Protein AF-A0A8S9XFM2-F1 (afdb_monomer)

Structure (mmCIF, N/CA/C/O backbone):
data_AF-A0A8S9XFM2-F1
#
_entry.id   AF-A0A8S9XFM2-F1
#
loop_
_atom_site.group_PDB
_atom_site.id
_atom_site.type_symbol
_atom_site.label_atom_id
_atom_site.label_alt_id
_atom_site.label_comp_id
_atom_site.label_asym_id
_atom_site.label_entity_id
_atom_site.label_seq_id
_atom_site.pdbx_PDB_ins_code
_atom_site.Cartn_x
_atom_site.Cartn_y
_atom_site.Cartn_z
_atom_site.occupancy
_atom_site.B_iso_or_equiv
_atom_site.auth_seq_id
_atom_site.auth_comp_id
_atom_site.auth_asym_id
_atom_site.auth_atom_id
_atom_site.pdbx_PDB_model_num
ATOM 1 N N . MET A 1 1 ? 14.068 -72.398 39.344 1.00 40.31 1 MET A N 1
ATOM 2 C CA . MET A 1 1 ? 14.952 -71.680 40.286 1.00 40.31 1 MET A CA 1
ATOM 3 C C . MET A 1 1 ? 14.118 -70.541 40.859 1.00 40.31 1 MET A C 1
ATOM 5 O O . MET A 1 1 ? 13.926 -69.554 40.175 1.00 40.31 1 MET A O 1
ATOM 9 N N . ALA A 1 2 ? 13.259 -70.798 41.849 1.00 28.72 2 ALA A N 1
ATOM 10 C CA . ALA A 1 2 ? 13.583 -70.914 43.278 1.00 28.72 2 ALA A CA 1
ATOM 11 C C . ALA A 1 2 ? 14.262 -69.631 43.795 1.00 28.72 2 ALA A C 1
ATOM 13 O O . ALA A 1 2 ? 15.288 -69.252 43.254 1.00 28.72 2 ALA A O 1
ATOM 14 N N . ASN A 1 3 ? 13.821 -68.960 44.850 1.00 23.89 3 ASN A N 1
ATOM 15 C CA . ASN A 1 3 ? 12.628 -69.039 45.688 1.00 23.89 3 ASN A CA 1
ATOM 16 C C . ASN A 1 3 ? 12.798 -67.895 46.709 1.00 23.89 3 ASN A C 1
ATOM 18 O O . ASN A 1 3 ? 13.913 -67.747 47.195 1.00 23.89 3 ASN A O 1
ATOM 22 N N . LEU A 1 4 ? 11.694 -67.237 47.098 1.00 26.44 4 LEU A N 1
ATOM 23 C CA . LEU A 1 4 ? 11.418 -66.769 48.476 1.00 26.44 4 LEU A CA 1
ATOM 24 C C . LEU A 1 4 ? 12.342 -65.643 49.040 1.00 26.44 4 LEU A C 1
ATOM 26 O O . LEU A 1 4 ? 13.521 -65.568 48.759 1.00 26.44 4 LEU A O 1
ATOM 30 N N . ASN A 1 5 ? 11.905 -64.702 49.876 1.00 27.02 5 ASN A N 1
ATOM 31 C CA . ASN A 1 5 ? 10.836 -64.784 50.854 1.00 27.02 5 ASN A CA 1
ATOM 32 C C . ASN A 1 5 ? 10.365 -63.386 51.290 1.00 27.02 5 ASN A C 1
ATOM 34 O O . ASN A 1 5 ? 11.159 -62.472 51.504 1.00 27.02 5 ASN A O 1
ATOM 38 N N . ARG A 1 6 ? 9.052 -63.285 51.503 1.00 28.88 6 ARG A N 1
ATOM 39 C CA . ARG A 1 6 ? 8.410 -62.302 52.381 1.00 28.88 6 ARG A CA 1
ATOM 40 C C . ARG A 1 6 ? 8.817 -62.569 53.838 1.00 28.88 6 ARG A C 1
ATOM 42 O O . ARG A 1 6 ? 8.944 -63.733 54.207 1.00 28.88 6 ARG A O 1
ATOM 49 N N . ASN A 1 7 ? 8.863 -61.530 54.672 1.00 26.42 7 ASN A N 1
ATOM 50 C CA . ASN A 1 7 ? 7.874 -61.277 55.739 1.00 26.42 7 ASN A CA 1
ATOM 51 C C . ASN A 1 7 ? 8.446 -60.427 56.886 1.00 26.42 7 ASN A C 1
ATOM 53 O O . ASN A 1 7 ? 9.477 -60.771 57.450 1.00 26.42 7 ASN A O 1
ATOM 57 N N . SER A 1 8 ? 7.599 -59.484 57.333 1.00 26.80 8 SER A N 1
ATOM 58 C CA . SER A 1 8 ? 7.354 -59.097 58.739 1.00 26.80 8 SER A CA 1
ATOM 59 C C . SER A 1 8 ? 8.478 -58.318 59.463 1.00 26.80 8 SER A C 1
ATOM 61 O O . SER A 1 8 ? 9.646 -58.588 59.260 1.00 26.80 8 SER A O 1
ATOM 63 N N . ALA A 1 9 ? 8.239 -57.343 60.343 1.00 26.23 9 ALA A N 1
ATOM 64 C CA . ALA A 1 9 ? 7.036 -56.983 61.077 1.00 26.23 9 ALA A CA 1
ATOM 65 C C . ALA A 1 9 ? 7.230 -55.622 61.803 1.00 26.23 9 ALA A C 1
ATOM 67 O O . ALA A 1 9 ? 8.348 -55.264 62.151 1.00 26.23 9 ALA A O 1
ATOM 68 N N . ILE A 1 10 ? 6.095 -54.994 62.135 1.00 28.94 10 ILE A N 1
ATOM 69 C CA . ILE A 1 10 ? 5.794 -54.253 63.380 1.00 28.94 10 ILE A CA 1
ATOM 70 C C . ILE A 1 10 ? 6.253 -52.782 63.532 1.00 28.94 10 ILE A C 1
ATOM 72 O O . ILE A 1 10 ? 7.416 -52.433 63.684 1.00 28.94 10 ILE A O 1
ATOM 76 N N . SER A 1 11 ? 5.211 -51.950 63.598 1.00 29.39 11 SER A N 1
ATOM 77 C CA . SER A 1 11 ? 5.092 -50.595 64.147 1.00 29.39 11 SER A CA 1
ATOM 78 C C . SER A 1 11 ? 5.439 -50.500 65.641 1.00 29.39 11 SER A C 1
ATOM 80 O O . SER A 1 11 ? 4.967 -51.347 66.393 1.00 29.39 11 SER A O 1
ATOM 82 N N . ALA A 1 12 ? 6.087 -49.408 66.084 1.00 27.94 12 ALA A N 1
ATOM 83 C CA . ALA A 1 12 ? 5.608 -48.569 67.203 1.00 27.94 12 ALA A CA 1
ATOM 84 C C . ALA A 1 12 ? 6.536 -47.371 67.528 1.00 27.94 12 ALA A C 1
ATOM 86 O O . ALA A 1 12 ? 7.678 -47.540 67.932 1.00 27.94 12 ALA A O 1
ATOM 87 N N . ASN A 1 13 ? 5.944 -46.179 67.414 1.00 27.69 13 ASN A N 1
ATOM 88 C CA . ASN A 1 13 ? 5.982 -45.009 68.304 1.00 27.69 13 ASN A CA 1
ATOM 89 C C . ASN A 1 13 ? 7.274 -44.299 68.780 1.00 27.69 13 ASN A C 1
ATOM 91 O O . ASN A 1 13 ? 8.076 -44.802 69.556 1.00 27.69 13 ASN A O 1
ATOM 95 N N . SER A 1 14 ? 7.227 -42.988 68.492 1.00 32.81 14 SER A N 1
ATOM 96 C CA . SER A 1 14 ? 7.469 -41.830 69.370 1.00 32.81 14 SER A CA 1
ATOM 97 C C . SER A 1 14 ? 8.881 -41.547 69.881 1.00 32.81 14 SER A C 1
ATOM 99 O O . SER A 1 14 ? 9.339 -42.139 70.853 1.00 32.81 14 SER A O 1
ATOM 101 N N . SER A 1 15 ? 9.475 -40.463 69.378 1.00 29.17 15 SER A N 1
ATOM 102 C CA . SER A 1 15 ? 9.882 -39.331 70.227 1.00 29.17 15 SER A CA 1
ATOM 103 C C . SER A 1 15 ? 10.238 -38.115 69.370 1.00 29.17 15 SER A C 1
ATOM 105 O O . SER A 1 15 ? 10.992 -38.195 68.406 1.00 29.17 15 SER A O 1
ATOM 107 N N . ILE A 1 16 ? 9.648 -36.981 69.734 1.00 42.41 16 ILE A N 1
ATOM 108 C CA . ILE A 1 16 ? 10.034 -35.639 69.303 1.00 42.41 16 ILE A CA 1
ATOM 109 C C . ILE A 1 16 ? 11.480 -35.404 69.752 1.00 42.41 16 ILE A C 1
ATOM 111 O O . ILE A 1 16 ? 11.766 -35.620 70.925 1.00 42.41 16 ILE A O 1
ATOM 115 N N . ASN A 1 17 ? 12.358 -34.929 68.864 1.00 33.34 17 ASN A N 1
ATOM 116 C CA . ASN A 1 17 ? 13.466 -34.052 69.251 1.00 33.34 17 ASN A CA 1
ATOM 117 C C . ASN A 1 17 ? 14.013 -33.270 68.048 1.00 33.34 17 ASN A C 1
ATOM 119 O O . ASN A 1 17 ? 14.714 -33.793 67.188 1.00 33.34 17 ASN A O 1
ATOM 123 N N . THR A 1 18 ? 13.582 -32.009 68.007 1.00 33.06 18 THR A N 1
ATOM 124 C CA . THR A 1 18 ? 14.411 -30.808 67.827 1.00 33.06 18 THR A CA 1
ATOM 125 C C . THR A 1 18 ? 15.551 -30.860 66.801 1.00 33.06 18 THR A C 1
ATOM 127 O O . THR A 1 18 ? 16.622 -31.426 67.000 1.00 33.06 18 THR A O 1
ATOM 130 N N . SER A 1 19 ? 15.326 -30.117 65.718 1.00 35.38 19 SER A N 1
ATOM 131 C CA . SER A 1 19 ? 16.329 -29.600 64.791 1.00 35.38 19 SER A CA 1
ATOM 132 C C . SER A 1 19 ? 17.533 -28.988 65.514 1.00 35.38 19 SER A C 1
ATOM 134 O O . SER A 1 19 ? 17.377 -28.011 66.249 1.00 35.38 19 SER A O 1
ATOM 136 N N . ASN A 1 20 ? 18.728 -29.503 65.227 1.00 34.88 20 ASN A N 1
ATOM 137 C CA . ASN A 1 20 ? 19.992 -28.850 65.549 1.00 34.88 20 ASN A CA 1
ATOM 138 C C . ASN A 1 20 ? 20.688 -28.477 64.221 1.00 34.88 20 ASN A C 1
ATOM 140 O O . ASN A 1 20 ? 21.146 -29.375 63.510 1.00 34.88 20 ASN A O 1
ATOM 144 N N . PRO A 1 21 ? 20.728 -27.193 63.823 1.00 38.16 21 PRO A N 1
ATOM 145 C CA . PRO A 1 21 ? 21.348 -26.762 62.580 1.00 38.16 21 PRO A CA 1
ATOM 146 C C . PRO A 1 21 ? 22.816 -26.446 62.856 1.00 38.16 21 PRO A C 1
ATOM 148 O O . PRO A 1 21 ? 23.160 -25.317 63.173 1.00 38.16 21 PRO A O 1
ATOM 151 N N . ASN A 1 22 ? 23.691 -27.445 62.790 1.00 40.88 22 ASN A N 1
ATOM 152 C CA . ASN A 1 22 ? 25.128 -27.196 62.662 1.00 40.88 22 ASN A CA 1
ATOM 153 C C . ASN A 1 22 ? 25.824 -28.410 62.043 1.00 40.88 22 ASN A C 1
ATOM 155 O O . ASN A 1 22 ? 26.583 -29.131 62.683 1.00 40.88 22 ASN A O 1
ATOM 159 N N . ALA A 1 23 ? 25.553 -28.626 60.758 1.00 38.75 23 ALA A N 1
ATOM 160 C CA . ALA A 1 23 ? 26.465 -29.342 59.882 1.00 38.75 23 ALA A CA 1
ATOM 161 C C . ALA A 1 23 ? 27.211 -28.288 59.053 1.00 38.75 23 ALA A C 1
ATOM 163 O O . ALA A 1 23 ? 26.732 -27.857 58.006 1.00 38.75 23 ALA A O 1
ATOM 164 N N . GLN A 1 24 ? 28.369 -27.837 59.544 1.00 44.50 24 GLN A N 1
ATOM 165 C CA . GLN A 1 24 ? 29.345 -27.147 58.703 1.00 44.50 24 GLN A CA 1
ATOM 166 C C . GLN A 1 24 ? 29.798 -28.134 57.624 1.00 44.50 24 GLN A C 1
ATOM 168 O O . GLN A 1 24 ? 30.581 -29.047 57.881 1.00 44.50 24 GLN A O 1
ATOM 173 N N . THR A 1 25 ? 29.276 -27.972 56.413 1.00 42.66 25 THR A N 1
ATOM 174 C CA . THR A 1 25 ? 29.789 -28.647 55.223 1.00 42.66 25 THR A CA 1
ATOM 175 C C . THR A 1 25 ? 31.214 -28.167 54.975 1.00 42.66 25 THR A C 1
ATOM 177 O O . THR A 1 25 ? 31.436 -27.006 54.629 1.00 42.66 25 THR A O 1
ATOM 180 N N . SER A 1 26 ? 32.182 -29.062 55.157 1.00 44.38 26 SER A N 1
ATOM 181 C CA . SER A 1 26 ? 33.564 -28.872 54.735 1.00 44.38 26 SER A CA 1
ATOM 182 C C . SER A 1 26 ? 33.603 -28.619 53.223 1.00 44.38 26 SER A C 1
ATOM 184 O O . SER A 1 26 ? 33.335 -29.508 52.415 1.00 44.38 26 SER A O 1
ATOM 186 N N . ARG A 1 27 ? 33.901 -27.374 52.824 1.00 46.22 27 ARG A N 1
ATOM 187 C CA . ARG A 1 27 ? 34.150 -27.003 51.422 1.00 46.22 27 ARG A CA 1
ATOM 188 C C . ARG A 1 27 ? 35.293 -27.874 50.887 1.00 46.22 27 ARG A C 1
ATOM 190 O O . ARG A 1 27 ? 36.346 -27.961 51.518 1.00 46.22 27 ARG A O 1
ATOM 197 N N . ALA A 1 28 ? 35.083 -28.515 49.737 1.00 47.28 28 ALA A N 1
ATOM 198 C CA . ALA A 1 28 ? 36.119 -29.267 49.037 1.00 47.28 28 ALA A CA 1
ATOM 199 C C . ALA A 1 28 ? 37.372 -28.392 48.848 1.00 47.28 28 ALA A C 1
ATOM 201 O O . ALA A 1 28 ? 37.264 -27.238 48.428 1.00 47.28 28 ALA A O 1
ATOM 202 N N . ILE A 1 29 ? 38.552 -28.928 49.178 1.00 54.56 29 ILE A N 1
ATOM 203 C CA . ILE A 1 29 ? 39.830 -28.219 49.046 1.00 54.56 29 ILE A CA 1
ATOM 204 C C . ILE A 1 29 ? 40.160 -28.118 47.553 1.00 54.56 29 ILE A C 1
ATOM 206 O O . ILE A 1 29 ? 40.726 -29.033 46.958 1.00 54.56 29 ILE A O 1
ATOM 210 N N . LEU A 1 30 ? 39.746 -27.011 46.941 1.00 58.19 30 LEU A N 1
ATOM 211 C CA . LEU A 1 30 ? 40.087 -26.641 45.572 1.00 58.19 30 LEU A CA 1
ATOM 212 C C . LEU A 1 30 ? 41.460 -25.942 45.550 1.00 58.19 30 LEU A C 1
ATOM 214 O O . LEU A 1 30 ? 41.828 -25.287 46.531 1.00 58.19 30 LEU A O 1
ATOM 218 N N . PRO A 1 31 ? 42.232 -26.045 44.452 1.00 59.47 31 PRO A N 1
ATOM 219 C CA . PRO A 1 31 ? 43.461 -25.273 44.292 1.00 59.47 31 PRO A CA 1
ATOM 220 C C . PRO A 1 31 ? 43.181 -23.775 44.468 1.00 59.47 31 PRO A C 1
ATOM 222 O O . PRO A 1 31 ? 42.202 -23.262 43.924 1.00 59.47 31 PRO A O 1
ATOM 225 N N . LYS A 1 32 ? 44.037 -23.061 45.213 1.00 64.06 32 LYS A N 1
ATOM 226 C CA . LYS A 1 32 ? 43.912 -21.604 45.377 1.00 64.06 32 LYS A CA 1
ATOM 227 C C . LYS A 1 32 ? 43.974 -20.937 44.003 1.00 64.06 32 LYS A C 1
ATOM 229 O O . LYS A 1 32 ? 44.949 -21.131 43.282 1.00 64.06 32 LYS A O 1
ATOM 234 N N . ILE A 1 33 ? 42.952 -20.155 43.660 1.00 74.94 33 ILE A N 1
ATOM 235 C CA . ILE A 1 33 ? 42.912 -19.386 42.412 1.00 74.94 33 ILE A CA 1
ATOM 236 C C . ILE A 1 33 ? 43.957 -18.264 42.526 1.00 74.94 33 ILE A C 1
ATOM 238 O O . ILE A 1 33 ? 43.819 -17.410 43.403 1.00 74.94 33 ILE A O 1
ATOM 242 N N . PRO A 1 34 ? 45.019 -18.249 41.698 1.00 74.50 34 PRO A N 1
ATOM 243 C CA . PRO A 1 34 ? 46.031 -17.208 41.779 1.00 74.50 34 PRO A CA 1
ATOM 244 C C . PRO A 1 34 ? 45.513 -15.926 41.120 1.00 74.50 34 PRO A C 1
ATOM 246 O O . PRO A 1 34 ? 45.266 -15.894 39.913 1.00 74.50 34 PRO A O 1
ATOM 249 N N . ILE A 1 35 ? 45.385 -14.852 41.899 1.00 82.00 35 ILE A N 1
ATOM 250 C CA . ILE A 1 35 ? 45.148 -13.513 41.353 1.00 82.00 35 ILE A CA 1
ATOM 251 C C . ILE A 1 35 ? 46.487 -12.989 40.823 1.00 82.00 35 ILE A C 1
ATOM 253 O O . ILE A 1 35 ? 47.484 -12.945 41.546 1.00 82.00 35 ILE A O 1
ATOM 257 N N . ARG A 1 36 ? 46.530 -12.628 39.536 1.00 85.00 36 ARG A N 1
ATOM 258 C CA . ARG A 1 36 ? 47.712 -11.988 38.940 1.00 85.00 36 ARG A CA 1
ATOM 259 C C . ARG A 1 36 ? 47.813 -10.552 39.440 1.00 85.00 36 ARG A C 1
ATOM 261 O O . ARG A 1 36 ? 46.794 -9.880 39.569 1.00 85.00 36 ARG A O 1
ATOM 268 N N . LYS A 1 37 ? 49.038 -10.084 39.674 1.00 89.00 37 LYS A N 1
ATOM 269 C CA . LYS A 1 37 ? 49.273 -8.695 40.063 1.00 89.00 37 LYS A CA 1
ATOM 270 C C . LYS A 1 37 ? 48.861 -7.742 38.941 1.00 89.00 37 LYS A C 1
ATOM 272 O O . LYS A 1 37 ? 49.085 -8.022 37.762 1.00 89.00 37 LYS A O 1
ATOM 277 N N . PHE A 1 38 ? 48.236 -6.635 39.315 1.00 91.31 38 PHE A N 1
ATOM 278 C CA . PHE A 1 38 ? 47.717 -5.627 38.411 1.00 91.31 38 PHE A CA 1
ATOM 279 C C . PHE A 1 38 ? 48.684 -4.448 38.323 1.00 91.31 38 PHE A C 1
ATOM 281 O O . PHE A 1 38 ? 48.939 -3.765 39.310 1.00 91.31 38 PHE A O 1
ATOM 288 N N . HIS A 1 39 ? 49.214 -4.218 37.122 1.00 88.00 39 HIS A N 1
ATOM 289 C CA . HIS A 1 39 ? 50.214 -3.179 36.856 1.00 88.00 39 HIS A CA 1
ATOM 290 C C . HIS A 1 39 ? 49.621 -1.841 36.372 1.00 88.00 39 HIS A C 1
ATOM 292 O O . HIS A 1 39 ? 50.368 -0.878 36.199 1.00 88.00 39 HIS A O 1
ATOM 298 N N . GLY A 1 40 ? 48.304 -1.786 36.120 1.00 83.25 40 GLY A N 1
ATOM 299 C CA . GLY A 1 40 ? 47.619 -0.624 35.530 1.00 83.25 40 GLY A CA 1
ATOM 300 C C . GLY A 1 40 ? 47.186 -0.785 34.064 1.00 83.25 40 GLY A C 1
ATOM 301 O O . GLY A 1 40 ? 46.821 0.198 33.427 1.00 83.25 40 GLY A O 1
ATOM 302 N N . ASP A 1 41 ? 47.217 -1.997 33.495 1.00 83.75 41 ASP A N 1
ATOM 303 C CA . ASP A 1 41 ? 46.712 -2.245 32.132 1.00 83.75 41 ASP A CA 1
ATOM 304 C C . ASP A 1 41 ? 45.175 -2.269 32.107 1.00 83.75 41 ASP A C 1
ATOM 306 O O . ASP A 1 41 ? 44.547 -3.231 32.555 1.00 83.75 41 ASP A O 1
ATOM 310 N N . LEU A 1 42 ? 44.566 -1.234 31.521 1.00 80.50 42 LEU A N 1
ATOM 311 C CA . LEU A 1 42 ? 43.110 -1.088 31.388 1.00 80.50 42 LEU A CA 1
ATOM 312 C C . LEU A 1 42 ? 42.414 -2.302 30.754 1.00 80.50 42 LEU A C 1
ATOM 314 O O . LEU A 1 42 ? 41.268 -2.586 31.092 1.00 80.50 42 LEU A O 1
ATOM 318 N N . SER A 1 43 ? 43.079 -3.052 29.869 1.00 75.12 43 SER A N 1
ATOM 319 C CA . SER A 1 43 ? 42.474 -4.237 29.245 1.00 75.12 43 SER A CA 1
ATOM 320 C C . SER A 1 43 ? 42.354 -5.438 30.184 1.00 75.12 43 SER A C 1
ATOM 322 O O . SER A 1 43 ? 41.526 -6.319 29.958 1.00 75.12 43 SER A O 1
ATOM 324 N N . LEU A 1 44 ? 43.153 -5.468 31.252 1.00 81.88 44 LEU A N 1
ATOM 325 C CA . LEU A 1 44 ? 43.128 -6.513 32.276 1.00 81.88 44 LEU A CA 1
ATOM 326 C C . LEU A 1 44 ? 42.291 -6.113 33.500 1.00 81.88 44 LEU A C 1
ATOM 328 O O . LEU A 1 44 ? 41.983 -6.973 34.329 1.00 81.88 44 LEU A O 1
ATOM 332 N N . TRP A 1 45 ? 41.884 -4.842 33.594 1.00 87.38 45 TRP A N 1
ATOM 333 C CA . TRP A 1 45 ? 41.110 -4.308 34.714 1.00 87.38 45 TRP A CA 1
ATOM 334 C C . TRP A 1 45 ? 39.790 -5.055 34.968 1.00 87.38 45 TRP A C 1
ATOM 336 O O . TRP A 1 45 ? 39.590 -5.470 36.110 1.00 87.38 45 TRP A O 1
ATOM 346 N N . PRO A 1 46 ? 38.927 -5.345 33.967 1.00 83.44 46 PRO A N 1
ATOM 347 C CA . PRO A 1 46 ? 37.666 -6.050 34.225 1.00 83.44 46 PRO A CA 1
ATOM 348 C C . PRO A 1 46 ? 37.873 -7.437 34.846 1.00 83.44 46 PRO A C 1
ATOM 350 O O . PRO A 1 46 ? 37.155 -7.837 35.761 1.00 83.44 46 PRO A O 1
ATOM 353 N N . SER A 1 47 ? 38.902 -8.155 34.384 1.00 83.69 47 SER A N 1
ATOM 354 C CA . SER A 1 47 ? 39.245 -9.484 34.901 1.00 83.69 47 SER A CA 1
ATOM 355 C C . SER A 1 47 ? 39.804 -9.412 36.323 1.00 83.69 47 SER A C 1
ATOM 357 O O . SER A 1 47 ? 39.411 -10.202 37.179 1.00 83.69 47 SER A O 1
ATOM 359 N N . PHE A 1 48 ? 40.696 -8.453 36.593 1.00 88.44 48 PHE A N 1
ATOM 360 C CA . PHE A 1 48 ? 41.241 -8.224 37.930 1.00 88.44 48 PHE A CA 1
ATOM 361 C C . PHE A 1 48 ? 40.147 -7.819 38.925 1.00 88.44 48 PHE A C 1
ATOM 363 O O . PHE A 1 48 ? 40.028 -8.441 39.980 1.00 88.44 48 PHE A O 1
ATOM 370 N N . LYS A 1 49 ? 39.308 -6.841 38.561 1.00 88.88 49 LYS A N 1
ATOM 371 C CA . LYS A 1 49 ? 38.191 -6.341 39.371 1.00 88.88 49 LYS A CA 1
ATOM 372 C C . LYS A 1 49 ? 37.242 -7.471 39.758 1.00 88.88 49 LYS A C 1
ATOM 374 O O . LYS A 1 49 ? 36.961 -7.638 40.940 1.00 88.88 49 LYS A O 1
ATOM 379 N N . GLN A 1 50 ? 36.801 -8.282 38.795 1.00 84.75 50 GLN A N 1
ATOM 380 C CA . GLN A 1 50 ? 35.860 -9.370 39.070 1.00 84.75 50 GLN A CA 1
ATOM 381 C C . GLN A 1 50 ? 36.457 -10.441 39.994 1.00 84.75 50 GLN A C 1
ATOM 383 O O . GLN A 1 50 ? 35.788 -10.898 40.921 1.00 84.75 50 GLN A O 1
ATOM 388 N N . LEU A 1 51 ? 37.719 -10.826 39.773 1.00 86.19 51 LEU A N 1
ATOM 389 C CA . LEU A 1 51 ? 38.407 -11.805 40.620 1.00 86.19 51 LEU A CA 1
ATOM 390 C C . LEU A 1 51 ? 38.651 -11.266 42.033 1.00 86.19 51 LEU A C 1
ATOM 392 O O . LEU A 1 51 ? 38.457 -11.994 43.002 1.00 86.19 51 LEU A O 1
ATOM 396 N N . PHE A 1 52 ? 39.044 -9.999 42.166 1.00 89.44 52 PHE A N 1
ATOM 397 C CA . PHE A 1 52 ? 39.277 -9.373 43.464 1.00 89.44 52 PHE A CA 1
ATOM 398 C C . PHE A 1 52 ? 37.975 -9.208 44.258 1.00 89.44 52 PHE A C 1
ATOM 400 O O . PHE A 1 52 ? 37.940 -9.508 45.452 1.00 89.44 52 PHE A O 1
ATOM 407 N N . ILE A 1 53 ? 36.888 -8.795 43.594 1.00 87.94 53 ILE A N 1
ATOM 408 C CA . ILE A 1 53 ? 35.566 -8.692 44.221 1.00 87.94 53 ILE A CA 1
ATOM 409 C C . ILE A 1 53 ? 35.133 -10.060 44.753 1.00 87.94 53 ILE A C 1
ATOM 411 O O . ILE A 1 53 ? 34.889 -10.202 45.949 1.00 87.94 53 ILE A O 1
ATOM 415 N N . SER A 1 54 ? 35.136 -11.073 43.883 1.00 84.94 54 SER A N 1
ATOM 416 C CA . SER A 1 54 ? 34.621 -12.407 44.198 1.00 84.94 54 SER A CA 1
ATOM 417 C C . SER A 1 54 ? 35.445 -13.165 45.243 1.00 84.94 54 SER A C 1
ATOM 419 O O . SER A 1 54 ? 34.882 -13.992 45.957 1.00 84.94 54 SER A O 1
ATOM 421 N N . LEU A 1 55 ? 36.763 -12.948 45.308 1.00 84.88 55 LEU A N 1
ATOM 422 C CA . LEU A 1 55 ? 37.655 -13.730 46.174 1.00 84.88 55 LEU A CA 1
ATOM 423 C C . LEU A 1 55 ? 38.068 -13.004 47.456 1.00 84.88 55 LEU A C 1
ATOM 425 O O . LEU A 1 55 ? 38.532 -13.661 48.385 1.00 84.88 55 LEU A O 1
ATOM 429 N N . ILE A 1 56 ? 37.973 -11.670 47.498 1.00 87.31 56 ILE A N 1
ATOM 430 C CA . ILE A 1 56 ? 38.532 -10.863 48.594 1.00 87.31 56 ILE A CA 1
ATOM 431 C C . ILE A 1 56 ? 37.515 -9.853 49.124 1.00 87.31 56 ILE A C 1
ATOM 433 O O . ILE A 1 56 ? 37.259 -9.833 50.328 1.00 87.31 56 ILE A O 1
ATOM 437 N N . LYS A 1 57 ? 36.906 -9.022 48.263 1.00 85.12 57 LYS A N 1
ATOM 438 C CA . LYS A 1 57 ? 35.969 -7.983 48.734 1.00 85.12 57 LYS A CA 1
ATOM 439 C C . LYS A 1 57 ? 34.696 -8.585 49.335 1.00 85.12 57 LYS A C 1
ATOM 441 O O . LYS A 1 57 ? 34.279 -8.142 50.398 1.00 85.12 57 LYS A O 1
ATOM 446 N N . GLU A 1 58 ? 34.122 -9.603 48.700 1.00 86.38 58 GLU A N 1
ATOM 447 C CA . GLU A 1 58 ? 32.887 -10.269 49.146 1.00 86.38 58 GLU A CA 1
ATOM 448 C C . GLU A 1 58 ? 33.127 -11.406 50.158 1.00 86.38 58 GLU A C 1
ATOM 450 O O . GLU A 1 58 ? 32.173 -11.999 50.661 1.00 86.38 58 GLU A O 1
ATOM 455 N N . GLU A 1 59 ? 34.385 -11.716 50.497 1.00 85.44 59 GLU A N 1
ATOM 456 C CA . GLU A 1 59 ? 34.697 -12.783 51.451 1.00 85.44 59 GLU A CA 1
ATOM 457 C C . GLU A 1 59 ? 34.413 -12.328 52.888 1.00 85.44 59 GLU A C 1
ATOM 459 O O . GLU A 1 59 ? 35.088 -11.456 53.441 1.00 85.44 59 GLU A O 1
ATOM 464 N N . SER A 1 60 ? 33.405 -12.947 53.501 1.00 80.69 60 SER A N 1
ATOM 465 C CA . SER A 1 60 ? 32.886 -12.604 54.830 1.00 80.69 60 SER A CA 1
ATOM 466 C C . SER A 1 60 ? 33.880 -12.818 55.976 1.00 80.69 60 SER A C 1
ATOM 468 O O . SER A 1 60 ? 33.741 -12.191 57.024 1.00 80.69 60 SER A O 1
ATOM 470 N N . SER A 1 61 ? 34.886 -13.682 55.796 1.00 82.44 61 SER A N 1
ATOM 471 C CA . SER A 1 61 ? 35.864 -14.005 56.841 1.00 82.44 61 SER A CA 1
ATOM 472 C C . SER A 1 61 ? 37.023 -13.012 56.966 1.00 82.44 61 SER A C 1
ATOM 474 O O . SER A 1 61 ? 37.839 -13.174 57.868 1.00 82.44 61 SER A O 1
ATOM 476 N N . LEU A 1 62 ? 37.147 -12.043 56.052 1.00 86.06 62 LEU A N 1
ATOM 477 C CA . LEU A 1 62 ? 38.221 -11.045 56.062 1.00 86.06 62 LEU A CA 1
ATOM 478 C C . LEU A 1 62 ? 37.749 -9.739 56.709 1.00 86.06 62 LEU A C 1
ATOM 480 O O . LEU A 1 62 ? 36.620 -9.293 56.501 1.00 86.06 62 LEU A O 1
ATOM 484 N N . SER A 1 63 ? 38.629 -9.100 57.469 1.00 87.00 63 SER A N 1
ATOM 485 C CA . SER A 1 63 ? 38.470 -7.718 57.925 1.00 87.00 63 SER A CA 1
ATOM 486 C C . SER A 1 63 ? 38.882 -6.724 56.836 1.00 87.00 63 SER A C 1
ATOM 488 O O . SER A 1 63 ? 39.663 -7.052 55.942 1.00 87.00 63 SER A O 1
ATOM 490 N N . ASP A 1 64 ? 38.418 -5.476 56.919 1.00 84.62 64 ASP A N 1
ATOM 491 C CA . ASP A 1 64 ? 38.779 -4.448 55.929 1.00 84.62 64 ASP A CA 1
ATOM 492 C C . ASP A 1 64 ? 40.282 -4.139 55.914 1.00 84.62 64 ASP A C 1
ATOM 494 O O . ASP A 1 64 ? 40.854 -3.854 54.862 1.00 84.62 64 ASP A O 1
ATOM 498 N N . ALA A 1 65 ? 40.959 -4.284 57.058 1.00 83.06 65 ALA A N 1
ATOM 499 C CA . ALA A 1 65 ? 42.412 -4.158 57.137 1.00 83.06 65 ALA A CA 1
ATOM 500 C C . ALA A 1 65 ? 43.123 -5.271 56.344 1.00 83.06 65 ALA A C 1
ATOM 502 O O . ALA A 1 65 ? 44.088 -5.006 55.625 1.00 83.06 65 ALA A O 1
ATOM 503 N N . GLU A 1 66 ? 42.621 -6.508 56.418 1.00 83.12 66 GLU A N 1
ATOM 504 C CA . GLU A 1 66 ? 43.136 -7.629 55.626 1.00 83.12 66 GLU A CA 1
ATOM 505 C C . GLU A 1 66 ? 42.822 -7.450 54.139 1.00 83.12 66 GLU A C 1
ATOM 507 O O . GLU A 1 66 ? 43.706 -7.659 53.308 1.00 83.12 66 GLU A O 1
ATOM 512 N N . ARG A 1 67 ? 41.610 -6.997 53.785 1.00 88.81 67 ARG A N 1
ATOM 513 C CA . ARG A 1 67 ? 41.237 -6.680 52.394 1.00 88.81 67 ARG A CA 1
ATOM 514 C C . ARG A 1 67 ? 42.158 -5.626 51.793 1.00 88.81 67 ARG A C 1
ATOM 516 O O . ARG A 1 67 ? 42.601 -5.794 50.658 1.00 88.81 67 ARG A O 1
ATOM 523 N N . PHE A 1 68 ? 42.491 -4.578 52.546 1.00 89.81 68 PHE A N 1
ATOM 524 C CA . PHE A 1 68 ? 43.394 -3.537 52.066 1.00 89.81 68 PHE A CA 1
ATOM 525 C C . PHE A 1 68 ? 44.831 -4.048 51.930 1.00 89.81 68 PHE A C 1
ATOM 527 O O . PHE A 1 68 ? 45.477 -3.819 50.907 1.00 89.81 68 PHE A O 1
ATOM 534 N N . HIS A 1 69 ? 45.320 -4.828 52.894 1.00 87.06 69 HIS A N 1
ATOM 535 C CA . HIS A 1 69 ? 46.630 -5.459 52.758 1.00 87.06 69 HIS A CA 1
ATOM 536 C C . HIS A 1 69 ? 46.694 -6.360 51.512 1.00 87.06 69 HIS A C 1
ATOM 538 O O . HIS A 1 69 ? 47.669 -6.314 50.756 1.00 87.06 69 HIS A O 1
ATOM 544 N N . TYR A 1 70 ? 45.641 -7.139 51.244 1.00 89.00 70 TYR A N 1
ATOM 545 C CA . TYR A 1 70 ? 45.550 -7.924 50.017 1.00 89.00 70 TYR A CA 1
ATOM 546 C C . TYR A 1 70 ? 45.502 -7.047 48.768 1.00 89.00 70 TYR A C 1
ATOM 548 O O . TYR A 1 70 ? 46.245 -7.328 47.829 1.00 89.00 70 TYR A O 1
ATOM 556 N N . LEU A 1 71 ? 44.696 -5.984 48.757 1.00 89.50 71 LEU A N 1
ATOM 557 C CA . LEU A 1 71 ? 44.617 -5.038 47.646 1.00 89.50 71 LEU A CA 1
ATOM 558 C C . LEU A 1 71 ? 46.012 -4.526 47.278 1.00 89.50 71 LEU A C 1
ATOM 560 O O . LEU A 1 71 ? 46.450 -4.733 46.154 1.00 89.50 71 LEU A O 1
ATOM 564 N N . VAL A 1 72 ? 46.759 -3.978 48.240 1.00 89.06 72 VAL A N 1
ATOM 565 C CA . VAL A 1 72 ? 48.124 -3.470 48.015 1.00 89.06 72 VAL A CA 1
ATOM 566 C C . VAL A 1 72 ? 49.068 -4.576 47.534 1.00 89.06 72 VAL A C 1
ATOM 568 O O . VAL A 1 72 ? 49.877 -4.340 46.642 1.00 89.06 72 VAL A O 1
ATOM 571 N N . SER A 1 73 ? 48.944 -5.802 48.055 1.00 89.19 73 SER A N 1
ATOM 572 C CA . SER A 1 73 ? 49.802 -6.931 47.655 1.00 89.19 73 SER A CA 1
ATOM 573 C C . SER A 1 73 ? 49.623 -7.374 46.194 1.00 89.19 73 SER A C 1
ATOM 575 O O . SER A 1 73 ? 50.545 -7.954 45.606 1.00 89.19 73 SER A O 1
ATOM 577 N N . TYR A 1 74 ? 48.455 -7.092 45.606 1.00 91.88 74 TYR A N 1
ATOM 578 C CA . TYR A 1 74 ? 48.124 -7.419 44.221 1.00 91.88 74 TYR A CA 1
ATOM 579 C C . TYR A 1 74 ? 48.279 -6.237 43.259 1.00 91.88 74 TYR A C 1
ATOM 581 O O . TYR A 1 74 ? 48.020 -6.410 42.071 1.00 91.88 74 TYR A O 1
ATOM 589 N N . LEU A 1 75 ? 48.726 -5.068 43.722 1.00 91.00 75 LEU A N 1
ATOM 590 C CA . LEU A 1 75 ? 48.980 -3.900 42.878 1.00 91.00 75 LEU A CA 1
ATOM 591 C C . LEU A 1 75 ? 50.481 -3.704 42.669 1.00 91.00 75 LEU A C 1
ATOM 593 O O . LEU A 1 75 ? 51.278 -3.813 43.598 1.00 91.00 75 LEU A O 1
ATOM 597 N N . GLU A 1 76 ? 50.870 -3.371 41.443 1.00 90.25 76 GLU A N 1
ATOM 598 C CA . GLU A 1 76 ? 52.241 -3.006 41.086 1.00 90.25 76 GLU A CA 1
ATOM 599 C C . GLU A 1 76 ? 52.250 -1.815 40.119 1.00 90.25 76 GLU A C 1
ATOM 601 O O . GLU A 1 76 ? 51.238 -1.471 39.507 1.00 90.25 76 GLU A O 1
ATOM 606 N N . GLY A 1 77 ? 53.408 -1.164 39.977 1.00 90.69 77 GLY A N 1
ATOM 607 C CA . GLY A 1 77 ? 53.600 -0.077 39.015 1.00 90.69 77 GLY A CA 1
ATOM 608 C C . GLY A 1 77 ? 52.579 1.056 39.164 1.00 90.69 77 GLY A C 1
ATOM 609 O O . GLY A 1 77 ? 52.350 1.554 40.266 1.00 90.69 77 GLY A O 1
ATOM 610 N N . ALA A 1 78 ? 51.958 1.450 38.048 1.00 86.19 78 ALA A N 1
ATOM 611 C CA . ALA A 1 78 ? 51.033 2.581 37.992 1.00 86.19 78 ALA A CA 1
ATOM 612 C C . ALA A 1 78 ? 49.782 2.380 38.859 1.00 86.19 78 ALA A C 1
ATOM 614 O O . ALA A 1 78 ? 49.246 3.348 39.390 1.00 86.19 78 ALA A O 1
ATOM 615 N N . ALA A 1 79 ? 49.326 1.139 39.046 1.00 88.75 79 ALA A N 1
ATOM 616 C CA . ALA A 1 79 ? 48.167 0.861 39.889 1.00 88.75 79 ALA A CA 1
ATOM 617 C C . ALA A 1 79 ? 48.483 0.983 41.385 1.00 88.75 79 ALA A C 1
ATOM 619 O O . ALA A 1 79 ? 47.628 1.402 42.160 1.00 88.75 79 ALA A O 1
ATOM 620 N N . LEU A 1 80 ? 49.718 0.672 41.792 1.00 90.06 80 LEU A N 1
ATOM 621 C CA . LEU A 1 80 ? 50.154 0.847 43.177 1.00 90.06 80 LEU A CA 1
ATOM 622 C C . LEU A 1 80 ? 50.313 2.329 43.536 1.00 90.06 80 LEU A C 1
ATOM 624 O O . LEU A 1 80 ? 49.906 2.731 44.622 1.00 90.06 80 LEU A O 1
ATOM 628 N N . GLU A 1 81 ? 50.855 3.152 42.633 1.00 88.50 81 GLU A N 1
ATOM 629 C CA . GLU A 1 81 ? 51.036 4.593 42.878 1.00 88.50 81 GLU A CA 1
ATOM 630 C C . GLU A 1 81 ? 49.708 5.319 43.173 1.00 88.50 81 GLU A C 1
ATOM 632 O O . GLU A 1 81 ? 49.702 6.259 43.969 1.00 88.50 81 GLU A O 1
ATOM 637 N N . VAL A 1 82 ? 48.578 4.835 42.634 1.00 87.38 82 VAL A N 1
ATOM 638 C CA . VAL A 1 82 ? 47.231 5.373 42.920 1.00 87.38 82 VAL A CA 1
ATOM 639 C C . VAL A 1 82 ? 46.876 5.279 44.403 1.00 87.38 82 VAL A C 1
ATOM 641 O O . VAL A 1 82 ? 46.246 6.186 44.929 1.00 87.38 82 VAL A O 1
ATOM 644 N N . VAL A 1 83 ? 47.293 4.221 45.101 1.00 89.06 83 VAL A N 1
ATOM 645 C CA . VAL A 1 83 ? 46.879 3.960 46.495 1.00 89.06 83 VAL A CA 1
ATOM 646 C C . VAL A 1 83 ? 48.015 4.097 47.509 1.00 89.06 83 VAL A C 1
ATOM 648 O O . VAL A 1 83 ? 47.780 4.081 48.712 1.00 89.06 83 VAL A O 1
ATOM 651 N N . LYS A 1 84 ? 49.258 4.261 47.046 1.00 87.00 84 LYS A N 1
ATOM 652 C CA . LYS A 1 84 ? 50.481 4.279 47.868 1.00 87.00 84 LYS A CA 1
ATOM 653 C C . LYS A 1 84 ? 50.510 5.366 48.946 1.00 87.00 84 LYS A C 1
ATOM 655 O O . LYS A 1 84 ? 51.211 5.217 49.942 1.00 87.00 84 LYS A O 1
ATOM 660 N N . HIS A 1 85 ? 49.780 6.459 48.740 1.00 86.25 85 HIS A N 1
ATOM 661 C CA . HIS A 1 85 ? 49.696 7.579 49.677 1.00 86.25 85 HIS A CA 1
ATOM 662 C C . HIS A 1 85 ? 48.631 7.378 50.773 1.00 86.25 85 HIS A C 1
ATOM 664 O O . HIS A 1 85 ? 48.569 8.172 51.710 1.00 86.25 85 HIS A O 1
ATOM 670 N N . ILE A 1 86 ? 47.811 6.325 50.672 1.00 88.25 86 ILE A N 1
ATOM 671 C CA . ILE A 1 86 ? 46.733 6.011 51.611 1.00 88.25 86 ILE A CA 1
ATOM 672 C C . ILE A 1 86 ? 47.273 5.043 52.681 1.00 88.25 86 ILE A C 1
ATOM 674 O O . ILE A 1 86 ? 47.742 3.954 52.337 1.00 88.25 86 ILE A O 1
ATOM 678 N N . PRO A 1 87 ? 47.224 5.389 53.983 1.00 85.88 87 PRO A N 1
ATOM 679 C CA . PRO A 1 87 ? 47.674 4.493 55.046 1.00 85.88 87 PRO A CA 1
ATOM 680 C C . PRO A 1 87 ? 46.856 3.198 55.077 1.00 85.88 87 PRO A C 1
ATOM 682 O O . PRO A 1 87 ? 45.626 3.258 55.101 1.00 85.88 87 PRO A O 1
ATOM 685 N N . VAL A 1 88 ? 47.533 2.042 55.136 1.00 84.31 88 VAL A N 1
ATOM 686 C CA . VAL A 1 88 ? 46.915 0.699 55.145 1.00 84.31 88 VAL A CA 1
ATOM 687 C C . VAL A 1 88 ? 46.218 0.424 56.486 1.00 84.31 88 VAL A C 1
ATOM 689 O O . VAL A 1 88 ? 46.729 -0.287 57.349 1.00 84.31 88 VAL A O 1
ATOM 692 N N . LEU A 1 89 ? 45.047 1.034 56.666 1.00 86.00 89 LEU A N 1
ATOM 693 C CA . LEU A 1 89 ? 44.140 0.897 57.807 1.00 86.00 89 LEU A CA 1
ATOM 694 C C . LEU A 1 89 ? 42.770 0.450 57.290 1.00 86.00 89 LEU A C 1
ATOM 696 O O . LEU A 1 89 ? 42.359 0.874 56.214 1.00 86.00 89 LEU A O 1
ATOM 700 N N . GLY A 1 90 ? 42.049 -0.385 58.044 1.00 78.56 90 GLY A N 1
ATOM 701 C CA . GLY A 1 90 ? 40.778 -0.957 57.573 1.00 78.56 90 GLY A CA 1
ATOM 702 C C . GLY A 1 90 ? 39.740 0.088 57.151 1.00 78.56 90 GLY A C 1
ATOM 703 O O . GLY A 1 90 ? 39.090 -0.082 56.127 1.00 78.56 90 GLY A O 1
ATOM 704 N N . GLU A 1 91 ? 39.664 1.213 57.862 1.00 86.50 91 GLU A N 1
ATOM 705 C CA . GLU A 1 91 ? 38.766 2.334 57.536 1.00 86.50 91 GLU A CA 1
ATOM 706 C C . GLU A 1 91 ? 39.035 2.979 56.163 1.00 86.50 91 GLU A C 1
ATOM 708 O O . GLU A 1 91 ? 38.127 3.540 55.557 1.00 86.50 91 GLU A O 1
ATOM 713 N N . ASN A 1 92 ? 40.256 2.842 55.635 1.00 89.06 92 ASN A N 1
ATOM 714 C CA . ASN A 1 92 ? 40.675 3.442 54.369 1.00 89.06 92 ASN A CA 1
ATOM 715 C C . ASN A 1 92 ? 40.527 2.494 53.165 1.00 89.06 92 ASN A C 1
ATOM 717 O O . ASN A 1 92 ? 40.823 2.894 52.038 1.00 89.06 92 ASN A O 1
ATOM 721 N N . PHE A 1 93 ? 40.088 1.243 53.368 1.00 89.25 93 PHE A N 1
ATOM 722 C CA . PHE A 1 93 ? 39.951 0.265 52.283 1.00 89.25 93 PHE A CA 1
ATOM 723 C C . PHE A 1 93 ? 39.012 0.756 51.176 1.00 89.25 93 PHE A C 1
ATOM 725 O O . PHE A 1 93 ? 39.373 0.720 50.000 1.00 89.25 93 PHE A O 1
ATOM 732 N N . GLU A 1 94 ? 37.824 1.242 51.546 1.00 87.75 94 GLU A N 1
ATOM 733 C CA . GLU A 1 94 ? 36.840 1.721 50.570 1.00 87.75 94 GLU A CA 1
ATOM 734 C C . GLU A 1 94 ? 37.350 2.949 49.812 1.00 87.75 94 GLU A C 1
ATOM 736 O O . GLU A 1 94 ? 37.135 3.050 48.606 1.00 87.75 94 GLU A O 1
ATOM 741 N N . GLN A 1 95 ? 38.102 3.836 50.472 1.00 87.50 95 GLN A N 1
ATOM 742 C CA . GLN A 1 95 ? 38.737 4.973 49.804 1.00 87.50 95 GLN A CA 1
ATOM 743 C C . GLN A 1 95 ? 39.755 4.498 48.758 1.00 87.50 95 GLN A C 1
ATOM 745 O O . GLN A 1 95 ? 39.693 4.919 47.607 1.00 87.50 95 GLN A O 1
ATOM 750 N N . ALA A 1 96 ? 40.646 3.572 49.123 1.00 87.75 96 ALA A N 1
ATOM 751 C CA . ALA A 1 96 ? 41.644 3.029 48.203 1.00 87.75 96 ALA A CA 1
ATOM 752 C C . ALA A 1 96 ? 41.016 2.260 47.028 1.00 87.75 96 ALA A C 1
ATOM 754 O O . ALA A 1 96 ? 41.494 2.351 45.896 1.00 87.75 96 ALA A O 1
ATOM 755 N N . TRP A 1 97 ? 39.933 1.519 47.275 1.00 91.56 97 TRP A N 1
ATOM 756 C CA . TRP A 1 97 ? 39.186 0.826 46.227 1.00 91.56 97 TRP A CA 1
ATOM 757 C C . TRP A 1 97 ? 38.490 1.808 45.277 1.00 91.56 97 TRP A C 1
ATOM 759 O O . TRP A 1 97 ? 38.557 1.634 44.060 1.00 91.56 97 TRP A O 1
ATOM 769 N N . THR A 1 98 ? 37.891 2.870 45.819 1.00 86.38 98 THR A N 1
ATOM 770 C CA . THR A 1 98 ? 37.240 3.933 45.038 1.00 86.38 98 THR A CA 1
ATOM 771 C C . THR A 1 98 ? 38.243 4.656 44.142 1.00 86.38 98 THR A C 1
ATOM 773 O O . THR A 1 98 ? 37.997 4.775 42.946 1.00 86.38 98 THR A O 1
ATOM 776 N N . SER A 1 99 ? 39.431 5.005 44.649 1.00 85.62 99 SER A N 1
ATOM 777 C CA . SER A 1 99 ? 40.481 5.636 43.834 1.00 85.62 99 SER A CA 1
ATOM 778 C C . SER A 1 99 ? 40.935 4.769 42.652 1.00 85.62 99 SER A C 1
ATOM 780 O O . SER A 1 99 ? 41.278 5.285 41.592 1.00 85.62 99 SER A O 1
ATOM 782 N N . LEU A 1 100 ? 40.924 3.439 42.787 1.00 87.31 100 LEU A N 1
ATOM 783 C CA . LEU A 1 100 ? 41.215 2.548 41.658 1.00 87.31 100 LEU A CA 1
ATOM 784 C C . LEU A 1 100 ? 40.060 2.486 40.653 1.00 87.31 100 LEU A C 1
ATOM 786 O O . LEU A 1 100 ? 40.317 2.396 39.452 1.00 87.31 100 LEU A O 1
ATOM 790 N N . LEU A 1 101 ? 38.809 2.537 41.123 1.00 85.75 101 LEU A N 1
ATOM 791 C CA . LEU A 1 101 ? 37.636 2.593 40.250 1.00 85.75 101 LEU A CA 1
ATOM 792 C C . LEU A 1 101 ? 37.637 3.877 39.411 1.00 85.75 101 LEU A C 1
ATOM 794 O O . LEU A 1 101 ? 37.478 3.797 38.197 1.00 85.75 101 LEU A O 1
ATOM 798 N N . GLU A 1 102 ? 37.907 5.030 40.020 1.00 80.44 102 GLU A N 1
ATOM 799 C CA . GLU A 1 102 ? 37.984 6.326 39.327 1.00 80.44 102 GLU A CA 1
ATOM 800 C C . GLU A 1 102 ? 39.027 6.319 38.196 1.00 80.44 102 GLU A C 1
ATOM 802 O O . GLU A 1 102 ? 38.787 6.826 37.098 1.00 80.44 102 GLU A O 1
ATOM 807 N N . VAL A 1 103 ? 40.184 5.691 38.430 1.00 81.69 103 VAL A N 1
ATOM 808 C CA . VAL A 1 103 ? 41.281 5.668 37.452 1.00 81.69 103 VAL A CA 1
ATOM 809 C C . VAL A 1 103 ? 41.072 4.612 36.361 1.00 81.69 103 VAL A C 1
ATOM 811 O O . VAL A 1 103 ? 41.334 4.886 35.185 1.00 81.69 103 VAL A O 1
ATOM 814 N N . TYR A 1 104 ? 40.625 3.403 36.718 1.00 83.50 104 TYR A N 1
ATOM 815 C CA . TYR A 1 104 ? 40.661 2.241 35.817 1.00 83.50 104 TYR A CA 1
ATOM 816 C C . TYR A 1 104 ? 39.283 1.744 35.344 1.00 83.50 104 TYR A C 1
ATOM 818 O O . TYR A 1 104 ? 39.202 1.064 34.315 1.00 83.50 104 TYR A O 1
ATOM 826 N N . ASP A 1 105 ? 38.184 2.123 36.002 1.00 82.06 105 ASP A N 1
ATOM 827 C CA . ASP A 1 105 ? 36.818 1.678 35.673 1.00 82.06 105 ASP A CA 1
ATOM 828 C C . ASP A 1 105 ? 36.114 2.565 34.632 1.00 82.06 105 ASP A C 1
ATOM 830 O O . ASP A 1 105 ? 34.888 2.603 34.530 1.00 82.06 105 ASP A O 1
ATOM 834 N N . ASN A 1 106 ? 36.893 3.254 33.797 1.00 77.88 106 ASN A N 1
ATOM 835 C CA . ASN A 1 106 ? 36.367 4.056 32.702 1.00 77.88 106 ASN A CA 1
ATOM 836 C C . ASN A 1 106 ? 36.045 3.174 31.481 1.00 77.88 106 ASN A C 1
ATOM 838 O O . ASN A 1 106 ? 36.903 2.879 30.642 1.00 77.88 106 ASN A O 1
ATOM 842 N N . LYS A 1 107 ? 34.776 2.773 31.365 1.00 75.12 107 LYS A N 1
ATOM 843 C CA . LYS A 1 107 ? 34.269 1.952 30.256 1.00 75.12 107 LYS A CA 1
ATOM 844 C C . LYS A 1 107 ? 34.459 2.599 28.871 1.00 75.12 107 LYS A C 1
ATOM 846 O O . LYS A 1 107 ? 34.705 1.869 27.915 1.00 75.12 107 LYS A O 1
ATOM 851 N N . ARG A 1 108 ? 34.406 3.937 28.750 1.00 74.12 108 ARG A N 1
ATOM 852 C CA . ARG A 1 108 ? 34.641 4.669 27.484 1.00 74.12 108 ARG A CA 1
ATOM 853 C C . ARG A 1 108 ? 36.091 4.507 27.018 1.00 74.12 108 ARG A C 1
ATOM 855 O O . ARG A 1 108 ? 36.338 4.142 25.873 1.00 74.12 108 ARG A O 1
ATOM 862 N N . LYS A 1 109 ? 37.058 4.657 27.929 1.00 76.44 109 LYS A N 1
ATOM 863 C CA . LYS A 1 109 ? 38.481 4.398 27.645 1.00 76.44 109 LYS A CA 1
ATOM 864 C C . LYS A 1 109 ? 38.744 2.929 27.304 1.00 76.44 109 LYS A C 1
ATOM 866 O O . LYS A 1 109 ? 39.535 2.646 26.406 1.00 76.44 109 LYS A O 1
ATOM 871 N N . GLN A 1 110 ? 38.071 1.993 27.977 1.00 77.12 110 GLN A N 1
ATOM 872 C CA . GLN A 1 110 ? 38.164 0.564 27.653 1.00 77.12 110 GLN A CA 1
ATOM 873 C C . GLN A 1 110 ? 37.602 0.260 26.252 1.00 77.12 110 GLN A C 1
ATOM 875 O O . GLN A 1 110 ? 38.236 -0.462 25.483 1.00 77.12 110 GLN A O 1
ATOM 880 N N . ALA A 1 111 ? 36.459 0.850 25.888 1.00 77.69 111 ALA A N 1
ATOM 881 C CA . ALA A 1 111 ? 35.858 0.711 24.564 1.00 77.69 111 ALA A CA 1
ATOM 882 C C . ALA A 1 111 ? 36.758 1.288 23.457 1.00 77.69 111 ALA A C 1
ATOM 884 O O . ALA A 1 111 ? 37.008 0.604 22.460 1.00 77.69 111 ALA A O 1
ATOM 885 N N . CYS A 1 112 ? 37.329 2.480 23.667 1.00 77.94 112 CYS A N 1
ATOM 886 C CA . CYS A 1 112 ? 38.290 3.086 22.743 1.00 77.94 112 CYS A CA 1
ATOM 887 C C . CYS A 1 112 ? 39.510 2.176 22.535 1.00 77.94 112 CYS A C 1
ATOM 889 O O . CYS A 1 112 ? 39.913 1.944 21.397 1.00 77.94 112 CYS A O 1
ATOM 891 N N . LEU A 1 113 ? 40.046 1.578 23.606 1.00 81.38 113 LEU A N 1
ATOM 892 C CA . LEU A 1 113 ? 41.183 0.655 23.534 1.00 81.38 113 LEU A CA 1
ATOM 893 C C . LEU A 1 113 ? 40.874 -0.600 22.699 1.00 81.38 113 LEU A C 1
ATOM 895 O O . LEU A 1 113 ? 41.693 -1.017 21.877 1.00 81.38 113 LEU A O 1
ATOM 899 N N . TYR A 1 114 ? 39.706 -1.222 22.894 1.00 83.44 114 TYR A N 1
ATOM 900 C CA . TYR A 1 114 ? 39.302 -2.388 22.098 1.00 83.44 114 TYR A CA 1
ATOM 901 C C . TYR A 1 114 ? 39.072 -2.022 20.629 1.00 83.44 114 TYR A C 1
ATOM 903 O O . TYR A 1 114 ? 39.450 -2.781 19.734 1.00 83.44 114 TYR A O 1
ATOM 911 N N . LEU A 1 115 ? 38.518 -0.837 20.375 1.00 82.19 115 LEU A N 1
ATOM 912 C CA . LEU A 1 115 ? 38.310 -0.315 19.031 1.00 82.19 115 LEU A CA 1
ATOM 913 C C . LEU A 1 115 ? 39.634 0.020 18.327 1.00 82.19 115 LEU A C 1
ATOM 915 O O . LEU A 1 115 ? 39.805 -0.314 17.157 1.00 82.19 115 LEU A O 1
ATOM 919 N N . ASP A 1 116 ? 40.600 0.614 19.029 1.00 82.31 116 ASP A N 1
ATOM 920 C CA . ASP A 1 116 ? 41.947 0.865 18.507 1.00 82.31 116 ASP A CA 1
ATOM 921 C C . ASP A 1 116 ? 42.655 -0.434 18.115 1.00 82.31 116 ASP A C 1
ATOM 923 O O . ASP A 1 116 ? 43.343 -0.469 17.096 1.00 82.31 116 ASP A O 1
ATOM 927 N N . ARG A 1 117 ? 42.457 -1.524 18.867 1.00 80.38 117 ARG A N 1
ATOM 928 C CA . ARG A 1 117 ? 42.992 -2.847 18.499 1.00 80.38 117 ARG A CA 1
ATOM 929 C C . ARG A 1 117 ? 42.373 -3.390 17.212 1.00 80.38 117 ARG A C 1
ATOM 931 O O . ARG A 1 117 ? 43.078 -4.032 16.439 1.00 80.38 117 ARG A O 1
ATOM 938 N N . LEU A 1 118 ? 41.083 -3.140 16.978 1.00 80.69 118 LEU A N 1
ATOM 939 C CA . LEU A 1 118 ? 40.400 -3.551 15.747 1.00 80.69 118 LEU A CA 1
ATOM 940 C C . LEU A 1 118 ? 40.849 -2.725 14.538 1.00 80.69 118 LEU A C 1
ATOM 942 O O . LEU A 1 118 ? 41.063 -3.281 13.463 1.00 80.69 118 LEU A O 1
ATOM 946 N N . LEU A 1 119 ? 41.002 -1.411 14.708 1.00 81.12 119 LEU A N 1
ATOM 947 C CA . LEU A 1 119 ? 41.252 -0.488 13.598 1.00 81.12 119 LEU A CA 1
ATOM 948 C C . LEU A 1 119 ? 42.731 -0.338 13.237 1.00 81.12 119 LEU A C 1
ATOM 950 O O . LEU A 1 119 ? 43.046 -0.123 12.071 1.00 81.12 119 LEU A O 1
ATOM 954 N N . ASN A 1 120 ? 43.646 -0.507 14.194 1.00 78.12 120 ASN A N 1
ATOM 955 C CA . ASN A 1 120 ? 45.089 -0.438 13.941 1.00 78.12 120 ASN A CA 1
ATOM 956 C C . ASN A 1 120 ? 45.698 -1.795 13.551 1.00 78.12 120 ASN A C 1
ATOM 958 O O . ASN A 1 120 ? 46.920 -1.967 13.594 1.00 78.12 120 ASN A O 1
ATOM 962 N N . PHE A 1 121 ? 44.874 -2.779 13.175 1.00 70.31 121 PHE A N 1
ATOM 963 C CA . PHE A 1 121 ? 45.380 -4.072 12.741 1.00 70.31 121 PHE A CA 1
ATOM 964 C C . PHE A 1 121 ? 46.164 -3.929 11.429 1.00 70.31 121 PHE A C 1
ATOM 966 O O . PHE A 1 121 ? 45.636 -3.540 10.387 1.00 70.31 121 PHE A O 1
ATOM 973 N N . ARG A 1 122 ? 47.457 -4.260 11.474 1.00 62.34 122 ARG A N 1
ATOM 974 C CA . ARG A 1 122 ? 48.335 -4.197 10.305 1.00 62.34 122 ARG A CA 1
ATOM 975 C C . ARG A 1 122 ? 48.041 -5.380 9.386 1.00 62.34 122 ARG A C 1
ATOM 977 O O . ARG A 1 122 ? 48.043 -6.519 9.841 1.00 62.34 122 ARG A O 1
ATOM 984 N N . SER A 1 123 ? 47.843 -5.113 8.093 1.00 59.56 123 SER A N 1
ATOM 985 C CA . SER A 1 123 ? 47.680 -6.158 7.072 1.00 59.56 123 SER A CA 1
ATOM 986 C C . SER A 1 123 ? 48.743 -7.249 7.236 1.00 59.56 123 SER A C 1
ATOM 988 O O . SER A 1 123 ? 49.937 -6.939 7.285 1.00 59.56 123 SER A O 1
ATOM 990 N N . LEU A 1 124 ? 48.313 -8.514 7.298 1.00 66.44 124 LEU A N 1
ATOM 991 C CA . LEU A 1 124 ? 49.214 -9.667 7.332 1.00 66.44 124 LEU A CA 1
ATOM 992 C C . LEU A 1 124 ? 50.105 -9.613 6.081 1.00 66.44 124 LEU A C 1
ATOM 994 O O . LEU A 1 124 ? 49.615 -9.692 4.956 1.00 66.44 124 LEU A O 1
ATOM 998 N N . ALA A 1 125 ? 51.407 -9.391 6.267 1.00 59.12 125 ALA A N 1
ATOM 999 C CA . ALA A 1 125 ? 52.352 -9.288 5.162 1.00 59.12 125 ALA A CA 1
ATOM 1000 C C . ALA A 1 125 ? 52.774 -10.691 4.701 1.00 59.12 125 ALA A C 1
ATOM 1002 O O . ALA A 1 125 ? 53.311 -11.467 5.489 1.00 59.12 125 ALA A O 1
ATOM 1003 N N . GLY A 1 126 ? 52.560 -11.003 3.419 1.00 66.31 126 GLY A N 1
ATOM 1004 C CA . GLY A 1 126 ? 52.947 -12.277 2.802 1.00 66.31 126 GLY A CA 1
ATOM 1005 C C . GLY A 1 126 ? 51.760 -13.095 2.284 1.00 66.31 126 GLY A C 1
ATOM 1006 O O . GLY A 1 126 ? 50.626 -12.624 2.252 1.00 66.31 126 GLY A O 1
ATOM 1007 N N . LYS A 1 127 ? 52.026 -14.329 1.832 1.00 69.81 127 LYS A N 1
ATOM 1008 C CA . LYS A 1 127 ? 50.959 -15.266 1.442 1.00 69.81 127 LYS A CA 1
ATOM 1009 C C . LYS A 1 127 ? 50.203 -15.726 2.698 1.00 69.81 127 LYS A C 1
ATOM 1011 O O . LYS A 1 127 ? 50.862 -16.080 3.675 1.00 69.81 127 LYS A O 1
ATOM 1016 N N . PRO A 1 128 ? 48.860 -15.758 2.679 1.00 68.38 128 PRO A N 1
ATOM 1017 C CA . PRO A 1 128 ? 48.072 -16.152 3.841 1.00 68.38 128 PRO A CA 1
ATOM 1018 C C . PRO A 1 128 ? 48.347 -17.615 4.214 1.00 68.38 128 PRO A C 1
ATOM 1020 O O . PRO A 1 128 ? 48.262 -18.505 3.367 1.00 68.38 128 PRO A O 1
ATOM 1023 N N . THR A 1 129 ? 48.659 -17.861 5.486 1.00 79.62 129 THR A N 1
ATOM 1024 C CA . THR A 1 129 ? 48.733 -19.205 6.084 1.00 79.62 129 THR A CA 1
ATOM 1025 C C . THR A 1 129 ? 47.571 -19.409 7.055 1.00 79.62 129 THR A C 1
ATOM 1027 O O . THR A 1 129 ? 47.058 -18.437 7.616 1.00 79.62 129 THR A O 1
ATOM 1030 N N . ALA A 1 130 ? 47.163 -20.661 7.281 1.00 78.25 130 ALA A N 1
ATOM 1031 C CA . ALA A 1 130 ? 46.107 -20.986 8.246 1.00 78.25 130 ALA A CA 1
ATOM 1032 C C . ALA A 1 130 ? 46.416 -20.415 9.644 1.00 78.25 130 ALA A C 1
ATOM 1034 O O . ALA A 1 130 ? 45.556 -19.777 10.246 1.00 78.25 130 ALA A O 1
ATOM 1035 N N . ASP A 1 131 ? 47.671 -20.519 10.090 1.00 77.62 131 ASP A N 1
ATOM 1036 C CA . ASP A 1 131 ? 48.120 -19.976 11.377 1.00 77.62 131 ASP A CA 1
ATOM 1037 C C . ASP A 1 131 ? 47.971 -18.448 11.449 1.00 77.62 131 ASP A C 1
ATOM 1039 O O . ASP A 1 131 ? 47.483 -17.913 12.444 1.00 77.62 131 ASP A O 1
ATOM 1043 N N . SER A 1 132 ? 48.322 -17.729 10.374 1.00 76.75 132 SER A N 1
ATOM 1044 C CA . SER A 1 132 ? 48.194 -16.264 10.325 1.00 76.75 132 SER A CA 1
ATOM 1045 C C . SER A 1 132 ? 46.735 -15.796 10.403 1.00 76.75 132 SER A C 1
ATOM 1047 O O . SER A 1 132 ? 46.434 -14.806 11.071 1.00 76.75 132 SER A O 1
ATOM 1049 N N . LEU A 1 133 ? 45.814 -16.542 9.784 1.00 77.38 133 LEU A N 1
ATOM 1050 C CA . LEU A 1 133 ? 44.378 -16.259 9.829 1.00 77.38 133 LEU A CA 1
ATOM 1051 C C . LEU A 1 133 ? 43.760 -16.643 11.174 1.00 77.38 133 LEU A C 1
ATOM 1053 O O . LEU A 1 133 ? 42.857 -15.955 11.645 1.00 77.38 133 LEU A O 1
ATOM 1057 N N . GLN A 1 134 ? 44.254 -17.697 11.823 1.00 80.69 134 GLN A N 1
ATOM 1058 C CA . GLN A 1 134 ? 43.776 -18.105 13.142 1.00 80.69 134 GLN A CA 1
ATOM 1059 C C . GLN A 1 134 ? 44.195 -17.109 14.230 1.00 80.69 134 GLN A C 1
ATOM 1061 O O . GLN A 1 134 ? 43.388 -16.770 15.099 1.00 80.69 134 GLN A O 1
ATOM 1066 N N . VAL A 1 135 ? 45.410 -16.557 14.134 1.00 80.75 135 VAL A N 1
ATOM 1067 C CA . VAL A 1 135 ? 45.850 -15.436 14.978 1.00 80.75 135 VAL A CA 1
ATOM 1068 C C . VAL A 1 135 ? 44.959 -14.210 14.757 1.00 80.75 135 VAL A C 1
ATOM 1070 O O . VAL A 1 135 ? 44.468 -13.649 15.735 1.00 80.75 135 VAL A O 1
ATOM 1073 N N . TYR A 1 136 ? 44.663 -13.840 13.507 1.00 79.88 136 TYR A N 1
ATOM 1074 C CA . TYR A 1 136 ? 43.734 -12.742 13.208 1.00 79.88 136 TYR A CA 1
ATOM 1075 C C . TYR A 1 136 ? 42.338 -12.975 13.804 1.00 79.88 136 TYR A C 1
ATOM 1077 O O . TYR A 1 136 ? 41.821 -12.124 14.530 1.00 79.88 136 TYR A O 1
ATOM 1085 N N . LEU A 1 137 ? 41.753 -14.151 13.563 1.00 82.00 137 LEU A N 1
ATOM 1086 C CA . LEU A 1 137 ? 40.418 -14.496 14.047 1.00 82.00 137 LEU A CA 1
ATOM 1087 C C . LEU A 1 137 ? 40.339 -14.436 15.577 1.00 82.00 137 LEU A C 1
ATOM 1089 O O . LEU A 1 137 ? 39.377 -13.889 16.113 1.00 82.00 137 LEU A O 1
ATOM 1093 N N . SER A 1 138 ? 41.350 -14.954 16.282 1.00 81.38 138 SER A N 1
ATOM 1094 C CA . SER A 1 138 ? 41.391 -14.907 17.750 1.00 81.38 138 SER A CA 1
ATOM 1095 C C . SER A 1 138 ? 41.398 -13.477 18.298 1.00 81.38 138 SER A C 1
ATOM 1097 O O . SER A 1 138 ? 40.659 -13.184 19.236 1.00 81.38 138 SER A O 1
ATOM 1099 N N . GLN A 1 139 ? 42.158 -12.569 17.681 1.00 77.19 139 GLN A N 1
ATOM 1100 C CA . GLN A 1 139 ? 42.242 -11.172 18.111 1.00 77.19 139 GLN A CA 1
ATOM 1101 C C . GLN A 1 139 ? 40.952 -10.401 17.822 1.00 77.19 139 GLN A C 1
ATOM 1103 O O . GLN A 1 139 ? 40.458 -9.689 18.695 1.00 77.19 139 GLN A O 1
ATOM 1108 N N . VAL A 1 140 ? 40.367 -10.577 16.632 1.00 81.44 140 VAL A N 1
ATOM 1109 C CA . VAL A 1 140 ? 39.076 -9.961 16.286 1.00 81.44 140 VAL A CA 1
ATOM 1110 C C . VAL A 1 140 ? 37.983 -10.460 17.225 1.00 81.44 140 VAL A C 1
ATOM 1112 O O . VAL A 1 140 ? 37.252 -9.655 17.799 1.00 81.44 140 VAL A O 1
ATOM 1115 N N . THR A 1 141 ? 37.910 -11.775 17.443 1.00 82.50 141 THR A N 1
ATOM 1116 C CA . THR A 1 141 ? 36.917 -12.383 18.338 1.00 82.50 141 THR A CA 1
ATOM 1117 C C . THR A 1 141 ? 37.061 -11.848 19.762 1.00 82.50 141 THR A C 1
ATOM 1119 O O . THR A 1 141 ? 36.059 -11.498 20.384 1.00 82.50 141 THR A O 1
ATOM 1122 N N . GLN A 1 142 ? 38.293 -11.717 20.268 1.00 81.06 142 GLN A N 1
ATOM 1123 C CA . GLN A 1 142 ? 38.553 -11.165 21.597 1.00 81.06 142 GLN A CA 1
ATOM 1124 C C . GLN A 1 142 ? 38.080 -9.710 21.714 1.00 81.06 142 GLN A C 1
ATOM 1126 O O . GLN A 1 142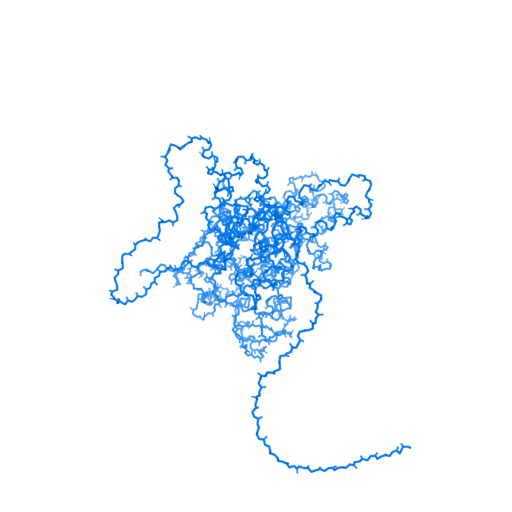 ? 37.354 -9.388 22.650 1.00 81.06 142 GLN A O 1
ATOM 1131 N N . SER A 1 143 ? 38.438 -8.842 20.766 1.00 81.75 143 SER A N 1
ATOM 1132 C CA . SER A 1 143 ? 38.043 -7.428 20.804 1.00 81.75 143 SER A CA 1
ATOM 1133 C C . SER A 1 143 ? 36.531 -7.231 20.657 1.00 81.75 143 SER A C 1
ATOM 1135 O O . SER A 1 143 ? 35.956 -6.417 21.376 1.00 81.75 143 SER A O 1
ATOM 1137 N N . VAL A 1 144 ? 35.869 -7.999 19.783 1.00 80.94 144 VAL A N 1
ATOM 1138 C CA . VAL A 1 144 ? 34.405 -7.952 19.610 1.00 80.94 144 VAL A CA 1
ATOM 1139 C C . VAL A 1 144 ? 33.689 -8.418 20.877 1.00 80.94 144 VAL A C 1
ATOM 1141 O O . VAL A 1 144 ? 32.779 -7.739 21.348 1.00 80.94 144 VAL A O 1
ATOM 1144 N N . THR A 1 145 ? 34.132 -9.528 21.472 1.00 80.69 145 THR A N 1
ATOM 1145 C CA . THR A 1 145 ? 33.542 -10.051 22.716 1.00 80.69 145 THR A CA 1
ATOM 1146 C C . THR A 1 145 ? 33.725 -9.062 23.869 1.00 80.69 145 THR A C 1
ATOM 1148 O O . THR A 1 145 ? 32.793 -8.805 24.628 1.00 80.69 145 THR A O 1
ATOM 1151 N N . SER A 1 146 ? 34.909 -8.452 23.984 1.00 81.50 146 SER A N 1
ATOM 1152 C CA . SER A 1 146 ? 35.175 -7.434 25.001 1.00 81.50 146 SER A CA 1
ATOM 1153 C C . SER A 1 146 ? 34.298 -6.190 24.836 1.00 81.50 146 SER A C 1
ATOM 1155 O O . SER A 1 146 ? 33.820 -5.674 25.839 1.00 81.50 146 SER A O 1
ATOM 1157 N N . LEU A 1 147 ? 34.038 -5.737 23.603 1.00 77.69 147 LEU A N 1
ATOM 1158 C CA . LEU A 1 147 ? 33.124 -4.617 23.332 1.00 77.69 147 LEU A CA 1
ATOM 1159 C C . LEU A 1 147 ? 31.672 -4.948 23.702 1.00 77.69 147 LEU A C 1
ATOM 1161 O O . LEU A 1 147 ? 31.000 -4.121 24.312 1.00 77.69 147 LEU A O 1
ATOM 1165 N N . GLN A 1 148 ? 31.201 -6.158 23.389 1.00 78.12 148 GLN A N 1
ATOM 1166 C CA . GLN A 1 148 ? 29.852 -6.610 23.756 1.00 78.12 148 GLN A CA 1
ATOM 1167 C C . GLN A 1 148 ? 29.658 -6.650 25.277 1.00 78.12 148 GLN A C 1
ATOM 1169 O O . GLN A 1 148 ? 28.636 -6.193 25.786 1.00 78.12 148 GLN A O 1
ATOM 1174 N N . ASN A 1 149 ? 30.666 -7.121 26.014 1.00 76.56 149 ASN A N 1
ATOM 1175 C CA . ASN A 1 149 ? 30.617 -7.219 27.474 1.00 76.56 149 ASN A CA 1
ATOM 1176 C C . ASN A 1 149 ? 30.613 -5.861 28.198 1.00 76.56 149 ASN A C 1
ATOM 1178 O O . ASN A 1 149 ? 30.308 -5.820 29.389 1.00 76.56 149 ASN A O 1
ATOM 1182 N N . LEU A 1 150 ? 30.931 -4.752 27.518 1.00 73.56 150 LEU A N 1
ATOM 1183 C CA . LEU A 1 150 ? 30.826 -3.414 28.112 1.00 73.56 150 LEU A CA 1
ATOM 1184 C C . LEU A 1 150 ? 29.372 -2.932 28.247 1.00 73.56 150 LEU A C 1
ATOM 1186 O O . LEU A 1 150 ? 29.126 -2.012 29.031 1.00 73.56 150 LEU A O 1
ATOM 1190 N N . GLY A 1 151 ? 28.425 -3.561 27.536 1.00 70.44 151 GLY A N 1
ATOM 1191 C CA . GLY A 1 151 ? 26.994 -3.257 27.631 1.00 70.44 151 GLY A CA 1
ATOM 1192 C C . GLY A 1 151 ? 26.598 -1.910 27.023 1.00 70.44 151 GLY A C 1
ATOM 1193 O O . GLY A 1 151 ? 25.711 -1.258 27.553 1.00 70.44 151 GLY A O 1
ATOM 1194 N N . ILE A 1 152 ? 27.267 -1.483 25.947 1.00 71.50 152 ILE A N 1
ATOM 1195 C CA . ILE A 1 152 ? 26.973 -0.221 25.246 1.00 71.50 152 ILE A CA 1
ATOM 1196 C C . ILE A 1 152 ? 25.607 -0.336 24.552 1.00 71.50 152 ILE A C 1
ATOM 1198 O O . ILE A 1 152 ? 25.465 -1.138 23.626 1.00 71.50 152 ILE A O 1
A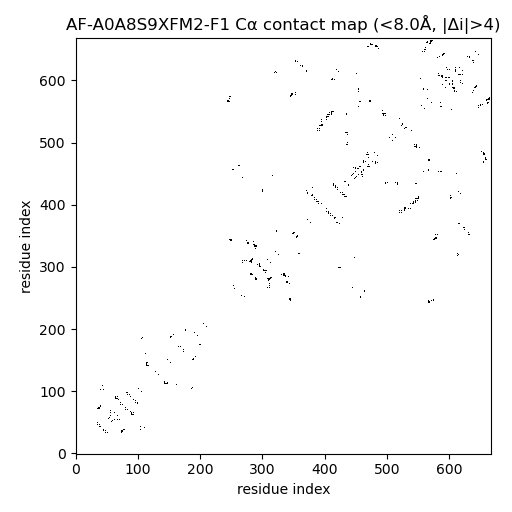TOM 1202 N N . THR A 1 153 ? 24.619 0.459 24.975 1.00 65.81 153 THR A N 1
ATOM 1203 C CA . THR A 1 153 ? 23.236 0.423 24.449 1.00 65.81 153 THR A CA 1
ATOM 1204 C C . THR A 1 153 ? 23.145 0.704 22.947 1.00 65.81 153 THR A C 1
ATOM 1206 O O . THR A 1 153 ? 22.404 0.021 22.240 1.00 65.81 153 THR A O 1
ATOM 1209 N N . ASN A 1 154 ? 23.938 1.653 22.439 1.00 69.38 154 ASN A N 1
ATOM 1210 C CA . ASN A 1 154 ? 23.997 2.006 21.019 1.00 69.38 154 ASN A CA 1
ATOM 1211 C C . ASN A 1 154 ? 25.437 1.956 20.481 1.00 69.38 154 ASN A C 1
ATOM 1213 O O . ASN A 1 154 ? 26.106 2.970 20.273 1.00 69.38 154 ASN A O 1
ATOM 1217 N N . LEU A 1 155 ? 25.929 0.736 20.244 1.00 71.12 155 LEU A N 1
ATOM 1218 C CA . LEU A 1 155 ? 27.283 0.505 19.730 1.00 71.12 155 LEU A CA 1
ATOM 1219 C C . LEU A 1 155 ? 27.537 1.217 18.388 1.00 71.12 155 LEU A C 1
ATOM 1221 O O . LEU A 1 155 ? 28.655 1.662 18.143 1.00 71.12 155 LEU A O 1
ATOM 1225 N N . ALA A 1 156 ? 26.522 1.346 17.527 1.00 68.69 156 ALA A N 1
ATOM 1226 C CA . ALA A 1 156 ? 26.664 1.999 16.227 1.00 68.69 156 ALA A CA 1
ATOM 1227 C C . ALA A 1 156 ? 26.993 3.493 16.370 1.00 68.69 156 ALA A C 1
ATOM 1229 O O . ALA A 1 156 ? 27.929 3.975 15.731 1.00 68.69 156 ALA A O 1
ATOM 1230 N N . GLU A 1 157 ? 26.287 4.213 17.241 1.00 67.75 157 GLU A N 1
ATOM 1231 C CA . GLU A 1 157 ? 26.568 5.628 17.507 1.00 67.75 157 GLU A CA 1
ATOM 1232 C C . GLU A 1 157 ? 27.915 5.838 18.196 1.00 67.75 157 GLU A C 1
ATOM 1234 O O . GLU A 1 157 ? 28.672 6.722 17.789 1.00 67.75 157 GLU A O 1
ATOM 1239 N N . TYR A 1 158 ? 28.268 4.981 19.160 1.00 73.81 158 TYR A N 1
ATOM 1240 C CA . TYR A 1 158 ? 29.579 5.027 19.811 1.00 73.81 158 TYR A CA 1
ATOM 1241 C C . TYR A 1 158 ? 30.728 4.869 18.798 1.00 73.81 158 TYR A C 1
ATOM 1243 O O . TYR A 1 158 ? 31.687 5.643 18.804 1.00 73.81 158 TYR A O 1
ATOM 1251 N N . LEU A 1 159 ? 30.614 3.902 17.878 1.00 73.69 159 LEU A N 1
ATOM 1252 C CA . LEU A 1 159 ? 31.608 3.676 16.826 1.00 73.69 159 LEU A CA 1
ATOM 1253 C C . LEU A 1 159 ? 31.727 4.875 15.878 1.00 73.69 159 LEU A C 1
ATOM 1255 O O . LEU A 1 159 ? 32.841 5.263 15.526 1.00 73.69 159 LEU A O 1
ATOM 1259 N N . LEU A 1 160 ? 30.601 5.470 15.472 1.00 71.38 160 LEU A N 1
ATOM 1260 C CA . LEU A 1 160 ? 30.589 6.658 14.614 1.00 71.38 160 LEU A CA 1
ATOM 1261 C C . LEU A 1 160 ? 31.222 7.868 15.312 1.00 71.38 160 LEU A C 1
ATOM 1263 O O . LEU A 1 160 ? 32.005 8.586 14.686 1.00 71.38 160 LEU A O 1
ATOM 1267 N N . CYS A 1 161 ? 30.948 8.053 16.605 1.00 74.19 161 CYS A N 1
ATOM 1268 C CA . CYS A 1 161 ? 31.575 9.083 17.427 1.00 74.19 161 CYS A CA 1
ATOM 1269 C C . CYS A 1 161 ? 33.102 8.894 17.463 1.00 74.19 161 CYS A C 1
ATOM 1271 O O . CYS A 1 161 ? 33.834 9.776 17.018 1.00 74.19 161 CYS A O 1
ATOM 1273 N N . GLU A 1 162 ? 33.608 7.723 17.856 1.00 77.25 162 GLU A N 1
ATOM 1274 C CA . GLU A 1 162 ? 35.057 7.470 17.925 1.00 77.25 162 GLU A CA 1
ATOM 1275 C C . GLU A 1 162 ? 35.766 7.565 16.565 1.00 77.25 162 GLU A C 1
ATOM 1277 O O . GLU A 1 162 ? 36.908 8.020 16.477 1.00 77.25 162 GLU A O 1
ATOM 1282 N N . LEU A 1 163 ? 35.115 7.146 15.476 1.00 77.50 163 LEU A N 1
ATOM 1283 C CA . LEU A 1 163 ? 35.656 7.319 14.125 1.00 77.50 163 LEU A CA 1
ATOM 1284 C C . LEU A 1 163 ? 35.750 8.799 13.735 1.00 77.50 163 LEU A C 1
ATOM 1286 O O . LEU A 1 163 ? 36.735 9.188 13.109 1.00 77.50 163 LEU A O 1
ATOM 1290 N N . SER A 1 164 ? 34.779 9.624 14.137 1.00 72.31 164 SER A N 1
ATOM 1291 C CA . SER A 1 164 ? 34.822 11.071 13.908 1.00 72.31 164 SER A CA 1
ATOM 1292 C C . SER A 1 164 ? 35.921 11.759 14.728 1.00 72.31 164 SER A C 1
ATOM 1294 O O . SER A 1 164 ? 36.663 12.581 14.190 1.00 72.31 164 SER A O 1
ATOM 1296 N N . LEU A 1 165 ? 36.114 11.351 15.990 1.00 74.94 165 LEU A N 1
ATOM 1297 C CA . LEU A 1 165 ? 37.138 11.902 16.886 1.00 74.94 165 LEU A CA 1
ATOM 1298 C C . LEU A 1 165 ? 38.567 11.577 16.435 1.00 74.94 165 LEU A C 1
ATOM 1300 O O . LEU A 1 165 ? 39.488 12.343 16.712 1.00 74.94 165 LEU A O 1
ATOM 1304 N N . ARG A 1 166 ? 38.775 10.472 15.706 1.00 78.44 166 ARG A N 1
ATOM 1305 C CA . ARG A 1 166 ? 40.081 10.136 15.110 1.00 78.44 166 ARG A CA 1
ATOM 1306 C C . ARG A 1 166 ? 40.557 11.141 14.060 1.00 78.44 166 ARG A C 1
ATOM 1308 O O . ARG A 1 166 ? 41.752 11.180 13.785 1.00 78.44 166 ARG A O 1
ATOM 1315 N N . GLY A 1 167 ? 39.649 11.917 13.467 1.00 76.06 167 GLY A N 1
ATOM 1316 C CA . GLY A 1 167 ? 39.983 12.962 12.497 1.00 76.06 167 GLY A CA 1
ATOM 1317 C C . GLY A 1 167 ? 40.436 14.285 13.123 1.00 76.06 167 GLY A C 1
ATOM 1318 O O . GLY A 1 167 ? 40.820 15.187 12.383 1.00 76.06 167 GLY A O 1
ATOM 1319 N N . LEU A 1 168 ? 40.376 14.416 14.453 1.00 77.56 168 LEU A N 1
ATOM 1320 C CA . LEU A 1 168 ? 40.693 15.646 15.180 1.00 77.56 168 LEU A CA 1
ATOM 1321 C C . LEU A 1 168 ? 42.146 15.660 15.661 1.00 77.56 168 LEU A C 1
ATOM 1323 O O . LEU A 1 168 ? 42.753 14.614 15.902 1.00 77.56 168 LEU A O 1
ATOM 1327 N N . ASP A 1 169 ? 42.703 16.857 15.836 1.00 79.94 169 ASP A N 1
ATOM 1328 C CA . ASP A 1 169 ? 44.007 17.018 16.468 1.00 79.94 169 ASP A CA 1
ATOM 1329 C C . ASP A 1 169 ? 43.948 16.660 17.974 1.00 79.94 169 ASP A C 1
ATOM 1331 O O . ASP A 1 169 ? 42.879 16.729 18.595 1.00 79.94 169 ASP A O 1
ATOM 1335 N N . PRO A 1 170 ? 45.084 16.274 18.590 1.00 75.56 170 PRO A N 1
ATOM 1336 C CA . PRO A 1 170 ? 45.112 15.833 19.985 1.00 75.56 170 PRO A CA 1
ATOM 1337 C C . PRO A 1 170 ? 44.559 16.853 20.987 1.00 75.56 170 PRO A C 1
ATOM 1339 O O . PRO A 1 170 ? 43.950 16.444 21.972 1.00 75.56 170 PRO A O 1
ATOM 1342 N N . TYR A 1 171 ? 44.733 18.153 20.730 1.00 72.94 171 TYR A N 1
ATOM 1343 C CA . TYR A 1 171 ? 44.286 19.215 21.632 1.00 72.94 171 TYR A CA 1
ATOM 1344 C C . TYR A 1 171 ? 42.756 19.337 21.625 1.00 72.94 171 TYR A C 1
ATOM 1346 O O . TYR A 1 171 ? 42.122 19.366 22.679 1.00 72.94 171 TYR A O 1
ATOM 1354 N N . THR A 1 172 ? 42.140 19.303 20.441 1.00 71.19 172 THR A N 1
ATOM 1355 C CA . THR A 1 172 ? 40.674 19.295 20.292 1.00 71.19 172 THR A CA 1
ATOM 1356 C C . THR A 1 172 ? 40.046 18.041 20.904 1.00 71.19 172 THR A C 1
ATOM 1358 O O . THR A 1 172 ? 39.002 18.119 21.555 1.00 71.19 172 THR A O 1
ATOM 1361 N N . ARG A 1 173 ? 40.688 16.877 20.742 1.00 74.75 173 ARG A N 1
ATOM 1362 C CA . ARG A 1 173 ? 40.210 15.619 21.335 1.00 74.75 173 ARG A CA 1
ATOM 1363 C C . ARG A 1 173 ? 40.294 15.633 22.863 1.00 74.75 173 ARG A C 1
ATOM 1365 O O . ARG A 1 173 ? 39.369 15.173 23.521 1.00 74.75 173 ARG A O 1
ATOM 1372 N N . GLU A 1 174 ? 41.364 16.185 23.428 1.00 73.44 174 GLU A N 1
ATOM 1373 C CA . GLU A 1 174 ? 41.514 16.356 24.877 1.00 73.44 174 GLU A CA 1
ATOM 1374 C C . GLU A 1 174 ? 40.445 17.297 25.458 1.00 73.44 174 GLU A C 1
ATOM 1376 O O . GLU A 1 174 ? 39.833 16.980 26.481 1.00 73.44 174 GLU A O 1
ATOM 1381 N N . ALA A 1 175 ? 40.156 18.412 24.779 1.00 67.88 175 ALA A N 1
ATOM 1382 C CA . ALA A 1 175 ? 39.093 19.337 25.174 1.00 67.88 175 ALA A CA 1
ATOM 1383 C C . ALA A 1 175 ? 37.705 18.671 25.155 1.00 67.88 175 ALA A C 1
ATOM 1385 O O . ALA A 1 175 ? 36.913 18.862 26.080 1.00 67.88 175 ALA A O 1
ATOM 1386 N N . PHE A 1 176 ? 37.435 17.847 24.139 1.00 73.94 176 PHE A N 1
ATOM 1387 C CA . PHE A 1 176 ? 36.210 17.057 24.035 1.00 73.94 176 PHE A CA 1
ATOM 1388 C C . PHE A 1 176 ? 36.070 16.059 25.194 1.00 73.94 176 PHE A C 1
ATOM 1390 O O . PHE A 1 176 ? 35.062 16.081 25.899 1.00 73.94 176 PHE A O 1
ATOM 1397 N N . GLU A 1 177 ? 37.091 15.240 25.459 1.00 71.81 177 GLU A N 1
ATOM 1398 C CA . GLU A 1 177 ? 37.050 14.262 26.557 1.00 71.81 177 GLU A CA 1
ATOM 1399 C C . GLU A 1 177 ? 36.909 14.946 27.927 1.00 71.81 177 GLU A C 1
ATOM 1401 O O . GLU A 1 177 ? 36.164 14.476 28.782 1.00 71.81 177 GLU A O 1
ATOM 1406 N N . THR A 1 178 ? 37.547 16.103 28.121 1.00 68.62 178 THR A N 1
ATOM 1407 C CA . THR A 1 178 ? 37.433 16.886 29.364 1.00 68.62 178 THR A CA 1
ATOM 1408 C C . THR A 1 178 ? 36.023 17.449 29.562 1.00 68.62 178 THR A C 1
ATOM 1410 O O . THR A 1 178 ? 35.539 17.498 30.691 1.00 68.62 178 THR A O 1
ATOM 1413 N N . SER A 1 179 ? 35.340 17.840 28.481 1.00 66.38 179 SER A N 1
ATOM 1414 C CA . SER A 1 179 ? 33.969 18.364 28.552 1.00 66.38 179 SER A CA 1
ATOM 1415 C C . SER A 1 179 ? 32.930 17.309 28.943 1.00 66.38 179 SER A C 1
ATOM 1417 O O . SER A 1 179 ? 31.940 17.644 29.582 1.00 66.38 179 SER A O 1
ATOM 1419 N N . ILE A 1 180 ? 33.181 16.035 28.621 1.00 64.75 180 ILE A N 1
ATOM 1420 C CA . ILE A 1 180 ? 32.265 14.918 28.908 1.00 64.75 180 ILE A CA 1
ATOM 1421 C C . ILE A 1 180 ? 32.430 14.405 30.344 1.00 64.75 180 ILE A C 1
ATOM 1423 O O . ILE A 1 180 ? 31.490 13.877 30.923 1.00 64.75 180 ILE A O 1
ATOM 1427 N N . ILE A 1 181 ? 33.604 14.591 30.953 1.00 58.62 181 ILE A N 1
ATOM 1428 C CA . ILE A 1 181 ? 33.875 14.172 32.340 1.00 58.62 181 ILE A CA 1
ATOM 1429 C C . ILE A 1 181 ? 33.136 15.066 33.365 1.00 58.62 181 ILE A C 1
ATOM 1431 O O . ILE A 1 181 ? 32.988 14.677 34.520 1.00 58.62 181 ILE A O 1
ATOM 1435 N N . GLY A 1 182 ? 32.639 16.242 32.955 1.00 49.62 182 GLY A N 1
ATOM 1436 C CA . GLY A 1 182 ? 31.937 17.193 33.827 1.00 49.62 182 GLY A CA 1
ATOM 1437 C C . GLY A 1 182 ? 30.479 16.848 34.163 1.00 49.62 182 GLY A C 1
ATOM 1438 O O . GLY A 1 182 ? 29.984 17.337 35.176 1.00 49.62 182 GLY A O 1
ATOM 1439 N N . ASP A 1 183 ? 29.820 15.996 33.370 1.00 43.94 183 ASP A N 1
ATOM 1440 C CA . ASP A 1 183 ? 28.417 15.605 33.548 1.00 43.94 183 ASP A CA 1
ATOM 1441 C C . ASP A 1 183 ? 28.314 14.084 33.766 1.00 43.94 183 ASP A C 1
ATOM 1443 O O . ASP A 1 183 ? 28.386 13.293 32.832 1.00 43.94 183 ASP A O 1
ATOM 1447 N N . ASN A 1 184 ? 28.116 13.682 35.026 1.00 40.84 184 ASN A N 1
ATOM 1448 C CA . ASN A 1 184 ? 27.825 12.317 35.484 1.00 40.84 184 ASN A CA 1
ATOM 1449 C C . ASN A 1 184 ? 28.851 11.227 35.118 1.00 40.84 184 ASN A C 1
ATOM 1451 O O . ASN A 1 184 ? 28.782 10.547 34.091 1.00 40.84 184 ASN A O 1
ATOM 1455 N N . GLU A 1 185 ? 29.727 10.942 36.082 1.00 41.78 185 GLU A N 1
ATOM 1456 C CA . GLU A 1 185 ? 30.443 9.674 36.156 1.00 41.78 185 GLU A CA 1
ATOM 1457 C C . GLU A 1 185 ? 29.459 8.488 36.070 1.00 41.78 185 GLU A C 1
ATOM 1459 O O . GLU A 1 185 ? 28.477 8.412 36.807 1.00 41.78 185 GLU A O 1
ATOM 1464 N N . ALA A 1 186 ? 29.779 7.534 35.188 1.00 41.00 186 ALA A N 1
ATOM 1465 C CA . ALA A 1 186 ? 29.258 6.161 35.139 1.00 41.00 186 ALA A CA 1
ATOM 1466 C C . ALA A 1 186 ? 28.131 5.773 34.157 1.00 41.00 186 ALA A C 1
ATOM 1468 O O . ALA A 1 186 ? 27.616 4.662 34.304 1.00 41.00 186 ALA A O 1
ATOM 1469 N N . GLN A 1 187 ? 27.823 6.523 33.091 1.00 45.75 187 GLN A N 1
ATOM 1470 C CA . GLN A 1 187 ? 27.024 5.966 31.979 1.00 45.75 187 GLN A CA 1
ATOM 1471 C C . GLN A 1 187 ? 27.701 6.141 30.615 1.00 45.75 187 GLN A C 1
ATOM 1473 O O . GLN A 1 187 ? 27.876 7.240 30.109 1.00 45.75 187 GLN A O 1
ATOM 1478 N N . VAL A 1 188 ? 28.053 5.014 29.989 1.00 47.91 188 VAL A N 1
ATOM 1479 C CA . VAL A 1 188 ? 28.509 4.941 28.583 1.00 47.91 188 VAL A CA 1
ATOM 1480 C C . VAL A 1 188 ? 27.365 5.260 27.610 1.00 47.91 188 VAL A C 1
ATOM 1482 O O . VAL A 1 188 ? 27.586 5.360 26.408 1.00 47.91 188 VAL A O 1
ATOM 1485 N N . ASP A 1 189 ? 26.149 5.424 28.130 1.00 48.62 189 ASP A N 1
ATOM 1486 C CA . ASP A 1 189 ? 24.916 5.361 27.357 1.00 48.62 189 ASP A CA 1
ATOM 1487 C C . ASP A 1 189 ? 24.434 6.691 26.776 1.00 48.62 189 ASP A C 1
ATOM 1489 O O . ASP A 1 189 ? 23.553 6.656 25.926 1.00 48.62 189 ASP A O 1
ATOM 1493 N N . ASN A 1 190 ? 25.006 7.843 27.149 1.00 47.44 190 ASN A N 1
ATOM 1494 C CA . ASN A 1 190 ? 24.355 9.114 26.805 1.00 47.44 190 ASN A CA 1
ATOM 1495 C C . ASN A 1 190 ? 25.045 10.016 25.791 1.00 47.44 190 ASN A C 1
ATOM 1497 O O . ASN A 1 190 ? 24.364 10.900 25.295 1.00 47.44 190 ASN A O 1
ATOM 1501 N N . THR A 1 191 ? 26.301 9.802 25.379 1.00 52.94 191 THR A N 1
ATOM 1502 C CA . THR A 1 191 ? 26.859 10.678 24.329 1.00 52.94 191 THR A CA 1
ATOM 1503 C C . THR A 1 191 ? 26.355 10.254 22.954 1.00 52.94 191 THR A C 1
ATOM 1505 O O . THR A 1 191 ? 27.029 9.534 22.214 1.00 52.94 191 THR A O 1
ATOM 1508 N N . SER A 1 192 ? 25.153 10.711 22.608 1.00 53.53 192 SER A N 1
ATOM 1509 C CA . SER A 1 192 ? 24.639 10.619 21.247 1.00 53.53 192 SER A CA 1
ATOM 1510 C C . SER A 1 192 ? 25.613 11.303 20.280 1.00 53.53 192 SER A C 1
ATOM 1512 O O . SER A 1 192 ? 26.386 12.208 20.639 1.00 53.53 192 SER A O 1
ATOM 1514 N N . LEU A 1 193 ? 25.589 10.889 19.012 1.00 54.16 193 LEU A N 1
ATOM 1515 C CA . LEU A 1 193 ? 26.361 11.575 17.971 1.00 54.16 193 LEU A CA 1
ATOM 1516 C C . LEU A 1 193 ? 25.993 13.073 17.908 1.00 54.16 193 LEU A C 1
ATOM 1518 O O . LEU A 1 193 ? 26.847 13.903 17.607 1.00 54.16 193 LEU A O 1
ATOM 1522 N N . GLU A 1 194 ? 24.749 13.430 18.246 1.00 55.12 194 GLU A N 1
ATOM 1523 C CA . GLU A 1 194 ? 24.273 14.814 18.298 1.00 55.12 194 GLU A CA 1
ATOM 1524 C C . GLU A 1 194 ? 24.924 15.620 19.423 1.00 55.12 194 GLU A C 1
ATOM 1526 O O . GLU A 1 194 ? 25.426 16.712 19.157 1.00 55.12 194 GLU A O 1
ATOM 1531 N N . GLU A 1 195 ? 25.005 15.079 20.640 1.00 56.88 195 GLU A N 1
ATOM 1532 C CA . GLU A 1 195 ? 25.728 15.713 21.751 1.00 56.88 195 GLU A CA 1
ATOM 1533 C C . GLU A 1 195 ? 27.205 15.897 21.410 1.00 56.88 195 GLU A C 1
ATOM 1535 O O . GLU A 1 195 ? 27.774 16.968 21.622 1.00 56.88 195 GLU A O 1
ATOM 1540 N N . SER A 1 196 ? 27.806 14.892 20.769 1.00 55.25 196 SER A N 1
ATOM 1541 C CA . SER A 1 196 ? 29.201 14.962 20.337 1.00 55.25 196 SER A CA 1
ATOM 1542 C C . SER A 1 196 ? 29.413 16.067 19.294 1.00 55.25 196 SER A C 1
ATOM 1544 O O . SER A 1 196 ? 30.370 16.835 19.375 1.00 55.25 196 SER A O 1
ATOM 1546 N N . VAL A 1 197 ? 28.486 16.216 18.342 1.00 59.16 197 VAL A N 1
ATOM 1547 C CA . VAL A 1 197 ? 28.495 17.298 17.345 1.00 59.16 197 VAL A CA 1
ATOM 1548 C C . VAL A 1 197 ? 28.237 18.663 17.987 1.00 59.16 197 VAL A C 1
ATOM 1550 O O . VAL A 1 197 ? 28.828 19.648 17.550 1.00 59.16 197 VAL A O 1
ATOM 1553 N N . ILE A 1 198 ? 27.388 18.759 19.011 1.00 59.09 198 ILE A N 1
ATOM 1554 C CA . ILE A 1 198 ? 27.129 20.002 19.754 1.00 59.09 198 ILE A CA 1
ATOM 1555 C C . ILE A 1 198 ? 28.379 20.442 20.521 1.00 59.09 198 ILE A C 1
ATOM 1557 O O . ILE A 1 198 ? 28.758 21.613 20.442 1.00 59.09 198 ILE A O 1
ATOM 1561 N N . VAL A 1 199 ? 29.063 19.517 21.197 1.00 59.41 199 VAL A N 1
ATOM 1562 C CA . VAL A 1 199 ? 30.336 19.788 21.881 1.00 59.41 199 VAL A CA 1
ATOM 1563 C C . VAL A 1 199 ? 31.405 20.202 20.870 1.00 59.41 199 VAL A C 1
ATOM 1565 O O . VAL A 1 199 ? 32.048 21.232 21.054 1.00 59.41 199 VAL A O 1
ATOM 1568 N N . LEU A 1 200 ? 31.549 19.485 19.750 1.00 60.53 200 LEU A N 1
ATOM 1569 C CA . LEU A 1 200 ? 32.511 19.841 18.698 1.00 60.53 200 LEU A CA 1
ATOM 1570 C C . LEU A 1 200 ? 32.207 21.203 18.063 1.00 60.53 200 LEU A C 1
ATOM 1572 O O . LEU A 1 200 ? 33.123 21.997 17.866 1.00 60.53 200 LEU A O 1
ATOM 1576 N N . LYS A 1 201 ? 30.933 21.524 17.805 1.00 63.78 201 LYS A N 1
ATOM 1577 C CA . LYS A 1 201 ? 30.513 22.866 17.372 1.00 63.78 201 LYS A CA 1
ATOM 1578 C C . LYS A 1 201 ? 30.894 23.918 18.408 1.00 63.78 201 LYS A C 1
ATOM 1580 O O . LYS A 1 201 ? 31.411 24.964 18.038 1.00 63.78 201 LYS A O 1
ATOM 1585 N N . SER A 1 202 ? 30.681 23.633 19.689 1.00 56.97 202 SER A N 1
ATOM 1586 C CA . SER A 1 202 ? 31.033 24.540 20.786 1.00 56.97 202 SER A CA 1
ATOM 1587 C C . SER A 1 202 ? 32.545 24.777 20.863 1.00 56.97 202 SER A C 1
ATOM 1589 O O . SER A 1 202 ? 32.970 25.915 21.039 1.00 56.97 202 SER A O 1
ATOM 1591 N N . ILE A 1 203 ? 33.365 23.745 20.635 1.00 59.88 203 ILE A N 1
ATOM 1592 C CA . ILE A 1 203 ? 34.827 23.873 20.542 1.00 59.88 203 ILE A CA 1
ATOM 1593 C C . ILE A 1 203 ? 35.227 24.714 19.318 1.00 59.88 203 ILE A C 1
ATOM 1595 O O . ILE A 1 203 ? 36.069 25.599 19.449 1.00 59.88 203 ILE A O 1
ATOM 1599 N N . VAL A 1 204 ? 34.578 24.533 18.160 1.00 61.75 204 VAL A N 1
ATOM 1600 C CA . VAL A 1 204 ? 34.797 25.389 16.975 1.00 61.75 204 VAL A CA 1
ATOM 1601 C C . VAL A 1 204 ? 34.476 26.856 17.286 1.00 61.75 204 VAL A C 1
ATOM 1603 O O . VAL A 1 204 ? 35.283 27.727 16.973 1.00 61.75 204 VAL A O 1
ATOM 1606 N N . TYR A 1 205 ? 33.356 27.141 17.959 1.00 55.81 205 TYR A N 1
ATOM 1607 C CA . TYR A 1 205 ? 32.981 28.508 18.352 1.00 55.81 205 TYR A CA 1
ATOM 1608 C C . TYR A 1 205 ? 33.965 29.155 19.340 1.00 55.81 205 TYR A C 1
ATOM 1610 O O . TYR A 1 205 ? 34.163 30.372 19.288 1.00 55.81 205 TYR A O 1
ATOM 1618 N N . LEU A 1 206 ? 34.583 28.359 20.221 1.00 55.03 206 LEU A N 1
ATOM 1619 C CA . LEU A 1 206 ? 35.617 28.815 21.156 1.00 55.03 206 LEU A CA 1
ATOM 1620 C C . LEU A 1 206 ? 36.949 29.111 20.449 1.00 55.03 206 LEU A C 1
ATOM 1622 O O . LEU A 1 206 ? 37.605 30.098 20.778 1.00 55.03 206 LEU A O 1
ATOM 1626 N N . VAL A 1 207 ? 37.338 28.291 19.467 1.00 58.31 207 VAL A N 1
ATOM 1627 C CA . VAL A 1 207 ? 38.581 28.459 18.691 1.00 58.31 207 VAL A CA 1
ATOM 1628 C C . VAL A 1 207 ? 38.485 29.621 17.691 1.00 58.31 207 VAL A C 1
ATOM 1630 O O . VAL A 1 207 ? 39.476 30.313 17.476 1.00 58.31 207 VAL A O 1
ATOM 1633 N N . ASP A 1 208 ? 37.297 29.899 17.145 1.00 54.09 208 ASP A N 1
ATOM 1634 C CA . ASP A 1 208 ? 37.041 31.016 16.213 1.00 54.09 208 ASP A CA 1
ATOM 1635 C C . ASP A 1 208 ? 37.020 32.403 16.901 1.00 54.09 208 ASP A C 1
ATOM 1637 O O . ASP A 1 208 ? 36.763 33.431 16.278 1.00 54.09 208 ASP A O 1
ATOM 1641 N N . GLY A 1 209 ? 37.281 32.467 18.215 1.00 46.59 209 GLY A N 1
ATOM 1642 C CA . GLY A 1 209 ? 37.444 33.725 18.955 1.00 46.59 209 GLY A CA 1
ATOM 1643 C C . GLY A 1 209 ? 36.179 34.589 19.063 1.00 46.59 209 GLY A C 1
ATOM 1644 O O . GLY A 1 209 ? 36.269 35.761 19.425 1.00 46.59 209 GLY A O 1
ATOM 1645 N N . SER A 1 210 ? 34.995 34.037 18.774 1.00 47.62 210 SER A N 1
ATOM 1646 C CA . SER A 1 210 ? 33.746 34.810 18.668 1.00 47.62 210 SER A CA 1
ATOM 1647 C C . SER A 1 210 ? 33.049 35.144 19.998 1.00 47.62 210 SER A C 1
ATOM 1649 O O . SER A 1 210 ? 31.979 35.752 19.982 1.00 47.62 210 SER A O 1
ATOM 1651 N N . VAL A 1 211 ? 33.632 34.822 21.162 1.00 41.06 211 VAL A N 1
ATOM 1652 C CA . VAL A 1 211 ? 33.015 35.140 22.464 1.00 41.06 211 VAL A CA 1
ATOM 1653 C C . VAL A 1 211 ? 34.014 35.760 23.442 1.00 41.06 211 VAL A C 1
ATOM 1655 O O . VAL A 1 211 ? 34.869 35.090 24.017 1.00 41.06 211 VAL A O 1
ATOM 1658 N N . ASN A 1 212 ? 33.833 37.061 23.690 1.00 34.88 212 ASN A N 1
ATOM 1659 C CA . ASN A 1 212 ? 34.350 37.745 24.872 1.00 34.88 212 ASN A CA 1
ATOM 1660 C C . ASN A 1 212 ? 33.687 37.162 26.128 1.00 34.88 212 ASN A C 1
ATOM 1662 O O . ASN A 1 212 ? 32.466 37.213 26.262 1.00 34.88 212 ASN A O 1
ATOM 1666 N N . GLY A 1 213 ? 34.518 36.653 27.040 1.00 37.19 213 GLY A N 1
ATOM 1667 C CA . GLY A 1 213 ? 34.239 36.338 28.445 1.00 37.19 213 GLY A CA 1
ATOM 1668 C C . GLY A 1 213 ? 32.778 36.396 28.896 1.00 37.19 213 GLY A C 1
ATOM 1669 O O . GLY A 1 213 ? 32.334 37.385 29.468 1.00 37.19 213 GLY A O 1
ATOM 1670 N N . SER A 1 214 ? 32.048 35.304 28.701 1.00 30.02 214 SER A N 1
ATOM 1671 C CA . SER A 1 214 ? 30.830 34.970 29.440 1.00 30.02 214 SER A CA 1
ATOM 1672 C C . SER A 1 214 ? 30.810 33.453 29.574 1.00 30.02 214 SER A C 1
ATOM 1674 O O . SER A 1 214 ? 30.862 32.757 28.565 1.00 30.02 214 SER A O 1
ATOM 1676 N N . LYS A 1 215 ? 30.809 32.930 30.808 1.00 32.62 215 LYS A N 1
ATOM 1677 C CA . LY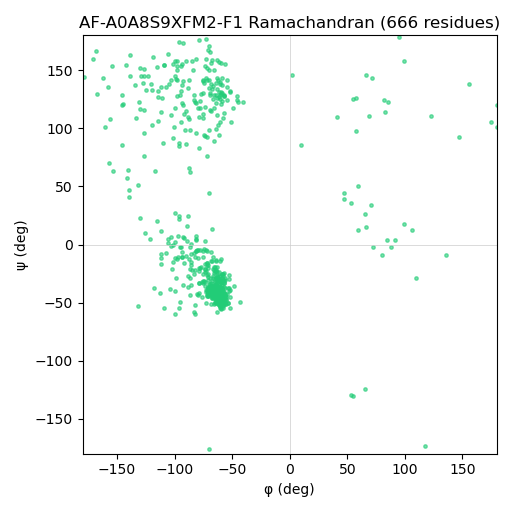S A 1 215 ? 30.672 31.490 31.079 1.00 32.62 215 LYS A CA 1
ATOM 1678 C C . LYS A 1 215 ? 29.481 30.948 30.282 1.00 32.62 215 LYS A C 1
ATOM 1680 O O . LYS A 1 215 ? 28.354 31.371 30.530 1.00 32.62 215 LYS A O 1
ATOM 1685 N N . ILE A 1 216 ? 29.728 30.021 29.358 1.00 33.53 216 ILE A N 1
ATOM 1686 C CA . ILE A 1 216 ? 28.668 29.217 28.751 1.00 33.53 216 ILE A CA 1
ATOM 1687 C C . ILE A 1 216 ? 28.181 28.284 29.859 1.00 33.53 216 ILE A C 1
ATOM 1689 O O . ILE A 1 216 ? 28.840 27.311 30.212 1.00 33.53 216 ILE A O 1
ATOM 1693 N N . VAL A 1 217 ? 27.074 28.665 30.489 1.00 28.75 217 VAL A N 1
ATOM 1694 C CA . VAL A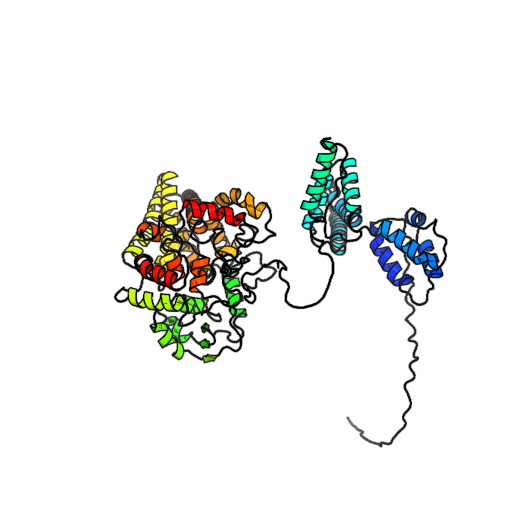 1 217 ? 26.336 27.812 31.414 1.00 28.75 217 VAL A CA 1
ATOM 1695 C C . VAL A 1 217 ? 25.501 26.875 30.548 1.00 28.75 217 VAL A C 1
ATOM 1697 O O . VAL A 1 217 ? 24.636 27.344 29.809 1.00 28.75 217 VAL A O 1
ATOM 1700 N N . LEU A 1 218 ? 25.755 25.568 30.634 1.00 34.50 218 LEU A N 1
ATOM 1701 C CA . LEU A 1 218 ? 24.782 24.549 30.244 1.00 34.50 218 LEU A CA 1
ATOM 1702 C C . LEU A 1 218 ? 23.562 24.744 31.156 1.00 34.50 218 LEU A C 1
ATOM 1704 O O . LEU A 1 218 ? 23.572 24.321 32.307 1.00 34.50 218 LEU A O 1
ATOM 1708 N N . SER A 1 219 ? 22.553 25.499 30.716 1.00 24.80 219 SER A N 1
ATOM 1709 C CA . SER A 1 219 ? 21.353 25.720 31.525 1.00 24.80 219 SER A CA 1
ATOM 1710 C C . SER A 1 219 ? 20.310 24.655 31.197 1.00 24.80 219 SER A C 1
ATOM 1712 O O . SER A 1 219 ? 19.557 24.800 30.234 1.00 24.80 219 SER A O 1
ATOM 1714 N N . SER A 1 220 ? 20.243 23.621 32.034 1.00 31.61 220 SER A N 1
ATOM 1715 C CA . SER A 1 220 ? 19.079 22.738 32.189 1.00 31.61 220 SER A CA 1
ATOM 1716 C C . SER A 1 220 ? 17.904 23.415 32.917 1.00 31.61 220 SER A C 1
ATOM 1718 O O . SER A 1 220 ? 16.811 22.863 32.963 1.00 31.61 220 SER A O 1
ATOM 1720 N N . ASP A 1 221 ? 18.070 24.637 33.433 1.00 25.31 221 ASP A N 1
ATOM 1721 C CA . ASP A 1 221 ? 17.084 25.268 34.315 1.00 25.31 221 ASP A CA 1
ATOM 1722 C C . ASP A 1 221 ? 16.354 26.455 33.672 1.00 25.31 221 ASP A C 1
ATOM 1724 O O . ASP A 1 221 ? 16.706 27.623 33.850 1.00 25.31 221 ASP A O 1
ATOM 1728 N N . ARG A 1 222 ? 15.257 26.157 32.967 1.00 25.39 222 ARG A N 1
ATOM 1729 C CA . ARG A 1 222 ? 14.098 27.064 32.845 1.00 25.39 222 ARG A CA 1
ATOM 1730 C C . ARG A 1 222 ? 12.761 26.324 32.920 1.00 25.39 222 ARG A C 1
ATOM 1732 O O . ARG A 1 222 ? 11.830 26.691 32.222 1.00 25.39 222 ARG A O 1
ATOM 1739 N N . ILE A 1 223 ? 12.618 25.342 33.808 1.00 30.16 223 ILE A N 1
ATOM 1740 C CA . ILE A 1 223 ? 11.299 24.930 34.317 1.00 30.16 223 ILE A CA 1
ATOM 1741 C C . ILE A 1 223 ? 11.455 24.506 35.781 1.00 30.16 223 ILE A C 1
ATOM 1743 O O . ILE A 1 223 ? 11.657 23.335 36.058 1.00 30.16 223 ILE A O 1
ATOM 1747 N N . CYS A 1 224 ? 11.396 25.458 36.718 1.00 25.73 224 CYS A N 1
ATOM 1748 C CA . CYS A 1 224 ? 10.818 25.268 38.058 1.00 25.73 224 CYS A CA 1
ATOM 1749 C C . CYS A 1 224 ? 11.029 26.514 38.924 1.00 25.73 224 CYS A C 1
ATOM 1751 O O . CYS A 1 224 ? 12.102 26.758 39.463 1.00 25.73 224 CYS A O 1
ATOM 1753 N N . SER A 1 225 ? 9.962 27.278 39.131 1.00 23.16 225 SER A N 1
ATOM 1754 C CA . SER A 1 225 ? 9.686 27.828 40.458 1.00 23.16 225 SER A CA 1
ATOM 1755 C C . SER A 1 225 ? 8.194 28.126 40.580 1.00 23.16 225 SER A C 1
ATOM 1757 O O . SER A 1 225 ? 7.675 29.073 40.000 1.00 23.16 225 SER A O 1
ATOM 1759 N N . SER A 1 226 ? 7.499 27.305 41.364 1.00 24.73 226 SER A N 1
ATOM 1760 C CA . SER A 1 226 ? 6.300 27.729 42.086 1.00 24.73 226 SER A CA 1
ATOM 1761 C C . SER A 1 226 ? 6.617 27.663 43.582 1.00 24.73 226 SER A C 1
ATOM 1763 O O . SER A 1 226 ? 7.153 26.640 44.022 1.00 24.73 226 SER A O 1
ATOM 1765 N N . PRO A 1 227 ? 6.304 28.695 44.380 1.00 25.55 227 PRO A N 1
ATOM 1766 C CA . PRO A 1 227 ? 6.486 28.643 45.820 1.00 25.55 227 PRO A CA 1
ATOM 1767 C C . PRO A 1 227 ? 5.400 27.780 46.476 1.00 25.55 227 PRO A C 1
ATOM 1769 O O . PRO A 1 227 ? 4.231 27.789 46.097 1.00 25.55 227 PRO A O 1
ATOM 1772 N N . SER A 1 228 ? 5.826 27.017 47.475 1.00 28.25 228 SER A N 1
ATOM 1773 C CA . SER A 1 228 ? 5.044 26.079 48.275 1.00 28.25 228 SER A CA 1
ATOM 1774 C C . SER A 1 228 ? 3.987 26.743 49.167 1.00 28.25 228 SER A C 1
ATOM 1776 O O . SER A 1 228 ? 4.307 27.662 49.919 1.00 28.25 228 SER A O 1
ATOM 1778 N N . GLY A 1 229 ? 2.783 26.161 49.197 1.00 23.88 229 GLY A N 1
ATOM 1779 C CA . GLY A 1 229 ? 1.778 26.361 50.247 1.00 23.88 229 GLY A CA 1
ATOM 1780 C C . GLY A 1 229 ? 0.494 25.558 49.988 1.00 23.88 229 GLY A C 1
ATOM 1781 O O . GLY A 1 229 ? -0.328 25.957 49.176 1.00 23.88 229 GLY A O 1
ATOM 1782 N N . ARG A 1 230 ? 0.316 24.413 50.667 1.00 26.59 230 ARG A N 1
ATOM 1783 C CA . ARG A 1 230 ? -0.976 23.685 50.782 1.00 26.59 230 ARG A CA 1
ATOM 1784 C C . ARG A 1 230 ? -1.930 24.465 51.719 1.00 26.59 230 ARG A C 1
ATOM 1786 O O . ARG A 1 230 ? -1.389 25.187 52.556 1.00 26.59 230 ARG A O 1
ATOM 1793 N N . PRO A 1 231 ? -3.279 24.281 51.705 1.00 34.88 231 PRO A N 1
ATOM 1794 C CA . PRO A 1 231 ? -3.998 23.044 51.341 1.00 34.88 231 PRO A CA 1
ATOM 1795 C C . PRO A 1 231 ? -5.329 23.185 50.554 1.00 34.88 231 PRO A C 1
ATOM 1797 O O . PRO A 1 231 ? -6.083 24.133 50.734 1.00 34.88 231 PRO A O 1
ATOM 1800 N N . GLY A 1 232 ? -5.683 22.133 49.798 1.00 25.12 232 GLY A N 1
ATOM 1801 C CA . GLY A 1 232 ? -7.074 21.804 49.439 1.00 25.12 232 GLY A CA 1
ATOM 1802 C C . GLY A 1 232 ? -7.394 21.722 47.938 1.00 25.12 232 GLY A C 1
ATOM 1803 O O . GLY A 1 232 ? -7.479 22.745 47.282 1.00 25.12 232 GLY A O 1
ATOM 1804 N N . GLY A 1 233 ? -7.670 20.501 47.453 1.00 29.55 233 GLY A N 1
ATOM 1805 C CA . GLY A 1 233 ? -8.605 20.222 46.347 1.00 29.55 233 GLY A CA 1
ATOM 1806 C C . GLY A 1 233 ? -8.150 20.383 44.880 1.00 29.55 233 GLY A C 1
ATOM 1807 O O . GLY A 1 233 ? -7.872 21.483 44.435 1.00 29.55 233 GLY A O 1
ATOM 1808 N N . ILE A 1 234 ? -8.308 19.277 44.127 1.00 27.67 234 ILE A N 1
ATOM 1809 C CA . ILE A 1 234 ? -8.578 19.152 42.669 1.00 27.67 234 ILE A CA 1
ATOM 1810 C C . ILE A 1 234 ? -7.363 19.177 41.692 1.00 27.67 234 ILE A C 1
ATOM 1812 O O . ILE A 1 234 ? -6.570 20.105 41.685 1.00 27.67 234 ILE A O 1
ATOM 1816 N N . MET A 1 235 ? -7.285 18.080 40.905 1.00 23.19 235 MET A N 1
ATOM 1817 C CA . MET A 1 235 ? -6.432 17.621 39.768 1.00 23.19 235 MET A CA 1
ATOM 1818 C C . MET A 1 235 ? -5.244 18.453 39.218 1.00 23.19 235 MET A C 1
ATOM 1820 O O . MET A 1 235 ? -5.374 19.657 39.027 1.00 23.19 235 MET A O 1
ATOM 1824 N N . PRO A 1 236 ? -4.155 17.788 38.755 1.00 25.61 236 PRO A N 1
ATOM 1825 C CA . PRO A 1 236 ? -3.177 18.379 37.836 1.00 25.61 236 PRO A CA 1
ATOM 1826 C C . PRO A 1 236 ? -3.437 17.989 36.361 1.00 25.61 236 PRO A C 1
ATOM 1828 O O . PRO A 1 236 ? -3.919 16.883 36.106 1.00 25.61 236 PRO A O 1
ATOM 1831 N N . PRO A 1 237 ? -3.009 18.815 35.386 1.00 38.31 237 PRO A N 1
ATOM 1832 C CA . PRO A 1 237 ? -2.613 18.298 34.080 1.00 38.31 237 PRO A CA 1
ATOM 1833 C C . PRO A 1 237 ? -1.190 18.732 33.684 1.00 38.31 237 PRO A C 1
ATOM 1835 O O . PRO A 1 237 ? -0.818 19.897 33.813 1.00 38.31 237 PRO A O 1
ATOM 1838 N N . ASN A 1 238 ? -0.418 17.745 33.219 1.00 27.78 238 ASN A N 1
ATOM 1839 C CA . ASN A 1 238 ? 0.387 17.724 31.985 1.00 27.78 238 ASN A CA 1
ATOM 1840 C C . ASN A 1 238 ? 1.668 16.901 32.166 1.00 27.78 238 ASN A C 1
ATOM 1842 O O . ASN A 1 238 ? 2.715 17.399 32.570 1.00 27.78 238 ASN A O 1
ATOM 1846 N N . ILE A 1 239 ? 1.543 15.621 31.816 1.00 30.89 239 ILE A N 1
ATOM 1847 C CA . ILE A 1 239 ? 2.630 14.743 31.393 1.00 30.89 239 ILE A CA 1
ATOM 1848 C C . ILE A 1 239 ? 2.463 14.658 29.871 1.00 30.89 239 ILE A C 1
ATOM 1850 O O . ILE A 1 239 ? 1.462 14.118 29.409 1.00 30.89 239 ILE A O 1
ATOM 1854 N N . GLU A 1 240 ? 3.378 15.227 29.084 1.00 32.03 240 GLU A N 1
ATOM 1855 C CA . GLU A 1 240 ? 3.436 14.924 27.649 1.00 32.03 240 GLU A CA 1
ATOM 1856 C C . GLU A 1 240 ? 4.017 13.514 27.486 1.00 32.03 240 GLU A C 1
ATOM 1858 O O . GLU A 1 240 ? 5.233 13.317 27.485 1.00 32.03 240 GLU A O 1
ATOM 1863 N N . GLU A 1 241 ? 3.134 12.518 27.408 1.00 38.41 241 GLU A N 1
ATOM 1864 C CA . GLU A 1 241 ? 3.477 11.147 27.036 1.00 38.41 241 GLU A CA 1
ATOM 1865 C C . GLU A 1 241 ? 3.946 11.106 25.576 1.00 38.41 241 GLU A C 1
ATOM 1867 O O . GLU A 1 241 ? 3.274 11.591 24.664 1.00 38.41 241 GLU A O 1
ATOM 1872 N N . ASP A 1 242 ? 5.108 10.501 25.341 1.00 41.28 242 ASP A N 1
ATOM 1873 C CA . ASP A 1 242 ? 5.572 10.131 24.009 1.00 41.28 242 ASP A CA 1
ATOM 1874 C C . ASP A 1 242 ? 4.649 9.048 23.433 1.00 41.28 242 ASP A C 1
ATOM 1876 O O . ASP A 1 242 ? 4.828 7.844 23.648 1.00 41.28 242 ASP A O 1
ATOM 1880 N N . ARG A 1 243 ? 3.585 9.478 22.750 1.00 53.34 243 ARG A N 1
ATOM 1881 C CA . ARG A 1 243 ? 2.645 8.568 22.106 1.00 53.34 243 ARG A CA 1
ATOM 1882 C C . ARG A 1 243 ? 3.253 7.976 20.857 1.00 53.34 243 ARG A C 1
ATOM 1884 O O . ARG A 1 243 ? 3.125 8.491 19.751 1.00 53.34 243 ARG A O 1
ATOM 1891 N N . SER A 1 244 ? 3.842 6.804 21.032 1.00 63.88 244 SER A N 1
ATOM 1892 C CA . SER A 1 244 ? 4.139 5.945 19.898 1.00 63.88 244 SER A CA 1
ATOM 1893 C C . SER A 1 244 ? 2.850 5.491 19.185 1.00 63.88 244 SER A C 1
ATOM 1895 O O . SER A 1 244 ? 2.908 5.256 17.982 1.00 63.88 244 SER A O 1
ATOM 1897 N N . ASN A 1 245 ? 1.690 5.395 19.860 1.00 81.06 245 ASN A N 1
ATOM 1898 C CA . ASN A 1 245 ? 0.418 4.897 19.304 1.00 81.06 245 ASN A CA 1
ATOM 1899 C C . ASN A 1 245 ? -0.700 5.948 19.366 1.00 81.06 245 ASN A C 1
ATOM 1901 O O . ASN A 1 245 ? -0.895 6.561 20.414 1.00 81.06 245 ASN A O 1
ATOM 1905 N N . SER A 1 246 ? -1.500 6.064 18.298 1.00 88.69 246 SER A N 1
ATOM 1906 C CA . SER A 1 246 ? -2.737 6.861 18.306 1.00 88.69 246 SER A CA 1
ATOM 1907 C C . SER A 1 246 ? -3.841 6.228 19.152 1.00 88.69 246 SER A C 1
ATOM 1909 O O . SER A 1 246 ? -4.595 6.933 19.816 1.00 88.69 246 SER A O 1
ATOM 1911 N N . PHE A 1 247 ? -3.937 4.896 19.135 1.00 90.44 247 PHE A N 1
ATOM 1912 C CA . PHE A 1 247 ? -4.989 4.140 19.816 1.00 90.44 247 PHE A CA 1
ATOM 1913 C C . PHE A 1 247 ? -4.395 3.282 20.937 1.00 90.44 247 PHE A C 1
ATOM 1915 O O . PHE A 1 247 ? -3.472 2.500 20.703 1.00 90.44 247 PHE A O 1
ATOM 1922 N N . VAL A 1 248 ? -4.935 3.410 22.153 1.00 82.69 248 VAL A N 1
ATOM 1923 C CA . VAL A 1 248 ? -4.308 2.889 23.388 1.00 82.69 248 VAL A CA 1
ATOM 1924 C C . VAL A 1 248 ? -4.211 1.360 23.398 1.00 82.69 248 VAL A C 1
ATOM 1926 O O . VAL A 1 248 ? -3.194 0.806 23.801 1.00 82.69 248 VAL A O 1
ATOM 1929 N N . ASN A 1 249 ? -5.249 0.674 22.913 1.00 83.25 249 ASN A N 1
ATOM 1930 C CA . ASN A 1 249 ? -5.372 -0.787 22.998 1.00 83.25 249 ASN A CA 1
ATOM 1931 C C . ASN A 1 249 ? -5.273 -1.496 21.640 1.00 83.25 249 ASN A C 1
ATOM 1933 O O . ASN A 1 249 ? -5.605 -2.676 21.539 1.00 83.25 249 ASN A O 1
ATOM 1937 N N . TRP A 1 250 ? -4.857 -0.791 20.585 1.00 89.81 250 TRP A N 1
ATOM 1938 C CA . TRP A 1 250 ? -4.751 -1.393 19.262 1.00 89.81 250 TRP A CA 1
ATOM 1939 C C . TRP A 1 250 ? -3.354 -1.960 19.035 1.00 89.81 250 TRP A C 1
ATOM 1941 O O . TRP A 1 250 ? -2.369 -1.228 18.933 1.00 89.81 250 TRP A O 1
ATOM 1951 N N . VAL A 1 251 ? -3.267 -3.285 18.956 1.00 84.81 251 VAL A N 1
ATOM 1952 C CA . VAL A 1 251 ? -2.009 -3.983 18.702 1.00 84.81 251 VAL A CA 1
ATOM 1953 C C . VAL A 1 251 ? -1.749 -3.997 17.196 1.00 84.81 251 VAL A C 1
ATOM 1955 O O . VAL A 1 251 ? -2.595 -4.438 16.413 1.00 84.81 251 VAL A O 1
ATOM 1958 N N . GLY A 1 252 ? -0.582 -3.493 16.788 1.00 85.56 252 GLY A N 1
ATOM 1959 C CA . GLY A 1 252 ? -0.124 -3.538 15.398 1.00 85.56 252 GLY A CA 1
ATOM 1960 C C . GLY A 1 252 ? 0.306 -4.945 14.951 1.00 85.56 252 GLY A C 1
ATOM 1961 O O . GLY A 1 252 ? 0.341 -5.871 15.765 1.00 85.56 252 GLY A O 1
ATOM 1962 N N . PRO A 1 253 ? 0.676 -5.119 13.670 1.00 87.00 253 PRO A N 1
ATOM 1963 C CA . PRO A 1 253 ? 1.143 -6.404 13.166 1.00 87.00 253 PRO A CA 1
ATOM 1964 C C . PRO A 1 253 ? 2.388 -6.910 13.911 1.00 87.00 253 PRO A C 1
ATOM 1966 O O . PRO A 1 253 ? 3.338 -6.163 14.156 1.00 87.00 253 PRO A O 1
ATOM 1969 N N . ILE A 1 254 ? 2.403 -8.205 14.219 1.00 81.69 254 ILE A N 1
ATOM 1970 C CA . ILE A 1 254 ? 3.528 -8.911 14.830 1.00 81.69 254 ILE A CA 1
ATOM 1971 C C . ILE A 1 254 ? 4.451 -9.413 13.721 1.00 81.69 254 ILE A C 1
ATOM 1973 O O . ILE A 1 254 ? 4.122 -10.370 13.011 1.00 81.69 254 ILE A O 1
ATOM 1977 N N . TRP A 1 255 ? 5.624 -8.795 13.620 1.00 80.12 255 TRP A N 1
ATOM 1978 C CA . TRP A 1 255 ? 6.698 -9.193 12.711 1.00 80.12 255 TRP A CA 1
ATOM 1979 C C . TRP A 1 255 ? 7.667 -10.155 13.408 1.00 80.12 255 TRP A C 1
ATOM 1981 O O . TRP A 1 255 ? 7.989 -9.976 14.583 1.00 80.12 255 TRP A O 1
ATOM 1991 N N . GLU A 1 256 ? 8.157 -11.174 12.702 1.00 67.50 256 GLU A N 1
ATOM 1992 C CA . GLU A 1 256 ? 9.230 -12.024 13.227 1.00 67.50 256 GLU A CA 1
ATOM 1993 C C . GLU A 1 256 ? 10.536 -11.225 13.284 1.00 67.50 256 GLU A C 1
ATOM 1995 O O . GLU A 1 256 ? 10.945 -10.632 12.288 1.00 67.50 256 GLU A O 1
ATOM 2000 N N . SER A 1 257 ? 11.211 -11.225 14.437 1.00 54.03 257 SER A N 1
ATOM 2001 C CA . SER A 1 257 ? 12.375 -10.368 14.730 1.00 54.03 257 SER A CA 1
ATOM 2002 C C . SER A 1 257 ? 13.577 -10.550 13.793 1.00 54.03 257 SER A C 1
ATOM 2004 O O . SER A 1 257 ? 14.492 -9.731 13.810 1.00 54.03 257 SER A O 1
ATOM 2006 N N . SER A 1 258 ? 13.586 -11.609 12.978 1.00 48.50 258 SER A N 1
ATOM 2007 C CA . SER A 1 258 ? 14.638 -11.909 12.003 1.00 48.50 258 SER A CA 1
ATOM 2008 C C . SER A 1 258 ? 14.321 -11.459 10.569 1.00 48.50 258 SER A C 1
ATOM 2010 O O . SER A 1 258 ? 15.227 -11.440 9.735 1.00 48.50 258 SER A O 1
ATOM 2012 N N . SER A 1 259 ? 13.074 -11.079 10.258 1.00 56.59 259 SER A N 1
ATOM 2013 C CA . SER A 1 259 ? 12.689 -10.671 8.903 1.00 56.59 259 SER A CA 1
ATOM 2014 C C . SER A 1 259 ? 12.867 -9.168 8.706 1.00 56.59 259 SER A C 1
ATOM 2016 O O . SER A 1 259 ? 12.154 -8.361 9.297 1.00 56.59 259 SER A O 1
ATOM 2018 N N . LEU A 1 260 ? 13.783 -8.789 7.812 1.00 61.50 260 LEU A N 1
ATOM 2019 C CA . LEU A 1 260 ? 13.958 -7.397 7.376 1.00 61.50 260 LEU A CA 1
ATOM 2020 C C . LEU A 1 260 ? 12.814 -6.901 6.472 1.00 61.50 260 LEU A C 1
ATOM 2022 O O . LEU A 1 260 ? 12.687 -5.699 6.261 1.00 61.50 260 LEU A O 1
ATOM 2026 N N . LEU A 1 261 ? 11.995 -7.806 5.922 1.00 73.31 261 LEU A N 1
ATOM 2027 C CA . LEU A 1 261 ? 10.926 -7.476 4.977 1.00 73.31 261 LEU A CA 1
ATOM 2028 C C . LEU A 1 261 ? 9.549 -7.694 5.611 1.00 73.31 261 LEU A C 1
ATOM 2030 O O . LEU A 1 261 ? 9.230 -8.787 6.087 1.00 73.31 261 LEU A O 1
ATOM 2034 N N . LYS A 1 262 ? 8.715 -6.650 5.566 1.00 86.00 262 LYS A N 1
ATOM 2035 C CA . LYS A 1 262 ? 7.301 -6.690 5.960 1.00 86.00 262 LYS A CA 1
ATOM 2036 C C . LYS A 1 262 ? 6.472 -7.130 4.751 1.00 86.00 262 LYS A C 1
ATOM 2038 O O . LYS A 1 262 ? 6.207 -6.335 3.854 1.00 86.00 262 LYS A O 1
ATOM 2043 N N . THR A 1 263 ? 6.121 -8.413 4.685 1.00 87.94 263 THR A N 1
ATOM 2044 C CA . THR A 1 263 ? 5.400 -8.995 3.539 1.00 87.94 263 THR A CA 1
ATOM 2045 C C . THR A 1 263 ? 3.898 -9.102 3.796 1.00 87.94 263 THR A C 1
ATOM 2047 O O . THR A 1 263 ? 3.446 -9.185 4.940 1.00 87.94 263 THR A O 1
ATOM 2050 N N . SER A 1 264 ? 3.116 -9.165 2.713 1.00 91.94 264 SER A N 1
ATOM 2051 C CA . SER A 1 264 ? 1.665 -9.398 2.776 1.00 91.94 264 SER A CA 1
ATOM 2052 C C . SER A 1 264 ? 1.315 -10.714 3.483 1.00 91.94 264 SER A C 1
ATOM 2054 O O . SER A 1 264 ? 0.372 -10.764 4.269 1.00 91.94 264 SER A O 1
ATOM 2056 N N . ASP A 1 265 ? 2.086 -11.778 3.240 1.00 89.25 265 ASP A N 1
ATOM 2057 C CA . ASP A 1 265 ? 1.861 -13.079 3.878 1.00 89.25 265 ASP A CA 1
ATOM 2058 C C . ASP A 1 265 ? 2.120 -13.010 5.397 1.00 89.25 265 ASP A C 1
ATOM 2060 O O . ASP A 1 265 ? 1.273 -13.449 6.177 1.00 89.25 265 ASP A O 1
ATOM 2064 N N . ALA A 1 266 ? 3.207 -12.353 5.828 1.00 89.19 266 ALA A N 1
ATOM 2065 C CA . ALA A 1 266 ? 3.507 -12.154 7.250 1.00 89.19 266 ALA A CA 1
ATOM 2066 C C . ALA A 1 266 ? 2.444 -11.300 7.964 1.00 89.19 266 ALA A C 1
ATOM 2068 O O . ALA A 1 266 ? 2.068 -11.592 9.102 1.00 89.19 266 ALA A O 1
ATOM 2069 N N . TRP A 1 267 ? 1.914 -10.276 7.288 1.00 92.50 267 TRP A N 1
ATOM 2070 C CA . TRP A 1 267 ? 0.807 -9.472 7.808 1.00 92.50 267 TRP A CA 1
ATOM 2071 C C . TRP A 1 267 ? -0.455 -10.320 8.008 1.00 92.50 267 TRP A C 1
ATOM 2073 O O . TRP A 1 267 ? -1.051 -10.300 9.085 1.00 92.50 267 TRP A O 1
ATOM 2083 N N . MET A 1 268 ? -0.825 -11.146 7.021 1.00 92.69 268 MET A N 1
ATOM 2084 C CA . MET A 1 268 ? -1.967 -12.060 7.143 1.00 92.69 268 MET A CA 1
ATOM 2085 C C . MET A 1 268 ? -1.784 -13.072 8.279 1.00 92.69 268 MET A C 1
ATOM 2087 O O . MET A 1 268 ? -2.743 -13.369 8.992 1.00 92.69 268 MET A O 1
ATOM 2091 N N . ASP A 1 269 ? -0.570 -13.582 8.483 1.00 90.06 269 ASP A N 1
ATOM 2092 C CA . ASP A 1 269 ? -0.265 -14.478 9.600 1.00 90.06 269 ASP A CA 1
ATOM 2093 C C . ASP A 1 269 ? -0.396 -13.780 10.956 1.00 90.06 269 ASP A C 1
ATOM 2095 O O . ASP A 1 269 ? -0.960 -14.365 11.885 1.00 90.06 269 ASP A O 1
ATOM 2099 N N . SER A 1 270 ? 0.019 -12.512 11.072 1.00 89.38 270 SER A N 1
ATOM 2100 C CA . SER A 1 270 ? -0.269 -11.704 12.265 1.00 89.38 270 SER A CA 1
ATOM 2101 C C . SER A 1 270 ? -1.771 -11.605 12.529 1.00 89.38 270 SER A C 1
ATOM 2103 O O . SER A 1 270 ? -2.228 -11.936 13.623 1.00 89.38 270 SER A O 1
ATOM 2105 N N . ARG A 1 271 ? -2.558 -11.244 11.508 1.00 91.00 271 ARG A N 1
ATOM 2106 C CA . ARG A 1 271 ? -4.018 -11.096 11.623 1.00 91.00 271 ARG A CA 1
ATOM 2107 C C . ARG A 1 271 ? -4.718 -12.394 12.031 1.00 91.00 271 ARG A C 1
ATOM 2109 O O . ARG A 1 271 ? -5.732 -12.350 12.725 1.00 91.00 271 ARG A O 1
ATOM 2116 N N . ARG A 1 272 ? -4.190 -13.556 11.629 1.00 90.12 272 ARG A N 1
ATOM 2117 C CA . ARG A 1 272 ? -4.690 -14.872 12.076 1.00 90.12 272 ARG A CA 1
ATOM 2118 C C . ARG A 1 272 ? -4.363 -15.142 13.542 1.00 90.12 272 ARG A C 1
ATOM 2120 O O . ARG A 1 272 ? -5.214 -15.661 14.256 1.00 90.12 272 ARG A O 1
ATOM 2127 N N . ARG A 1 273 ? -3.159 -14.779 14.001 1.00 86.06 273 ARG A N 1
ATOM 2128 C CA . ARG A 1 273 ? -2.746 -14.935 15.409 1.00 86.06 273 ARG A CA 1
ATOM 2129 C C . ARG A 1 273 ? -3.580 -14.076 16.362 1.00 86.06 273 ARG A C 1
ATOM 2131 O O . ARG A 1 273 ? -3.865 -14.519 17.469 1.00 86.06 273 ARG A O 1
ATOM 2138 N N . GLU A 1 274 ? -4.003 -12.891 15.924 1.00 82.19 274 GLU A N 1
ATOM 2139 C CA . GLU A 1 274 ? -4.866 -11.987 16.702 1.00 82.19 274 GLU A CA 1
ATOM 2140 C C . GLU A 1 274 ? -6.263 -12.578 16.976 1.00 82.19 274 GLU A C 1
ATOM 2142 O O . GLU A 1 274 ? 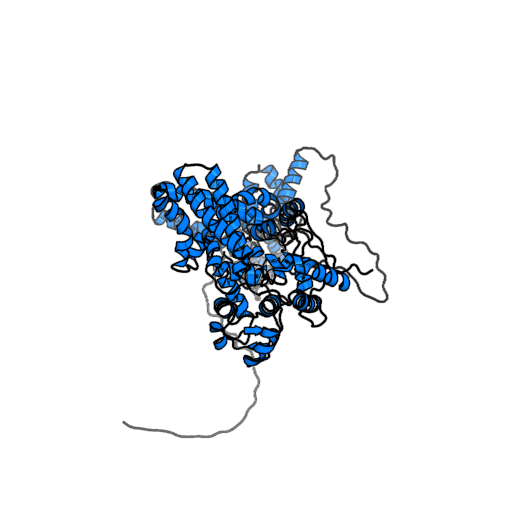-6.882 -12.280 17.997 1.00 82.19 274 GLU A O 1
ATOM 2147 N N . ASN A 1 275 ? -6.768 -13.450 16.101 1.00 79.19 275 ASN A N 1
ATOM 2148 C CA . ASN A 1 275 ? -8.095 -14.049 16.228 1.00 79.19 275 ASN A CA 1
ATOM 2149 C C . ASN A 1 275 ? -8.072 -15.319 17.108 1.00 79.19 275 ASN A C 1
ATOM 2151 O O . ASN A 1 275 ? -8.356 -16.434 16.654 1.00 79.19 275 ASN A O 1
ATOM 2155 N N . ALA A 1 276 ? -7.709 -15.151 18.384 1.00 55.62 276 ALA A N 1
ATOM 2156 C CA . ALA A 1 276 ? -7.644 -16.226 19.373 1.00 55.62 276 ALA A CA 1
ATOM 2157 C C . ALA A 1 276 ? -9.024 -16.893 19.566 1.00 55.62 276 ALA A C 1
ATOM 2159 O O . ALA A 1 276 ? -9.925 -16.317 20.173 1.00 55.62 276 ALA A O 1
ATOM 2160 N N . GLY A 1 277 ? -9.188 -18.109 19.023 1.00 54.44 277 GLY A N 1
ATOM 2161 C CA . GLY A 1 277 ? -10.393 -18.942 19.169 1.00 54.44 277 GLY A CA 1
ATOM 2162 C C . GLY A 1 277 ? -10.901 -19.610 17.882 1.00 54.44 277 GLY A C 1
ATOM 2163 O O . GLY A 1 277 ? -11.776 -20.476 17.946 1.00 54.44 277 GLY A O 1
ATOM 2164 N N . GLY A 1 278 ? -10.363 -19.261 16.710 1.00 55.34 278 GLY A N 1
ATOM 2165 C CA . GLY A 1 278 ? -10.938 -19.688 15.433 1.00 55.34 278 GLY A CA 1
ATOM 2166 C C . GLY A 1 278 ? -9.916 -20.045 14.368 1.00 55.34 278 GLY A C 1
ATOM 2167 O O . GLY A 1 278 ? -9.987 -19.474 13.283 1.00 55.34 278 GLY A O 1
ATOM 2168 N N . ASN A 1 279 ? -9.010 -21.001 14.621 1.00 66.81 279 ASN A N 1
ATOM 2169 C CA . ASN A 1 279 ? -8.222 -21.597 13.536 1.00 66.81 279 ASN A CA 1
ATOM 2170 C C . ASN A 1 279 ? -9.204 -22.051 12.440 1.00 66.81 279 ASN A C 1
ATOM 2172 O O . ASN A 1 279 ? -9.901 -23.045 12.616 1.00 66.81 279 ASN A O 1
ATOM 2176 N N . GLN A 1 280 ? -9.252 -21.302 11.330 1.00 84.88 280 GLN A N 1
ATOM 2177 C CA . GLN A 1 280 ? -10.141 -21.449 10.165 1.00 84.88 280 GLN A CA 1
ATOM 2178 C C . GLN A 1 280 ? -11.526 -20.757 10.172 1.00 84.88 280 GLN A C 1
ATOM 2180 O O . GLN A 1 280 ? -12.193 -20.828 9.141 1.00 84.88 280 GLN A O 1
ATOM 2185 N N . LEU A 1 281 ? -11.953 -20.056 11.231 1.00 93.31 281 LEU A N 1
ATOM 2186 C CA . LEU A 1 281 ? -13.227 -19.305 11.250 1.00 93.31 281 LEU A CA 1
ATOM 2187 C C . LEU A 1 281 ? -13.022 -17.812 10.956 1.00 93.31 281 LEU A C 1
ATOM 2189 O O . LEU A 1 281 ? -11.985 -17.242 11.286 1.00 93.31 281 LEU A O 1
ATOM 2193 N N . TRP A 1 282 ? -14.025 -17.167 10.361 1.00 95.44 282 TRP A N 1
ATOM 2194 C CA . TRP A 1 282 ? -14.022 -15.725 10.094 1.00 95.44 282 TRP A CA 1
ATOM 2195 C C . TRP A 1 282 ? -14.733 -14.997 11.226 1.00 95.44 282 TRP A C 1
ATOM 2197 O O . TRP A 1 282 ? -15.845 -15.383 11.601 1.00 95.44 282 TRP A O 1
ATOM 2207 N N . ARG A 1 283 ? -14.120 -13.936 11.751 1.00 95.69 283 ARG A N 1
ATOM 2208 C CA . ARG A 1 283 ? -14.755 -13.074 12.750 1.00 95.69 283 ARG A CA 1
ATOM 2209 C C . ARG A 1 283 ? -15.408 -11.870 12.072 1.00 95.69 283 ARG A C 1
ATOM 2211 O O . ARG A 1 283 ? -14.768 -11.187 11.279 1.00 95.69 283 ARG A O 1
ATOM 2218 N N . VAL A 1 284 ? -16.682 -11.633 12.383 1.00 96.44 284 VAL A N 1
ATOM 2219 C CA . VAL A 1 284 ? -17.422 -10.413 12.021 1.00 96.44 284 VAL A CA 1
ATOM 2220 C C . VAL A 1 284 ? -18.092 -9.902 13.291 1.00 96.44 284 VAL A C 1
ATOM 2222 O O . VAL A 1 284 ? -18.950 -10.586 13.859 1.00 96.44 284 VAL A O 1
ATOM 2225 N N . HIS A 1 285 ? -17.699 -8.711 13.736 1.00 95.31 285 HIS A N 1
ATOM 2226 C CA . HIS A 1 285 ? -17.992 -8.176 15.066 1.00 95.31 285 HIS A CA 1
ATOM 2227 C C . HIS A 1 285 ? -17.550 -9.171 16.153 1.00 95.31 285 HIS A C 1
ATOM 2229 O O . HIS A 1 285 ? -16.430 -9.685 16.117 1.00 95.31 285 HIS A O 1
ATOM 2235 N N . ASP A 1 286 ? -18.420 -9.492 17.105 1.00 94.25 286 ASP A N 1
ATOM 2236 C CA . ASP A 1 286 ? -18.127 -10.426 18.199 1.00 94.25 286 ASP A CA 1
ATOM 2237 C C . ASP A 1 286 ? -18.611 -11.854 17.920 1.00 94.25 286 ASP A C 1
ATOM 2239 O O . ASP A 1 286 ? -18.863 -12.632 18.837 1.00 94.25 286 ASP A O 1
ATOM 2243 N N . LYS A 1 287 ? -18.748 -12.218 16.639 1.00 95.06 287 LYS A N 1
ATOM 2244 C CA . LYS A 1 287 ? -19.279 -13.514 16.200 1.00 95.06 287 LYS A CA 1
ATOM 2245 C C . LYS A 1 287 ? -18.339 -14.219 15.230 1.00 95.06 287 LYS A C 1
ATOM 2247 O O . LYS A 1 287 ? -17.705 -13.581 14.389 1.00 95.06 287 LYS A O 1
ATOM 2252 N N . LEU A 1 288 ? -18.290 -15.546 15.332 1.00 95.44 288 LEU A N 1
ATOM 2253 C CA . LEU A 1 288 ? -17.485 -16.424 14.486 1.00 95.44 288 LEU A CA 1
ATOM 2254 C C . LEU A 1 288 ? -18.366 -17.208 13.508 1.00 95.44 288 LEU A C 1
ATOM 2256 O O . LEU A 1 288 ? -19.398 -17.774 13.886 1.00 95.44 288 LEU A O 1
ATOM 2260 N N . TYR A 1 289 ? -17.921 -17.266 12.253 1.00 95.50 289 TYR A N 1
ATOM 2261 C CA . TYR A 1 289 ? -18.655 -17.848 11.132 1.00 95.50 289 TYR A CA 1
ATOM 2262 C C . TYR A 1 289 ? -17.805 -18.859 10.360 1.00 95.50 289 TYR A C 1
ATOM 2264 O O . TYR A 1 289 ? -16.601 -18.659 10.183 1.00 95.50 289 TYR A O 1
ATOM 2272 N N . ASP A 1 290 ? -18.441 -19.915 9.848 1.00 95.00 290 ASP A N 1
ATOM 2273 C CA . ASP A 1 290 ? -17.836 -20.860 8.903 1.00 95.00 290 ASP A CA 1
ATOM 2274 C C . ASP A 1 290 ? -18.285 -20.545 7.470 1.00 95.00 290 ASP A C 1
ATOM 2276 O O . ASP A 1 290 ? -19.380 -20.905 7.035 1.00 95.00 290 ASP A O 1
ATOM 2280 N N . LEU A 1 291 ? -17.409 -19.877 6.716 1.00 94.69 291 LEU A N 1
ATOM 2281 C CA . LEU A 1 291 ? -17.651 -19.486 5.328 1.00 94.69 291 LEU A CA 1
ATOM 2282 C C . LEU A 1 291 ? -17.051 -20.471 4.311 1.00 94.69 291 LEU A C 1
ATOM 2284 O O . LEU A 1 291 ? -17.101 -20.202 3.110 1.00 94.69 291 LEU A O 1
ATOM 2288 N N . ASN A 1 292 ? -16.515 -21.624 4.738 1.00 91.81 292 ASN A N 1
ATOM 2289 C CA . ASN A 1 292 ? -15.812 -22.553 3.842 1.00 91.81 292 ASN A CA 1
ATOM 2290 C C . ASN A 1 292 ? -16.697 -23.017 2.679 1.00 91.81 292 ASN A C 1
ATOM 2292 O O . ASN A 1 292 ? -16.295 -22.941 1.522 1.00 91.81 292 ASN A O 1
ATOM 2296 N N . LYS A 1 293 ? -17.934 -23.435 2.976 1.00 91.38 293 LYS A N 1
ATOM 2297 C CA . LYS A 1 293 ? -18.903 -23.873 1.953 1.00 91.38 293 LYS A CA 1
ATOM 2298 C C . LYS A 1 293 ? -19.442 -22.721 1.101 1.00 91.38 293 LYS A C 1
ATOM 2300 O O . LYS A 1 293 ? -20.011 -22.961 0.041 1.00 91.38 293 LYS A O 1
ATOM 2305 N N . PHE A 1 294 ? -19.296 -21.482 1.569 1.00 93.38 294 PHE A N 1
ATOM 2306 C CA . PHE A 1 294 ? -19.757 -20.295 0.857 1.00 93.38 294 PHE A CA 1
ATOM 2307 C C . PHE A 1 294 ? -18.717 -19.763 -0.135 1.00 93.38 294 PHE A C 1
ATOM 2309 O O . PHE A 1 294 ? -19.092 -19.080 -1.086 1.00 93.38 294 PHE A O 1
ATOM 2316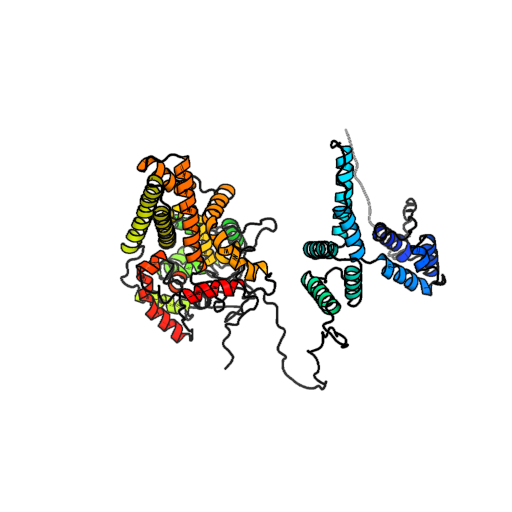 N N . ALA A 1 295 ? -17.4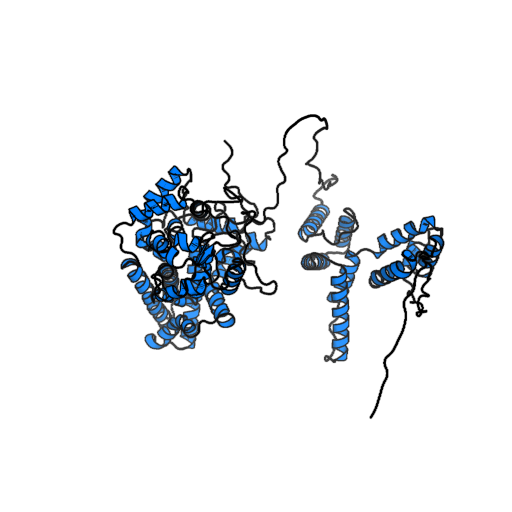35 -20.102 0.039 1.00 91.19 295 ALA A N 1
ATOM 2317 C CA . ALA A 1 295 ? -16.333 -19.580 -0.768 1.00 91.19 295 ALA A CA 1
ATOM 2318 C C . ALA A 1 295 ? -16.565 -19.722 -2.284 1.00 91.19 295 ALA A C 1
ATOM 2320 O O . ALA A 1 295 ? -16.388 -18.753 -3.022 1.00 91.19 295 ALA A O 1
ATOM 2321 N N . ASP A 1 296 ? -17.023 -20.889 -2.746 1.00 89.81 296 ASP A N 1
ATOM 2322 C CA . ASP A 1 296 ? -17.215 -21.169 -4.178 1.00 89.81 296 ASP A CA 1
ATOM 2323 C C . ASP A 1 296 ? -18.418 -20.442 -4.797 1.00 89.81 296 ASP A C 1
ATOM 2325 O O . ASP A 1 296 ? -18.454 -20.202 -6.006 1.00 89.81 296 ASP A O 1
ATOM 2329 N N . VAL A 1 297 ? -19.396 -20.053 -3.977 1.00 92.38 297 VAL A N 1
ATOM 2330 C CA . VAL A 1 297 ? -20.611 -19.346 -4.416 1.00 92.38 297 VAL A CA 1
ATOM 2331 C C . VAL A 1 297 ? -20.595 -17.861 -4.049 1.00 92.38 297 VAL A C 1
ATOM 2333 O O . VAL A 1 297 ? -21.542 -17.138 -4.366 1.00 92.38 297 VAL A O 1
ATOM 2336 N N . HIS A 1 298 ? -19.522 -17.381 -3.416 1.00 92.69 298 HIS A N 1
ATOM 2337 C CA . HIS A 1 298 ? -19.392 -15.992 -3.008 1.00 92.69 298 HIS A CA 1
ATOM 2338 C C . HIS A 1 298 ? -19.454 -15.058 -4.236 1.00 92.69 298 HIS A C 1
ATOM 2340 O O . HIS A 1 298 ? -18.665 -15.214 -5.180 1.00 92.69 298 HIS A O 1
ATOM 2346 N N . PRO A 1 299 ? -20.360 -14.057 -4.260 1.00 89.25 299 PRO A N 1
ATOM 2347 C CA . PRO A 1 299 ? -20.503 -13.158 -5.404 1.00 89.25 299 PRO A CA 1
ATOM 2348 C C . PRO A 1 299 ? -19.221 -12.395 -5.753 1.00 89.25 299 PRO A C 1
ATOM 2350 O O . PRO A 1 299 ? -18.945 -12.218 -6.940 1.00 89.25 299 PRO A O 1
ATOM 2353 N N . GLY A 1 300 ? -18.418 -12.018 -4.752 1.00 87.69 300 GLY A N 1
ATOM 2354 C CA . GLY A 1 300 ? -17.136 -11.328 -4.933 1.00 87.69 300 GLY A CA 1
ATOM 2355 C C . GLY A 1 300 ? -15.968 -12.231 -5.350 1.00 87.69 300 GLY A C 1
ATOM 2356 O O . GLY A 1 300 ? -14.893 -11.721 -5.634 1.00 87.69 300 GLY A O 1
ATOM 2357 N N . GLY A 1 301 ? -16.162 -13.551 -5.429 1.00 88.88 301 GLY A N 1
ATOM 2358 C CA . GLY A 1 301 ? -15.106 -14.515 -5.752 1.00 88.88 301 GLY A CA 1
ATOM 2359 C C . GLY A 1 301 ? -14.525 -15.212 -4.521 1.00 88.88 301 GLY A C 1
ATOM 2360 O O . GLY A 1 301 ? -14.629 -14.723 -3.391 1.00 88.88 301 GLY A O 1
ATOM 2361 N N . LYS A 1 302 ? -13.925 -16.386 -4.751 1.00 91.00 302 LYS A N 1
ATOM 2362 C CA . LYS A 1 302 ? -13.434 -17.280 -3.690 1.00 91.00 302 LYS A CA 1
ATOM 2363 C C . LYS A 1 302 ? -12.138 -16.802 -3.041 1.00 91.00 302 LYS A C 1
ATOM 2365 O O . LYS A 1 302 ? -11.859 -17.168 -1.901 1.00 91.00 302 LYS A O 1
ATOM 2370 N N . GLN A 1 303 ? -11.335 -16.009 -3.761 1.00 90.06 303 GLN A N 1
ATOM 2371 C CA . GLN A 1 303 ? -10.012 -15.597 -3.288 1.00 90.06 303 GLN A CA 1
ATOM 2372 C C . GLN A 1 303 ? -10.115 -14.791 -1.987 1.00 90.06 303 GLN A C 1
ATOM 2374 O O . GLN A 1 303 ? -9.371 -15.074 -1.058 1.00 90.06 303 GLN A O 1
ATOM 2379 N N . TRP A 1 304 ? -11.083 -13.876 -1.878 1.00 91.94 304 TRP A N 1
ATOM 2380 C CA . TRP A 1 304 ? -11.312 -13.076 -0.670 1.00 91.94 304 TRP A CA 1
ATOM 2381 C C . TRP A 1 304 ? -11.570 -13.921 0.574 1.00 91.94 304 TRP A C 1
ATOM 2383 O O . TRP A 1 304 ? -10.929 -13.722 1.605 1.00 91.94 304 TRP A O 1
ATOM 2393 N N . ILE A 1 305 ? -12.470 -14.899 0.457 1.00 93.38 305 ILE A N 1
ATOM 2394 C CA . ILE A 1 305 ? -12.805 -15.811 1.552 1.00 93.38 305 ILE A CA 1
ATOM 2395 C C . ILE A 1 305 ? -11.571 -16.637 1.926 1.00 93.38 305 ILE A C 1
ATOM 2397 O O . ILE A 1 305 ? -11.215 -16.715 3.096 1.00 93.38 305 ILE A O 1
ATOM 2401 N N . ASN A 1 306 ? -10.861 -17.187 0.939 1.00 92.75 306 ASN A N 1
ATOM 2402 C CA . ASN A 1 306 ? -9.681 -18.012 1.191 1.00 92.75 306 ASN A CA 1
ATOM 2403 C C . ASN A 1 306 ? -8.524 -17.238 1.837 1.00 92.75 306 ASN A C 1
ATOM 2405 O O . ASN A 1 306 ? -7.917 -17.756 2.771 1.00 92.75 306 ASN A O 1
ATOM 2409 N N . LEU A 1 307 ? -8.227 -16.021 1.370 1.00 92.31 307 LEU A N 1
ATOM 2410 C CA . LEU A 1 307 ? -7.151 -15.192 1.922 1.00 92.31 307 LEU A CA 1
ATOM 2411 C C . LEU A 1 307 ? -7.420 -14.849 3.389 1.00 92.31 307 LEU A C 1
ATOM 2413 O O . LEU A 1 307 ? -6.563 -15.070 4.243 1.00 92.31 307 LEU A O 1
ATOM 2417 N N . THR A 1 308 ? -8.634 -14.381 3.680 1.00 94.50 308 THR A N 1
ATOM 2418 C CA . THR A 1 308 ? -9.054 -13.893 5.005 1.00 94.50 308 THR A CA 1
ATOM 2419 C C . THR A 1 308 ? -9.452 -14.996 5.985 1.00 94.50 308 THR A C 1
ATOM 2421 O O . THR A 1 308 ? -9.953 -14.734 7.078 1.00 94.50 308 THR A O 1
ATOM 2424 N N . ARG A 1 309 ? -9.249 -16.264 5.617 1.00 93.88 309 ARG A N 1
ATOM 2425 C CA . ARG A 1 309 ? -9.556 -17.384 6.502 1.00 93.88 309 ARG A CA 1
ATOM 2426 C C . ARG A 1 309 ? -8.789 -17.250 7.815 1.00 93.88 309 ARG A C 1
ATOM 2428 O O . ARG A 1 309 ? -7.561 -17.146 7.816 1.00 93.88 309 ARG A O 1
ATOM 2435 N N . GLY A 1 310 ? -9.527 -17.331 8.920 1.00 93.38 310 GLY A N 1
ATOM 2436 C CA . GLY A 1 310 ? -8.970 -17.247 10.266 1.00 93.38 310 GLY A CA 1
ATOM 2437 C C . GLY A 1 310 ? -8.765 -15.825 10.788 1.00 93.38 310 GLY A C 1
ATOM 2438 O O . GLY A 1 310 ? -8.229 -15.698 11.881 1.00 93.38 310 GLY A O 1
ATOM 2439 N N . THR A 1 311 ? -9.154 -14.767 10.065 1.00 94.31 311 THR A N 1
ATOM 2440 C CA . THR A 1 311 ? -8.944 -13.373 10.501 1.00 94.31 311 THR A CA 1
ATOM 2441 C C . THR A 1 311 ? -10.233 -12.700 10.984 1.00 94.31 311 THR A C 1
ATOM 2443 O O . THR A 1 311 ? -11.346 -13.144 10.681 1.00 94.31 311 THR A O 1
ATOM 2446 N N . ASP A 1 312 ? -10.084 -11.583 11.702 1.00 94.62 312 ASP A N 1
ATOM 2447 C CA . ASP A 1 312 ? -11.156 -10.591 11.852 1.00 94.62 312 ASP A CA 1
ATOM 2448 C C . ASP A 1 312 ? -11.316 -9.810 10.544 1.00 94.62 312 ASP A C 1
ATOM 2450 O O . ASP A 1 312 ? -10.370 -9.183 10.059 1.00 94.62 312 ASP A O 1
ATOM 2454 N N . ILE A 1 313 ? -12.507 -9.917 9.953 1.00 95.88 313 ILE A N 1
ATOM 2455 C CA . ILE A 1 313 ? -12.896 -9.296 8.685 1.00 95.88 313 ILE A CA 1
ATOM 2456 C C . ILE A 1 313 ? -14.007 -8.261 8.872 1.00 95.88 313 ILE A C 1
ATOM 2458 O O . ILE A 1 313 ? -14.712 -7.964 7.915 1.00 95.88 313 ILE A O 1
ATOM 2462 N N . THR A 1 314 ? -14.220 -7.738 10.079 1.00 97.06 314 THR A N 1
ATOM 2463 C CA . THR A 1 314 ? -15.348 -6.839 10.362 1.00 97.06 314 THR A CA 1
ATOM 2464 C C . THR A 1 314 ? -15.336 -5.594 9.480 1.00 97.06 314 THR A C 1
ATOM 2466 O O . THR A 1 314 ? -16.319 -5.347 8.788 1.00 97.06 314 THR A O 1
ATOM 2469 N N . GLU A 1 315 ? -14.231 -4.848 9.425 1.00 97.56 315 GLU A N 1
ATOM 2470 C CA . GLU A 1 315 ? -14.116 -3.641 8.597 1.00 97.56 315 GLU A CA 1
ATOM 2471 C C . GLU A 1 315 ? -14.295 -3.981 7.111 1.00 97.56 315 GLU A C 1
ATOM 2473 O O . GLU A 1 315 ? -15.075 -3.337 6.414 1.00 97.56 315 GLU A O 1
ATOM 2478 N N . ALA A 1 316 ? -13.658 -5.064 6.647 1.00 96.88 316 ALA A N 1
ATOM 2479 C CA . ALA A 1 316 ? -13.799 -5.548 5.275 1.00 96.88 316 ALA A CA 1
ATOM 2480 C C . ALA A 1 316 ? -15.251 -5.929 4.944 1.00 96.88 316 ALA A C 1
ATOM 2482 O O . ALA A 1 316 ? -15.750 -5.611 3.864 1.00 96.88 316 ALA A O 1
ATOM 2483 N N . PHE A 1 317 ? -15.940 -6.605 5.867 1.00 97.06 317 PHE A N 1
ATOM 2484 C CA . PHE A 1 317 ? -17.336 -6.993 5.727 1.00 97.06 317 PHE A CA 1
ATOM 2485 C C . PHE A 1 317 ? -18.227 -5.757 5.615 1.00 97.06 317 PHE A C 1
ATOM 2487 O O . PHE A 1 317 ? -19.031 -5.685 4.687 1.00 97.06 317 PHE A O 1
ATOM 2494 N N . GLU A 1 318 ? -18.052 -4.790 6.515 1.00 97.19 318 GLU A N 1
ATOM 2495 C CA . GLU A 1 318 ? -18.841 -3.561 6.579 1.00 97.19 318 GLU A CA 1
ATOM 2496 C C . GLU A 1 318 ? -18.690 -2.713 5.309 1.00 97.19 318 GLU A C 1
ATOM 2498 O O . GLU A 1 318 ? -19.708 -2.371 4.698 1.00 97.19 318 GLU A O 1
ATOM 2503 N N . CYS A 1 319 ? -17.457 -2.447 4.856 1.00 95.56 319 CYS A N 1
ATOM 2504 C CA . CYS A 1 319 ? -17.218 -1.559 3.714 1.00 95.56 319 CYS A CA 1
ATOM 2505 C C . CYS A 1 319 ? -17.462 -2.206 2.346 1.00 95.56 319 CYS A C 1
ATOM 2507 O O . CYS A 1 319 ? -17.977 -1.557 1.432 1.00 95.56 319 CYS A O 1
ATOM 2509 N N . HIS A 1 320 ? -17.193 -3.507 2.193 1.00 94.25 320 HIS A N 1
ATOM 2510 C CA . HIS A 1 320 ? -17.430 -4.188 0.918 1.00 94.25 320 HIS A CA 1
ATOM 2511 C C . HIS A 1 320 ? -18.897 -4.618 0.741 1.00 94.25 320 HIS A C 1
ATOM 2513 O O . HIS A 1 320 ? -19.356 -4.775 -0.395 1.00 94.25 320 HIS A O 1
ATOM 2519 N N . HIS A 1 321 ? -19.663 -4.754 1.832 1.00 93.62 321 HIS A N 1
ATOM 2520 C CA . HIS A 1 321 ? -21.075 -5.151 1.811 1.00 93.62 321 HIS A CA 1
ATOM 2521 C C . HIS A 1 321 ? -21.998 -4.058 2.360 1.00 93.62 321 HIS A C 1
ATOM 2523 O O . HIS A 1 321 ? -22.743 -4.258 3.322 1.00 93.62 321 HIS A O 1
ATOM 2529 N N . PHE A 1 322 ? -22.034 -2.916 1.676 1.00 91.44 322 PHE A N 1
ATOM 2530 C CA . PHE A 1 322 ? -22.864 -1.780 2.086 1.00 91.44 322 PHE A CA 1
ATOM 2531 C C . PHE A 1 322 ? -24.387 -2.046 2.045 1.00 91.44 322 PHE A C 1
ATOM 2533 O O . PHE A 1 322 ? -25.158 -1.283 2.619 1.00 91.44 322 PHE A O 1
ATOM 2540 N N . THR A 1 323 ? -24.846 -3.130 1.403 1.00 91.62 323 THR A N 1
ATOM 2541 C CA . THR A 1 323 ? -26.274 -3.510 1.330 1.00 91.62 323 THR A CA 1
ATOM 2542 C C . THR A 1 323 ? -26.654 -4.630 2.300 1.00 91.62 323 THR A C 1
ATOM 2544 O O . THR A 1 323 ? -25.845 -5.511 2.578 1.00 91.62 323 THR A O 1
ATOM 2547 N N . GLU A 1 324 ? -27.931 -4.702 2.681 1.00 90.94 324 GLU A N 1
ATOM 2548 C CA . GLU A 1 324 ? -28.455 -5.686 3.648 1.00 90.94 324 GLU A CA 1
ATOM 2549 C C . GLU A 1 324 ? -28.369 -7.160 3.205 1.00 90.94 324 GLU A C 1
ATOM 2551 O O . GLU A 1 324 ? -28.490 -8.068 4.024 1.00 90.94 324 GLU A O 1
ATOM 2556 N N . SER A 1 325 ? -28.123 -7.445 1.921 1.00 91.75 325 SER A N 1
ATOM 2557 C CA . SER A 1 325 ? -28.086 -8.822 1.403 1.00 91.75 325 SER A CA 1
ATOM 2558 C C . SER A 1 325 ? -27.079 -9.720 2.132 1.00 91.75 325 SER A C 1
ATOM 2560 O O . SER A 1 325 ? -27.402 -10.867 2.433 1.00 91.75 325 SER A O 1
ATOM 2562 N N . ALA A 1 326 ? -25.877 -9.213 2.426 1.00 92.62 326 ALA A N 1
ATOM 2563 C CA . ALA A 1 326 ? -24.852 -9.990 3.123 1.00 92.62 326 ALA A CA 1
ATOM 2564 C C . ALA A 1 326 ? -25.201 -10.181 4.605 1.00 92.62 326 ALA A C 1
ATOM 2566 O O . ALA A 1 326 ? -25.078 -11.290 5.118 1.00 92.62 326 ALA A O 1
ATOM 2567 N N . ARG A 1 327 ? -25.723 -9.137 5.266 1.00 94.19 327 ARG A N 1
ATOM 2568 C CA . ARG A 1 327 ? -26.162 -9.174 6.673 1.00 94.19 327 ARG A CA 1
ATOM 2569 C C . ARG A 1 327 ? -27.294 -10.166 6.899 1.00 94.19 327 ARG A C 1
ATOM 2571 O O . ARG A 1 327 ? -27.261 -10.910 7.868 1.00 94.19 327 ARG A O 1
ATOM 2578 N N . ASN A 1 328 ? -28.238 -10.243 5.966 1.00 95.88 328 ASN A N 1
ATOM 2579 C CA . ASN A 1 328 ? -29.343 -11.202 6.021 1.00 95.88 328 ASN A CA 1
ATOM 2580 C C . ASN A 1 328 ? -28.892 -12.649 5.771 1.00 95.88 328 ASN A C 1
ATOM 2582 O O . ASN A 1 328 ? -29.556 -13.594 6.200 1.00 95.88 328 ASN A O 1
ATOM 2586 N N . LEU A 1 329 ? -27.784 -12.841 5.050 1.00 95.06 329 LEU A N 1
ATOM 2587 C CA . LEU A 1 329 ? -27.260 -14.164 4.723 1.00 95.06 329 LEU A CA 1
ATOM 2588 C C . LEU A 1 329 ? -26.308 -14.702 5.804 1.00 95.06 329 LEU A C 1
ATOM 2590 O O . LEU A 1 329 ? -26.324 -15.902 6.080 1.00 95.06 329 LEU A O 1
ATOM 2594 N N . LEU A 1 330 ? -25.508 -13.825 6.414 1.00 95.94 330 LEU A N 1
ATOM 2595 C CA . LEU A 1 330 ? -24.438 -14.158 7.354 1.00 95.94 330 LEU A CA 1
ATOM 2596 C C . LEU A 1 330 ? -24.877 -15.057 8.538 1.00 95.94 330 LEU A C 1
ATOM 2598 O O . LEU A 1 330 ? -24.147 -16.007 8.829 1.00 95.94 330 LEU A O 1
ATOM 2602 N N . PRO A 1 331 ? -26.066 -14.885 9.166 1.00 97.25 331 PRO A N 1
ATOM 2603 C CA . PRO A 1 331 ? -26.513 -15.737 10.273 1.00 97.25 331 PRO A CA 1
ATOM 2604 C C . PRO A 1 331 ? -26.578 -17.233 9.949 1.00 97.25 331 PRO A C 1
ATOM 2606 O O . PRO A 1 331 ? -26.459 -18.055 10.851 1.00 97.25 331 PRO A O 1
ATOM 2609 N N . LYS A 1 332 ? -26.722 -17.612 8.670 1.00 96.75 332 LYS A N 1
ATOM 2610 C CA . LYS A 1 332 ? -26.738 -19.025 8.249 1.00 96.75 332 LYS A CA 1
ATOM 2611 C C . LYS A 1 332 ? -25.404 -19.741 8.466 1.00 96.75 332 LYS A C 1
ATOM 2613 O O . LYS A 1 332 ? -25.377 -20.967 8.468 1.00 96.75 332 LYS A O 1
ATOM 2618 N N . PHE A 1 333 ? -24.320 -18.984 8.604 1.00 96.06 333 PHE A N 1
ATOM 2619 C CA . PHE A 1 333 ? -22.962 -19.492 8.784 1.00 96.06 333 PHE A CA 1
ATOM 2620 C C . PHE A 1 333 ? -22.460 -19.321 10.218 1.00 96.06 333 PHE A C 1
ATOM 2622 O O . PHE A 1 333 ? -21.288 -19.575 10.483 1.00 96.06 333 PHE A O 1
ATOM 2629 N N . PHE A 1 334 ? -23.314 -18.842 11.125 1.00 97.00 334 PHE A N 1
ATOM 2630 C CA . PHE A 1 334 ? -22.947 -18.598 12.512 1.00 97.00 334 PHE A CA 1
ATOM 2631 C C . PHE A 1 334 ? -22.569 -19.904 13.210 1.00 97.00 334 PHE A C 1
ATOM 2633 O O . PHE A 1 334 ? -23.277 -20.905 13.101 1.00 97.00 334 PHE A O 1
ATOM 2640 N N . VAL A 1 335 ? -21.458 -19.869 13.942 1.00 95.50 335 VAL A N 1
ATOM 2641 C CA . VAL A 1 335 ? -20.972 -21.005 14.729 1.00 95.50 335 VAL A CA 1
ATOM 2642 C C . VAL A 1 335 ? -21.141 -20.717 16.216 1.00 95.50 335 VAL A C 1
ATOM 2644 O O . VAL A 1 335 ? -21.741 -21.516 16.930 1.00 95.50 335 VAL A O 1
ATOM 2647 N N . ARG A 1 336 ? -20.592 -19.591 16.686 1.00 94.44 336 ARG A N 1
ATOM 2648 C CA . ARG A 1 336 ? -20.557 -19.195 18.101 1.00 94.44 336 ARG A CA 1
ATOM 2649 C C . ARG A 1 336 ? -20.124 -17.738 18.259 1.00 94.44 336 ARG A C 1
ATOM 2651 O O . ARG A 1 336 ? -19.574 -17.151 17.325 1.00 94.44 336 ARG A O 1
ATOM 2658 N N . ASP A 1 337 ? -20.310 -17.189 19.452 1.00 94.12 337 ASP A N 1
ATOM 2659 C CA . ASP A 1 337 ? -19.737 -15.895 19.826 1.00 94.12 337 ASP A CA 1
ATOM 2660 C C . ASP A 1 337 ? -18.218 -16.009 20.072 1.00 94.12 337 ASP A C 1
ATOM 2662 O O . ASP A 1 337 ? -17.688 -17.090 20.374 1.00 94.12 337 ASP A O 1
ATOM 2666 N N . ALA A 1 338 ? -17.506 -14.897 19.888 1.00 91.94 338 ALA A N 1
ATOM 2667 C CA . ALA A 1 338 ? -16.078 -14.787 20.160 1.00 91.94 338 ALA A CA 1
ATOM 2668 C C . ALA A 1 338 ? -15.817 -14.699 21.674 1.00 91.94 338 ALA A C 1
ATOM 2670 O O . ALA A 1 338 ? -16.551 -14.045 22.407 1.00 91.94 338 ALA A O 1
ATOM 2671 N N . GLU A 1 339 ? -14.750 -15.347 22.140 1.00 89.69 339 GLU A N 1
ATOM 2672 C CA . GLU A 1 339 ? -14.372 -15.363 23.566 1.00 89.69 339 GLU A CA 1
ATOM 2673 C C . GLU A 1 339 ? -13.538 -14.144 23.977 1.00 89.69 339 GLU A C 1
ATOM 2675 O O . GLU A 1 339 ? -13.465 -13.797 25.153 1.00 89.69 339 GLU A O 1
ATOM 2680 N N . THR A 1 340 ? -12.887 -13.504 23.008 1.00 89.12 340 THR A N 1
ATOM 2681 C CA . THR A 1 340 ? -11.951 -12.397 23.209 1.00 89.12 340 THR A CA 1
ATOM 2682 C C . THR A 1 340 ? -12.490 -11.115 22.590 1.00 89.12 340 THR A C 1
ATOM 2684 O O . THR A 1 340 ? -13.231 -11.151 21.606 1.00 89.12 340 THR A O 1
ATOM 2687 N N . ALA A 1 341 ? -12.096 -9.958 23.125 1.00 89.69 341 ALA A N 1
ATOM 2688 C CA . ALA A 1 341 ? -12.388 -8.667 22.503 1.00 89.69 341 ALA A CA 1
ATOM 2689 C C . ALA A 1 341 ? -11.714 -8.542 21.122 1.00 89.69 341 ALA A C 1
ATOM 2691 O O . ALA A 1 341 ? -10.761 -9.259 20.811 1.00 89.69 341 ALA A O 1
ATOM 2692 N N . ARG A 1 342 ? -12.228 -7.650 20.270 1.00 92.00 342 ARG A N 1
ATOM 2693 C CA . ARG A 1 342 ? -11.623 -7.359 18.961 1.00 92.00 342 ARG A CA 1
ATOM 2694 C C . ARG A 1 342 ? -10.320 -6.578 19.129 1.00 92.00 342 ARG A C 1
ATOM 2696 O O . ARG A 1 342 ? -10.265 -5.656 19.935 1.00 92.00 342 ARG A O 1
ATOM 2703 N N . ASN A 1 343 ? -9.320 -6.880 18.298 1.00 91.81 343 ASN A N 1
ATOM 2704 C CA . ASN A 1 343 ? -8.129 -6.042 18.127 1.00 91.81 343 ASN A CA 1
ATOM 2705 C C . ASN A 1 343 ? -8.376 -4.968 17.048 1.00 91.81 343 ASN A C 1
ATOM 2707 O O . ASN A 1 343 ? -7.814 -5.013 15.951 1.00 91.81 343 ASN A O 1
ATOM 2711 N N . SER A 1 344 ? -9.300 -4.050 17.328 1.00 93.38 344 SER A N 1
ATOM 2712 C CA . SER A 1 344 ? -9.628 -2.917 16.460 1.00 93.38 344 SER A CA 1
ATOM 2713 C C . SER A 1 344 ? -10.278 -1.802 17.286 1.00 93.38 344 SER A C 1
ATOM 2715 O O . SER A 1 344 ? -11.170 -2.108 18.085 1.00 93.38 344 SER A O 1
ATOM 2717 N N . PRO A 1 345 ? -9.887 -0.528 17.099 1.00 94.88 345 PRO A N 1
ATOM 2718 C CA . PRO A 1 345 ? -10.522 0.606 17.766 1.00 94.88 345 PRO A CA 1
ATOM 2719 C C . PRO A 1 345 ? -11.840 1.014 17.088 1.00 94.88 345 PRO A C 1
ATOM 2721 O O . PRO A 1 345 ? -12.529 1.915 17.562 1.00 94.88 345 PRO A O 1
ATOM 2724 N N . PHE A 1 346 ? -12.197 0.397 15.958 1.00 97.19 346 PHE A N 1
ATOM 2725 C CA . PHE A 1 346 ? -13.272 0.899 15.115 1.00 97.19 346 PHE A CA 1
ATOM 2726 C C . PHE A 1 346 ? -14.651 0.372 15.493 1.00 97.19 346 PHE A C 1
ATOM 2728 O O . PHE A 1 346 ? -14.863 -0.831 15.690 1.00 97.19 346 PHE A O 1
ATOM 2735 N N . THR A 1 347 ? -15.613 1.291 15.531 1.00 97.00 347 THR A N 1
ATOM 2736 C CA . THR A 1 347 ? -17.024 1.006 15.783 1.00 97.00 347 THR A CA 1
ATOM 2737 C C . THR A 1 347 ? -17.870 1.184 14.523 1.00 97.00 347 THR A C 1
ATOM 2739 O O . THR A 1 347 ? -17.537 1.938 13.607 1.00 97.00 347 THR A O 1
ATOM 2742 N N . PHE A 1 348 ? -18.991 0.461 14.499 1.00 97.25 348 PHE A N 1
ATOM 2743 C CA . PHE A 1 348 ? -20.006 0.486 13.443 1.00 97.25 348 PHE A CA 1
ATOM 2744 C C . PHE A 1 348 ? -21.395 0.632 14.074 1.00 97.25 348 PHE A C 1
ATOM 2746 O O . PHE A 1 348 ? -22.299 -0.173 13.847 1.00 97.25 348 PHE A O 1
ATOM 2753 N N . GLU A 1 349 ? -21.546 1.623 14.952 1.00 96.81 349 GLU A N 1
ATOM 2754 C CA . GLU A 1 349 ? -22.797 1.854 15.674 1.00 96.81 349 GLU A CA 1
ATOM 2755 C C . GLU A 1 349 ? -23.932 2.210 14.710 1.00 96.81 349 GLU A C 1
ATOM 2757 O O . GLU A 1 349 ? -23.736 2.921 13.728 1.00 96.81 349 GLU A O 1
ATOM 2762 N N . GLU A 1 350 ? -25.149 1.741 14.988 1.00 95.69 350 GLU A N 1
ATOM 2763 C CA . GLU A 1 350 ? -26.291 1.877 14.069 1.00 95.69 350 GLU A CA 1
ATOM 2764 C C . GLU A 1 350 ? -26.687 3.342 13.790 1.00 95.69 350 GLU A C 1
ATOM 2766 O O . GLU A 1 350 ? -27.181 3.660 12.701 1.00 95.69 350 GLU A O 1
ATOM 2771 N N . ASN A 1 351 ? -26.431 4.214 14.774 1.00 96.25 351 ASN A N 1
ATOM 2772 C CA . ASN A 1 351 ? -26.604 5.669 14.714 1.00 96.25 351 ASN A CA 1
ATOM 2773 C C . ASN A 1 351 ? -25.266 6.415 14.531 1.00 96.25 351 ASN A C 1
ATOM 2775 O O . ASN A 1 351 ? -25.239 7.641 14.594 1.00 96.25 351 ASN A O 1
ATOM 2779 N N . GLY A 1 352 ? -24.166 5.684 14.326 1.00 97.31 352 GLY A N 1
ATOM 2780 C CA . GLY A 1 352 ? -22.851 6.240 14.023 1.00 97.31 352 GLY A CA 1
ATOM 2781 C C . GLY A 1 352 ? -22.789 6.845 12.620 1.00 97.31 352 GLY A C 1
ATOM 2782 O O . GLY A 1 352 ? -23.702 6.680 11.795 1.00 97.31 352 GLY A O 1
ATOM 2783 N N . PHE A 1 353 ? -21.694 7.544 12.339 1.00 98.31 353 PHE A N 1
ATOM 2784 C CA . PHE A 1 353 ? -21.476 8.248 11.078 1.00 98.31 353 PHE A CA 1
ATOM 2785 C C . PHE A 1 353 ? -21.470 7.272 9.900 1.00 98.31 353 PHE A C 1
ATOM 2787 O O . PHE A 1 353 ? -22.239 7.452 8.950 1.00 98.31 353 PHE A O 1
ATOM 2794 N N . TYR A 1 354 ? -20.672 6.198 9.972 1.00 98.31 354 TYR A N 1
ATOM 2795 C CA . TYR A 1 354 ? -20.546 5.262 8.855 1.00 98.31 354 TYR A CA 1
ATOM 2796 C C . TYR A 1 354 ? -21.871 4.572 8.516 1.00 98.31 354 TYR A C 1
ATOM 2798 O O . TYR A 1 354 ? -22.278 4.537 7.355 1.00 98.31 354 TYR A O 1
ATOM 2806 N N . CYS A 1 355 ? -22.582 4.045 9.515 1.00 97.88 355 CYS A N 1
ATOM 2807 C CA . CYS A 1 355 ? -23.854 3.353 9.294 1.00 97.88 355 CYS A CA 1
ATOM 2808 C C . CYS A 1 355 ? -24.946 4.298 8.771 1.00 97.88 355 CYS A C 1
ATOM 2810 O O . CYS A 1 355 ? -25.742 3.898 7.914 1.00 97.88 355 CYS A O 1
ATOM 2812 N N . THR A 1 356 ? -24.962 5.558 9.219 1.00 98.38 356 THR A N 1
ATOM 2813 C CA . THR A 1 356 ? -25.860 6.590 8.677 1.00 98.38 356 THR A CA 1
ATOM 2814 C C . THR A 1 356 ? -25.551 6.867 7.208 1.00 98.38 356 THR A C 1
ATOM 2816 O O . THR A 1 356 ? -26.455 6.828 6.366 1.00 98.38 356 THR A O 1
ATOM 2819 N N . LEU A 1 357 ? -24.273 7.062 6.872 1.00 98.50 357 LEU A N 1
ATOM 2820 C CA . LEU A 1 357 ? -23.823 7.258 5.496 1.00 98.50 357 LEU A CA 1
ATOM 2821 C C . LEU A 1 357 ? -24.183 6.054 4.614 1.00 98.50 357 LEU A C 1
ATOM 2823 O O . LEU A 1 357 ? -24.774 6.222 3.547 1.00 98.50 357 LEU A O 1
ATOM 2827 N N . ARG A 1 358 ? -23.905 4.833 5.086 1.00 97.94 358 ARG A N 1
ATOM 2828 C CA . ARG A 1 358 ? -24.206 3.569 4.398 1.00 97.94 358 ARG A CA 1
ATOM 2829 C C . ARG A 1 358 ? -25.676 3.481 3.998 1.00 97.94 358 ARG A C 1
ATOM 2831 O O . ARG A 1 358 ? -25.971 3.208 2.837 1.00 97.94 358 ARG A O 1
ATOM 2838 N N . LYS A 1 359 ? -26.605 3.743 4.926 1.00 97.50 359 LYS A N 1
ATOM 2839 C CA . LYS A 1 359 ? -28.058 3.712 4.660 1.00 97.50 359 LYS A CA 1
ATOM 2840 C C . LYS A 1 359 ? -28.454 4.674 3.541 1.00 97.50 359 LYS A C 1
ATOM 2842 O O . LYS A 1 359 ? -29.233 4.312 2.661 1.00 97.50 359 LYS A O 1
ATOM 2847 N N . ARG A 1 360 ? -27.887 5.881 3.537 1.00 97.88 360 ARG A N 1
ATOM 2848 C CA . ARG A 1 360 ? -28.157 6.879 2.497 1.00 97.88 360 ARG A CA 1
ATOM 2849 C C . ARG A 1 360 ? -27.537 6.505 1.154 1.00 97.88 360 ARG A C 1
ATOM 2851 O O . ARG A 1 360 ? -28.167 6.711 0.123 1.00 97.88 360 ARG A O 1
ATOM 2858 N N . VAL A 1 361 ? -26.345 5.910 1.152 1.00 97.56 361 VAL A N 1
ATOM 2859 C CA . VAL A 1 361 ? -25.715 5.380 -0.068 1.00 97.56 361 VAL A CA 1
ATOM 2860 C C . VAL A 1 361 ? -26.544 4.240 -0.661 1.00 97.56 361 VAL A C 1
ATOM 2862 O O . VAL A 1 361 ? -26.738 4.205 -1.873 1.00 97.56 361 VAL A O 1
ATOM 2865 N N . VAL A 1 362 ? -27.103 3.345 0.162 1.00 96.12 362 VAL A N 1
ATOM 2866 C CA . VAL A 1 362 ? -28.040 2.308 -0.310 1.00 96.12 362 VAL A CA 1
ATOM 2867 C C . VAL A 1 362 ? -29.238 2.931 -1.030 1.00 96.12 362 VAL A C 1
ATOM 2869 O O . VAL A 1 362 ? -29.623 2.439 -2.090 1.00 96.12 362 VAL A O 1
ATOM 2872 N N . GLU A 1 363 ? -29.801 4.011 -0.486 1.00 96.25 363 GLU A N 1
ATOM 2873 C CA . GLU A 1 363 ? -30.905 4.742 -1.114 1.00 96.25 363 GLU A CA 1
ATOM 2874 C C . GLU A 1 363 ? -30.480 5.392 -2.438 1.00 96.25 363 GLU A C 1
ATOM 2876 O O . GLU A 1 363 ? -31.127 5.181 -3.463 1.00 96.25 363 GLU A O 1
ATOM 2881 N N . ALA A 1 364 ? -29.357 6.117 -2.441 1.00 96.00 364 ALA A N 1
ATOM 2882 C CA . ALA A 1 364 ? -28.827 6.806 -3.618 1.00 96.00 364 ALA A CA 1
ATOM 2883 C C . ALA A 1 364 ? -28.440 5.847 -4.758 1.00 96.00 364 ALA A C 1
ATOM 2885 O O . ALA A 1 364 ? -28.486 6.218 -5.928 1.00 96.00 364 ALA A O 1
ATOM 2886 N N . MET A 1 365 ? -28.089 4.602 -4.427 1.00 95.31 365 MET A N 1
ATOM 2887 C CA . MET A 1 365 ? -27.699 3.569 -5.390 1.00 95.31 365 MET A CA 1
ATOM 2888 C C . MET A 1 365 ? -28.870 2.695 -5.864 1.00 95.31 365 MET A C 1
ATOM 2890 O O . MET A 1 365 ? -28.656 1.731 -6.609 1.00 95.31 365 MET A O 1
ATOM 2894 N N . LYS A 1 366 ? -30.118 2.993 -5.476 1.00 93.69 366 LYS A N 1
ATOM 2895 C CA . LYS A 1 366 ? -31.288 2.268 -5.992 1.00 93.69 366 LYS A CA 1
ATOM 2896 C C . LYS A 1 366 ? -31.370 2.382 -7.515 1.00 93.69 366 LYS A C 1
ATOM 2898 O O . LYS A 1 366 ? -31.301 3.459 -8.090 1.00 93.69 366 LYS A O 1
ATOM 2903 N N . GLY A 1 367 ? -31.533 1.238 -8.179 1.00 90.31 367 GLY A N 1
ATOM 2904 C CA . GLY A 1 367 ? -31.600 1.157 -9.642 1.00 90.31 367 GLY A CA 1
ATOM 2905 C C . GLY A 1 367 ? -30.241 1.195 -10.353 1.00 90.31 367 GLY A C 1
ATOM 2906 O O . GLY A 1 367 ? -30.186 0.897 -11.546 1.00 90.31 367 GLY A O 1
ATOM 2907 N N . VAL A 1 368 ? -29.138 1.473 -9.648 1.00 91.69 368 VAL A N 1
ATOM 2908 C CA . VAL A 1 368 ? -27.790 1.406 -10.226 1.00 91.69 368 VAL A CA 1
ATOM 2909 C C . VAL A 1 368 ? -27.348 -0.053 -10.338 1.00 91.69 368 VAL A C 1
ATOM 2911 O O . VAL A 1 368 ? -27.424 -0.838 -9.387 1.00 91.69 368 VAL A O 1
ATOM 2914 N N . LYS A 1 369 ? -26.882 -0.445 -11.526 1.00 89.38 369 LYS A N 1
ATOM 2915 C CA . LYS A 1 369 ? -26.393 -1.803 -11.775 1.00 89.38 369 LYS A CA 1
ATOM 2916 C C . LYS A 1 369 ? -25.078 -2.033 -11.026 1.00 89.38 369 LYS A C 1
ATOM 2918 O O . LYS A 1 369 ? -24.143 -1.256 -11.164 1.00 89.38 369 LYS A O 1
ATOM 2923 N N . ARG A 1 370 ? -24.990 -3.141 -10.285 1.00 86.38 370 ARG A N 1
ATOM 2924 C CA . ARG A 1 370 ? -23.754 -3.547 -9.598 1.00 86.38 370 ARG A CA 1
ATOM 2925 C C . ARG A 1 370 ? -22.692 -4.052 -10.578 1.00 86.38 370 ARG A C 1
ATOM 2927 O O . ARG A 1 370 ? -23.019 -4.667 -11.598 1.00 86.38 370 ARG A O 1
ATOM 2934 N N . GLY A 1 371 ? -21.431 -3.892 -10.190 1.00 89.06 371 GLY A N 1
ATOM 2935 C CA . GLY A 1 371 ? -20.272 -4.354 -10.946 1.00 89.06 371 GLY A CA 1
ATOM 2936 C C . GLY A 1 371 ? -19.668 -3.277 -11.851 1.00 89.06 371 GLY A C 1
ATOM 2937 O O . GLY A 1 371 ? -20.194 -2.168 -11.935 1.00 89.06 371 GLY A O 1
ATOM 2938 N N . PRO A 1 372 ? -18.578 -3.608 -12.563 1.00 92.44 372 PRO A N 1
ATOM 2939 C CA . PRO A 1 372 ? -17.859 -2.637 -13.371 1.00 92.44 372 PRO A CA 1
ATOM 2940 C C . PRO A 1 372 ? -18.684 -2.162 -14.569 1.00 92.44 372 PRO A C 1
ATOM 2942 O O . PRO A 1 372 ? -19.258 -2.974 -15.320 1.00 92.44 372 PRO A O 1
ATOM 2945 N N . THR A 1 373 ? -18.693 -0.848 -14.775 1.00 94.75 373 THR A N 1
ATOM 2946 C CA . THR A 1 373 ? -19.408 -0.187 -15.872 1.00 94.75 373 THR A CA 1
ATOM 2947 C C . THR A 1 373 ? -18.764 -0.485 -17.230 1.00 94.75 373 THR A C 1
ATOM 2949 O O . THR A 1 373 ? -17.657 -1.026 -17.321 1.00 94.75 373 THR A O 1
ATOM 2952 N N . ALA A 1 374 ? -19.477 -0.197 -18.325 1.00 95.56 374 ALA A N 1
ATOM 2953 C CA . ALA A 1 374 ? -18.911 -0.346 -19.670 1.00 95.56 374 ALA A CA 1
ATOM 2954 C C . ALA A 1 374 ? -17.737 0.624 -19.878 1.00 95.56 374 ALA A C 1
ATOM 2956 O O . ALA A 1 374 ? -16.721 0.250 -20.453 1.00 95.56 374 ALA A O 1
ATOM 2957 N N . GLN A 1 375 ? -17.859 1.828 -19.326 1.00 95.12 375 GLN A N 1
ATOM 2958 C CA . GLN A 1 375 ? -16.870 2.893 -19.353 1.00 95.12 375 GLN A CA 1
ATOM 2959 C C . GLN A 1 375 ? -15.569 2.449 -18.679 1.00 95.12 375 GLN A C 1
ATOM 2961 O O . GLN A 1 375 ? -14.516 2.487 -19.312 1.00 95.12 375 GLN A O 1
ATOM 2966 N N . SER A 1 376 ? -15.641 1.928 -17.450 1.00 95.69 376 SER A N 1
ATOM 2967 C CA . SER A 1 376 ? -14.460 1.433 -16.730 1.00 95.69 376 SER A CA 1
ATOM 2968 C C . SER A 1 376 ? -13.757 0.292 -17.471 1.00 95.69 376 SER A C 1
ATOM 2970 O O . SER A 1 376 ? -12.530 0.253 -17.542 1.00 95.69 376 SER A O 1
ATOM 2972 N N . LYS A 1 377 ? -14.518 -0.615 -18.102 1.00 97.19 377 LYS A N 1
ATOM 2973 C CA . LYS A 1 377 ? -13.956 -1.692 -18.942 1.00 97.19 377 LYS A CA 1
ATOM 2974 C C . LYS A 1 377 ? -13.262 -1.152 -20.188 1.00 97.19 377 LYS A C 1
ATOM 2976 O O . LYS A 1 377 ? -12.166 -1.600 -20.495 1.00 97.19 377 LYS A O 1
ATOM 2981 N N . MET A 1 378 ? -13.879 -0.192 -20.877 1.00 97.25 378 MET A N 1
ATOM 2982 C CA . MET A 1 378 ? -13.299 0.426 -22.070 1.00 97.25 378 MET A CA 1
ATOM 2983 C C . MET A 1 378 ? -11.981 1.133 -21.757 1.00 97.25 378 MET A C 1
ATOM 2985 O O . MET A 1 378 ? -11.027 0.967 -22.508 1.00 97.25 378 MET A O 1
ATOM 2989 N N . PHE A 1 379 ? -11.903 1.873 -20.647 1.00 97.25 379 PHE A N 1
ATOM 2990 C CA . PHE A 1 379 ? -10.660 2.516 -20.208 1.00 97.25 379 PHE A CA 1
ATOM 2991 C C . PHE A 1 379 ? -9.566 1.485 -19.905 1.00 97.25 379 PHE A C 1
ATOM 2993 O O . PHE A 1 379 ? -8.436 1.644 -20.366 1.00 97.25 379 PHE A O 1
ATOM 3000 N N . ALA A 1 380 ? -9.906 0.405 -19.194 1.00 97.69 380 ALA A N 1
ATOM 3001 C CA . ALA A 1 380 ? -8.963 -0.669 -18.884 1.00 97.69 380 ALA A CA 1
ATOM 3002 C C . ALA A 1 380 ? -8.388 -1.305 -20.159 1.00 97.69 380 ALA A C 1
ATOM 3004 O O . ALA A 1 380 ? -7.172 -1.386 -20.325 1.00 97.69 380 ALA A O 1
ATOM 3005 N N . ASP A 1 381 ? -9.265 -1.702 -21.084 1.00 98.31 381 ASP A N 1
ATOM 3006 C CA . ASP A 1 381 ? -8.875 -2.369 -22.329 1.00 98.31 381 ASP A CA 1
ATOM 3007 C C . ASP A 1 381 ? -8.092 -1.425 -23.251 1.00 98.31 381 ASP A C 1
ATOM 3009 O O . ASP A 1 381 ? -7.124 -1.842 -23.893 1.00 98.31 381 ASP A O 1
ATOM 3013 N N . PHE A 1 382 ? -8.483 -0.145 -23.297 1.00 98.31 382 PHE A N 1
ATOM 3014 C CA . PHE A 1 382 ? -7.795 0.886 -24.066 1.00 98.31 382 PHE A CA 1
ATOM 3015 C C . PHE A 1 382 ? -6.356 1.060 -23.589 1.00 98.31 382 PHE A C 1
ATOM 3017 O O . PHE A 1 382 ? -5.441 0.920 -24.398 1.00 98.31 382 PHE A O 1
ATOM 3024 N N . PHE A 1 383 ? -6.132 1.311 -22.295 1.00 98.62 383 PHE A N 1
ATOM 3025 C CA . PHE A 1 383 ? -4.776 1.530 -21.790 1.00 98.62 383 PHE A CA 1
ATOM 3026 C C . PHE A 1 383 ? -3.929 0.255 -21.824 1.00 98.62 383 PHE A C 1
ATOM 3028 O O . PHE A 1 383 ? -2.748 0.335 -22.159 1.00 98.62 383 PHE A O 1
ATOM 3035 N N . ALA A 1 384 ? -4.510 -0.924 -21.580 1.00 98.50 384 ALA A N 1
ATOM 3036 C CA . ALA A 1 384 ? -3.804 -2.197 -21.748 1.00 98.50 384 ALA A CA 1
ATOM 3037 C C . ALA A 1 384 ? -3.305 -2.376 -23.191 1.00 98.50 384 ALA A C 1
ATOM 3039 O O . ALA A 1 384 ? -2.123 -2.637 -23.422 1.00 98.50 384 ALA A O 1
ATOM 3040 N N . THR A 1 385 ? -4.191 -2.170 -24.169 1.00 98.62 385 THR A N 1
ATOM 3041 C CA . THR A 1 385 ? -3.862 -2.295 -25.596 1.00 98.62 385 THR A CA 1
ATOM 3042 C C . THR A 1 385 ? -2.861 -1.227 -26.030 1.00 98.62 385 THR A C 1
ATOM 3044 O O . THR A 1 385 ? -1.864 -1.543 -26.678 1.00 98.62 385 THR A O 1
ATOM 3047 N N . ALA A 1 386 ? -3.081 0.030 -25.635 1.00 98.69 386 ALA A N 1
ATOM 3048 C CA . ALA A 1 386 ? -2.191 1.144 -25.942 1.00 98.69 386 ALA A CA 1
ATOM 3049 C C . ALA A 1 386 ? -0.783 0.909 -25.385 1.00 98.69 386 ALA A C 1
ATOM 3051 O O . ALA A 1 386 ? 0.189 1.163 -26.088 1.00 98.69 386 ALA A O 1
ATOM 3052 N N . THR A 1 387 ? -0.666 0.355 -24.174 1.00 98.75 387 THR A N 1
ATOM 3053 C CA . THR A 1 387 ? 0.629 0.020 -23.568 1.00 98.75 387 THR A CA 1
ATOM 3054 C C . THR A 1 387 ? 1.383 -0.991 -24.427 1.00 98.75 387 THR A C 1
ATOM 3056 O O . THR A 1 387 ? 2.532 -0.754 -24.774 1.00 98.75 387 THR A O 1
ATOM 3059 N N . VAL A 1 388 ? 0.743 -2.087 -24.847 1.00 98.69 388 VAL A N 1
ATOM 3060 C CA . VAL A 1 388 ? 1.394 -3.120 -25.674 1.00 98.69 388 VAL A CA 1
ATOM 3061 C C . VAL A 1 388 ? 1.802 -2.576 -27.050 1.00 98.69 388 VAL A C 1
ATOM 3063 O O . VAL A 1 388 ? 2.924 -2.818 -27.508 1.00 98.69 388 VAL A O 1
ATOM 3066 N N . LEU A 1 389 ? 0.921 -1.815 -27.707 1.00 98.69 389 LEU A N 1
ATOM 3067 C CA . LEU A 1 389 ? 1.185 -1.251 -29.034 1.00 98.69 389 LEU A CA 1
ATOM 3068 C C . LEU A 1 389 ? 2.283 -0.182 -29.001 1.00 98.69 389 LEU A C 1
ATOM 3070 O O . LEU A 1 389 ? 3.192 -0.216 -29.831 1.00 98.69 389 LEU A O 1
ATOM 3074 N N . LEU A 1 390 ? 2.230 0.746 -28.041 1.00 98.81 390 LEU A N 1
ATOM 3075 C CA . LEU A 1 390 ? 3.237 1.798 -27.895 1.00 98.81 390 LEU A CA 1
ATOM 3076 C C . LEU A 1 390 ? 4.576 1.230 -27.436 1.00 98.81 390 LEU A C 1
ATOM 3078 O O . LEU A 1 390 ? 5.601 1.674 -27.940 1.00 98.81 390 LEU A O 1
ATOM 3082 N N . ALA A 1 391 ? 4.591 0.223 -26.560 1.00 98.75 391 ALA A N 1
ATOM 3083 C CA . ALA A 1 391 ? 5.817 -0.460 -26.160 1.00 98.75 391 ALA A CA 1
ATOM 3084 C C . ALA A 1 391 ? 6.507 -1.118 -27.362 1.00 98.75 391 ALA A C 1
ATOM 3086 O O . ALA A 1 391 ? 7.705 -0.933 -27.582 1.00 98.75 391 ALA A O 1
ATOM 3087 N N . THR A 1 392 ? 5.731 -1.826 -28.188 1.00 98.75 392 THR A N 1
ATOM 3088 C CA . THR A 1 392 ? 6.216 -2.434 -29.436 1.00 98.75 392 THR A CA 1
ATOM 3089 C C . THR A 1 392 ? 6.748 -1.365 -30.389 1.00 98.75 392 THR A C 1
ATOM 3091 O O . THR A 1 392 ? 7.862 -1.482 -30.895 1.00 98.75 392 THR A O 1
ATOM 3094 N N . LEU A 1 393 ? 5.991 -0.284 -30.599 1.00 98.75 393 LEU A N 1
ATOM 3095 C CA . LEU A 1 393 ? 6.394 0.807 -31.482 1.00 98.75 393 LEU A CA 1
ATOM 3096 C C . LEU A 1 393 ? 7.646 1.538 -30.974 1.00 98.75 393 LEU A C 1
ATOM 3098 O O . LEU A 1 393 ? 8.509 1.883 -31.778 1.00 98.75 393 LEU A O 1
ATOM 3102 N N . ALA A 1 394 ? 7.767 1.751 -29.663 1.00 98.69 394 ALA A N 1
ATOM 3103 C CA . ALA A 1 394 ? 8.938 2.360 -29.042 1.00 98.69 394 ALA A CA 1
ATOM 3104 C C . ALA A 1 394 ? 10.196 1.535 -29.311 1.00 98.69 394 ALA A C 1
ATOM 3106 O O . ALA A 1 394 ? 11.218 2.106 -29.680 1.00 98.69 394 ALA A O 1
ATOM 3107 N N . ALA A 1 395 ? 10.092 0.208 -29.201 1.00 98.50 395 ALA A N 1
ATOM 3108 C CA . ALA A 1 395 ? 11.195 -0.704 -29.466 1.00 98.50 395 ALA A CA 1
ATOM 3109 C C . ALA A 1 395 ? 11.572 -0.764 -30.957 1.00 98.50 395 ALA A C 1
ATOM 3111 O O . ALA A 1 395 ? 12.753 -0.749 -31.286 1.00 98.50 395 ALA A O 1
ATOM 3112 N N . VAL A 1 396 ? 10.588 -0.761 -31.866 1.00 98.44 396 VAL A N 1
ATOM 3113 C CA . VAL A 1 396 ? 10.817 -0.751 -33.327 1.00 98.44 396 VAL A CA 1
ATOM 3114 C C . VAL A 1 396 ? 11.435 0.562 -33.811 1.00 98.44 396 VAL A C 1
ATOM 3116 O O . VAL A 1 396 ? 12.239 0.574 -34.739 1.00 98.44 396 VAL A O 1
ATOM 3119 N N . ARG A 1 397 ? 11.017 1.690 -33.229 1.00 98.19 397 ARG A N 1
ATOM 3120 C CA . ARG A 1 397 ? 11.465 3.037 -33.623 1.00 98.19 397 ARG A CA 1
ATOM 3121 C C . ARG A 1 397 ? 12.627 3.556 -32.787 1.00 98.19 397 ARG A C 1
ATOM 3123 O O . ARG A 1 397 ? 13.056 4.680 -33.027 1.00 98.19 397 ARG A O 1
ATOM 3130 N N . GLU A 1 398 ? 13.058 2.778 -31.800 1.00 97.81 398 GLU A N 1
ATOM 3131 C CA . GLU A 1 398 ? 14.067 3.137 -30.807 1.00 97.81 398 GLU A CA 1
ATOM 3132 C C . GLU A 1 398 ? 13.833 4.536 -30.198 1.00 97.81 398 GLU A C 1
ATOM 3134 O O . GLU A 1 398 ? 14.735 5.364 -30.084 1.00 97.81 398 GLU A O 1
ATOM 3139 N N . SER A 1 399 ? 12.577 4.834 -29.842 1.00 98.44 399 SER A N 1
ATOM 3140 C CA . SER A 1 399 ? 12.149 6.182 -29.454 1.00 98.44 399 SER A CA 1
ATOM 3141 C C . SER A 1 399 ? 11.783 6.284 -27.977 1.00 98.44 399 SER A C 1
ATOM 3143 O O . SER A 1 399 ? 10.745 5.782 -27.541 1.00 98.44 399 SER A O 1
ATOM 3145 N N . TYR A 1 400 ? 12.572 7.057 -27.227 1.00 98.44 400 TYR A N 1
ATOM 3146 C CA . TYR A 1 400 ? 12.292 7.373 -25.823 1.00 98.44 400 TYR A CA 1
ATOM 3147 C C . TYR A 1 400 ? 10.993 8.161 -25.616 1.00 98.44 400 TYR A C 1
ATOM 3149 O O . TYR A 1 400 ? 10.346 8.003 -24.587 1.00 98.44 400 TYR A O 1
ATOM 3157 N N . VAL A 1 401 ? 10.567 8.969 -26.592 1.00 98.56 401 VAL A N 1
ATOM 3158 C CA . VAL A 1 401 ? 9.292 9.706 -26.509 1.00 98.56 401 VAL A CA 1
ATOM 3159 C C . VAL A 1 401 ? 8.107 8.740 -26.569 1.00 98.56 401 VAL A C 1
ATOM 3161 O O . VAL A 1 401 ? 7.165 8.858 -25.788 1.00 98.56 401 VAL A O 1
ATOM 3164 N N . ILE A 1 402 ? 8.166 7.743 -27.456 1.00 98.69 402 ILE A N 1
ATOM 3165 C CA . ILE A 1 402 ? 7.124 6.711 -27.551 1.00 98.69 402 ILE A CA 1
ATOM 3166 C C . ILE A 1 402 ? 7.185 5.785 -26.328 1.00 98.69 402 ILE A C 1
ATOM 3168 O O . ILE A 1 402 ? 6.140 5.419 -25.794 1.00 98.69 402 ILE A O 1
ATOM 3172 N N . ALA A 1 403 ? 8.385 5.468 -25.825 1.00 98.75 403 ALA A N 1
ATOM 3173 C CA . ALA A 1 403 ? 8.547 4.727 -24.574 1.00 98.75 403 ALA A CA 1
ATOM 3174 C C . ALA A 1 403 ? 7.922 5.478 -23.385 1.00 98.75 403 ALA A C 1
ATOM 3176 O O . ALA A 1 403 ? 7.215 4.864 -22.591 1.00 98.75 403 ALA A O 1
ATOM 3177 N N . ALA A 1 404 ? 8.090 6.803 -23.307 1.00 98.69 404 ALA A N 1
ATOM 3178 C CA . ALA A 1 404 ? 7.438 7.645 -22.305 1.00 98.69 404 ALA A CA 1
ATOM 3179 C C . ALA A 1 404 ? 5.908 7.576 -22.407 1.00 98.69 404 ALA A C 1
ATOM 3181 O O . ALA A 1 404 ? 5.226 7.393 -21.402 1.00 98.69 404 ALA A O 1
ATOM 3182 N N . ALA A 1 405 ? 5.358 7.661 -23.623 1.00 98.75 405 ALA A N 1
ATOM 3183 C CA . ALA A 1 405 ? 3.919 7.520 -23.846 1.00 98.75 405 ALA A CA 1
ATOM 3184 C C . ALA A 1 405 ? 3.408 6.128 -23.429 1.00 98.75 405 ALA A C 1
ATOM 3186 O O . ALA A 1 405 ? 2.360 6.015 -22.790 1.00 98.75 405 ALA A O 1
ATOM 3187 N N . SER A 1 406 ? 4.173 5.072 -23.727 1.00 98.75 406 SER A N 1
ATOM 3188 C CA . SER A 1 406 ? 3.883 3.713 -23.263 1.00 98.75 406 SER A CA 1
ATOM 3189 C C . SER A 1 406 ? 3.943 3.597 -21.741 1.00 98.75 406 SER A C 1
ATOM 3191 O O . SER A 1 406 ? 3.116 2.902 -21.163 1.00 98.75 406 SER A O 1
ATOM 3193 N N . ALA A 1 407 ? 4.897 4.259 -21.089 1.00 98.75 407 ALA A N 1
ATOM 3194 C CA . ALA A 1 407 ? 5.052 4.266 -19.638 1.00 98.75 407 ALA A CA 1
ATOM 3195 C C . ALA A 1 407 ? 3.896 4.990 -18.932 1.00 98.75 407 ALA A C 1
ATOM 3197 O O . ALA A 1 407 ? 3.396 4.503 -17.920 1.00 98.75 407 ALA A O 1
ATOM 3198 N N . VAL A 1 408 ? 3.408 6.099 -19.497 1.00 98.62 408 VAL A N 1
ATOM 3199 C CA . VAL A 1 408 ? 2.187 6.767 -19.020 1.00 98.62 408 VAL A CA 1
ATOM 3200 C C . VAL A 1 408 ? 0.976 5.848 -19.184 1.00 98.62 408 VAL A C 1
ATOM 3202 O O . VAL A 1 408 ? 0.205 5.699 -18.242 1.00 98.62 408 VAL A O 1
ATOM 3205 N N . CYS A 1 409 ? 0.832 5.164 -20.326 1.00 98.62 409 CYS A N 1
ATOM 3206 C CA . CYS A 1 409 ? -0.242 4.181 -20.513 1.00 98.62 409 CYS A CA 1
ATOM 3207 C C . CYS A 1 409 ? -0.132 3.005 -19.531 1.00 98.62 409 CYS A C 1
ATOM 3209 O O . CYS A 1 409 ? -1.156 2.567 -19.007 1.00 98.62 409 CYS A O 1
ATOM 3211 N N . LEU A 1 410 ? 1.089 2.539 -19.239 1.00 98.62 410 LEU A N 1
ATOM 3212 C CA . LEU A 1 410 ? 1.348 1.503 -18.241 1.00 98.62 410 LEU A CA 1
ATOM 3213 C C . LEU A 1 410 ? 0.931 1.974 -16.841 1.00 98.62 410 LEU A C 1
ATOM 3215 O O . LEU A 1 410 ? 0.268 1.232 -16.120 1.00 98.62 410 LEU A O 1
ATOM 3219 N N . CYS A 1 411 ? 1.267 3.209 -16.462 1.00 98.19 411 CYS A N 1
ATOM 3220 C CA . CYS A 1 411 ? 0.790 3.818 -15.222 1.00 98.19 411 CYS A CA 1
ATOM 3221 C C . CYS A 1 411 ? -0.747 3.853 -15.195 1.00 98.19 411 CYS A C 1
ATOM 3223 O O . CYS A 1 411 ? -1.349 3.301 -14.278 1.00 98.19 411 CYS A O 1
ATOM 3225 N N . CYS A 1 412 ? -1.391 4.389 -16.237 1.00 98.12 412 CYS A N 1
ATOM 3226 C CA . CYS A 1 412 ? -2.849 4.473 -16.314 1.00 98.12 412 CYS A CA 1
ATOM 3227 C C . CYS A 1 412 ? -3.530 3.101 -16.247 1.00 98.12 412 CYS A C 1
ATOM 3229 O O . CYS A 1 412 ? -4.503 2.966 -15.515 1.00 98.12 412 CYS A O 1
ATOM 3231 N N . VAL A 1 413 ? -3.052 2.074 -16.965 1.00 97.69 413 VAL A N 1
ATOM 3232 C CA . VAL A 1 413 ? -3.661 0.732 -16.893 1.00 97.69 413 VAL A CA 1
ATOM 3233 C C . VAL A 1 413 ? -3.448 0.093 -15.523 1.00 97.69 413 VAL A C 1
ATOM 3235 O O . VAL A 1 413 ? -4.354 -0.575 -15.029 1.00 97.69 413 VAL A O 1
ATOM 3238 N N . THR A 1 414 ? -2.293 0.336 -14.894 1.00 96.38 414 THR A N 1
ATOM 3239 C CA . THR A 1 414 ? -2.018 -0.118 -13.526 1.00 96.38 414 THR A CA 1
ATOM 3240 C C . THR A 1 414 ? -3.040 0.511 -12.587 1.00 96.38 414 THR A C 1
ATOM 3242 O O . THR A 1 414 ? -3.793 -0.214 -11.948 1.00 96.38 414 THR A O 1
ATOM 3245 N N . VAL A 1 415 ? -3.199 1.839 -12.604 1.00 95.94 415 VAL A N 1
ATOM 3246 C CA . VAL A 1 415 ? -4.232 2.507 -11.803 1.00 95.94 415 VAL A CA 1
ATOM 3247 C C . VAL A 1 415 ? -5.616 1.968 -12.157 1.00 95.94 415 VAL A C 1
ATOM 3249 O O . VAL A 1 415 ? -6.276 1.441 -11.283 1.00 95.94 415 VAL A O 1
ATOM 3252 N N . VAL A 1 416 ? -6.065 1.958 -13.411 1.00 95.88 416 VAL A N 1
ATOM 3253 C CA . VAL A 1 416 ? -7.424 1.496 -13.773 1.00 95.88 416 VAL A CA 1
ATOM 3254 C C . VAL A 1 416 ? -7.711 0.057 -13.318 1.00 95.88 416 VAL A C 1
ATOM 3256 O O . VAL A 1 416 ? -8.835 -0.241 -12.902 1.00 95.88 416 VAL A O 1
ATOM 3259 N N . ALA A 1 417 ? -6.722 -0.841 -13.368 1.00 95.50 417 ALA A N 1
ATOM 3260 C CA . ALA A 1 417 ? -6.872 -2.220 -12.910 1.00 95.50 417 ALA A CA 1
ATOM 3261 C C . ALA A 1 417 ? -7.266 -2.307 -11.424 1.00 95.50 417 ALA A C 1
ATOM 3263 O O . ALA A 1 417 ? -7.959 -3.258 -11.048 1.00 95.50 417 ALA A O 1
ATOM 3264 N N . HIS A 1 418 ? -6.936 -1.294 -10.609 1.00 92.19 418 HIS A N 1
ATOM 3265 C CA . HIS A 1 418 ? -7.276 -1.265 -9.187 1.00 92.19 418 HIS A CA 1
ATOM 3266 C C . HIS A 1 418 ? -8.787 -1.359 -8.924 1.00 92.19 418 HIS A C 1
ATOM 3268 O O . HIS A 1 418 ? -9.232 -2.117 -8.060 1.00 92.19 418 HIS A O 1
ATOM 3274 N N . ASN A 1 419 ? -9.593 -0.694 -9.761 1.00 93.12 419 ASN A N 1
ATOM 3275 C CA . ASN A 1 419 ? -11.055 -0.706 -9.685 1.00 93.12 419 ASN A CA 1
ATOM 3276 C C . ASN A 1 419 ? -11.629 -2.130 -9.799 1.00 93.12 419 ASN A C 1
ATOM 3278 O O . ASN A 1 419 ? -12.712 -2.415 -9.295 1.00 93.12 419 ASN A O 1
ATOM 3282 N N . PHE A 1 420 ? -10.907 -3.050 -10.445 1.00 93.50 420 PHE A N 1
ATOM 3283 C CA . PHE A 1 420 ? -11.345 -4.428 -10.651 1.00 93.50 420 PHE A CA 1
ATOM 3284 C C . PHE A 1 420 ? -10.980 -5.365 -9.496 1.00 93.50 420 PHE A C 1
ATOM 3286 O O . PHE A 1 420 ? -11.532 -6.467 -9.452 1.00 93.50 420 PHE A O 1
ATOM 3293 N N . PHE A 1 421 ? -10.113 -4.962 -8.556 1.00 89.56 421 PHE A N 1
ATOM 3294 C CA . PHE A 1 421 ? -9.771 -5.800 -7.403 1.00 89.56 421 PHE A CA 1
ATOM 3295 C C . PHE A 1 421 ? -10.942 -5.980 -6.464 1.00 89.56 421 PHE A C 1
ATOM 3297 O O . PHE A 1 421 ? -11.230 -7.115 -6.088 1.00 89.56 421 PHE A O 1
ATOM 3304 N N . HIS A 1 422 ? -11.643 -4.890 -6.165 1.00 87.44 422 HIS A N 1
ATOM 3305 C CA . HIS A 1 422 ? -12.794 -4.860 -5.265 1.00 87.44 422 HIS A CA 1
ATOM 3306 C C . HIS A 1 422 ? -14.063 -5.465 -5.891 1.00 87.44 422 HIS A C 1
ATOM 3308 O O . HIS A 1 422 ? -15.091 -5.604 -5.233 1.00 87.44 422 HIS A O 1
ATOM 3314 N N . GLN A 1 423 ? -14.004 -5.854 -7.167 1.00 85.75 423 GLN A N 1
ATOM 3315 C CA . GLN A 1 423 ? -15.093 -6.509 -7.886 1.00 85.75 423 GLN A CA 1
ATOM 3316 C C . GLN A 1 423 ? -14.931 -8.034 -7.869 1.00 85.75 423 GLN A C 1
ATOM 3318 O O . GLN A 1 423 ? -13.917 -8.582 -7.431 1.00 85.75 423 GLN A O 1
ATOM 3323 N N . ARG A 1 424 ? -15.938 -8.740 -8.400 1.00 86.00 424 ARG A N 1
ATOM 3324 C CA . ARG A 1 424 ? -15.832 -10.181 -8.668 1.00 86.00 424 ARG A CA 1
ATOM 3325 C C . ARG A 1 424 ? -14.608 -10.474 -9.533 1.00 86.00 424 ARG A C 1
ATOM 3327 O O . ARG A 1 424 ? -14.348 -9.743 -10.492 1.00 86.00 424 ARG A O 1
ATOM 3334 N N . ASP A 1 425 ? -13.936 -11.586 -9.236 1.00 88.25 425 ASP A N 1
ATOM 3335 C CA . ASP A 1 425 ? -12.792 -12.070 -10.009 1.00 88.25 425 ASP A CA 1
ATOM 3336 C C . ASP A 1 425 ? -13.057 -12.033 -11.519 1.00 88.25 425 ASP A C 1
ATOM 3338 O O . ASP A 1 425 ? -14.053 -12.560 -12.024 1.00 88.25 425 ASP A O 1
ATOM 3342 N N . ASN A 1 426 ? -12.173 -11.344 -12.236 1.00 90.62 426 ASN A N 1
ATOM 3343 C CA . ASN A 1 426 ? -12.284 -11.066 -13.658 1.00 90.62 426 ASN A CA 1
ATOM 3344 C C . ASN A 1 426 ? -10.885 -10.851 -14.237 1.00 90.62 426 ASN A C 1
ATOM 3346 O O . ASN A 1 426 ? -9.987 -10.409 -13.532 1.00 90.62 426 ASN A O 1
ATOM 3350 N N . PHE A 1 427 ? -10.699 -11.115 -15.528 1.00 93.56 427 PHE A N 1
ATOM 3351 C CA . PHE A 1 427 ? -9.358 -11.095 -16.112 1.00 93.56 427 PHE A CA 1
ATOM 3352 C C . PHE A 1 427 ? -8.692 -9.702 -16.132 1.00 93.56 427 PHE A C 1
ATOM 3354 O O . PHE A 1 427 ? -7.470 -9.632 -16.189 1.00 93.56 427 PHE A O 1
ATOM 3361 N N . ARG A 1 428 ? -9.456 -8.596 -16.063 1.00 95.94 428 ARG A N 1
ATOM 3362 C CA . ARG A 1 428 ? -8.899 -7.227 -16.131 1.00 95.94 428 ARG A CA 1
ATOM 3363 C C . ARG A 1 428 ? -8.115 -6.842 -14.883 1.00 95.94 428 ARG A C 1
ATOM 3365 O O . ARG A 1 428 ? -7.247 -5.983 -14.971 1.00 95.94 428 ARG A O 1
ATOM 3372 N N . MET A 1 429 ? -8.341 -7.519 -13.755 1.00 94.50 429 MET A N 1
ATOM 3373 C CA . MET A 1 429 ? -7.488 -7.354 -12.572 1.00 94.50 429 MET A CA 1
ATOM 3374 C C . MET A 1 429 ? -6.022 -7.690 -12.876 1.00 94.50 429 MET A C 1
ATOM 3376 O O . MET A 1 429 ? -5.120 -7.113 -12.286 1.00 94.50 429 MET A O 1
ATOM 3380 N N . TYR A 1 430 ? -5.773 -8.595 -13.830 1.00 95.44 430 TYR A N 1
ATOM 3381 C CA . TYR A 1 430 ? -4.425 -9.014 -14.198 1.00 95.44 430 TYR A CA 1
ATOM 3382 C C . TYR A 1 430 ? -3.715 -8.033 -15.134 1.00 95.44 430 TYR A C 1
ATOM 3384 O O . TYR A 1 430 ? -2.525 -8.207 -15.379 1.00 95.44 430 TYR A O 1
ATOM 3392 N N . TYR A 1 431 ? -4.379 -6.969 -15.605 1.00 97.25 431 TYR A N 1
ATOM 3393 C CA . TYR A 1 431 ? -3.666 -5.854 -16.237 1.00 97.25 431 TYR A CA 1
ATOM 3394 C C . TYR A 1 431 ? -2.685 -5.185 -15.272 1.00 97.25 431 TYR A C 1
ATOM 3396 O O . TYR A 1 431 ? -1.642 -4.707 -15.703 1.00 97.25 431 TYR A O 1
ATOM 3404 N N . TRP A 1 432 ? -2.961 -5.253 -13.968 1.00 95.56 432 TRP A N 1
ATOM 3405 C CA . TRP A 1 432 ? -2.026 -4.869 -12.914 1.00 95.56 432 TRP A CA 1
ATOM 3406 C C . TRP A 1 432 ? -0.666 -5.554 -13.039 1.00 95.56 432 TRP A C 1
ATOM 3408 O O . TRP A 1 432 ? 0.369 -4.936 -12.839 1.00 95.56 432 TRP A O 1
ATOM 3418 N N . ALA A 1 433 ? -0.641 -6.824 -13.446 1.00 95.69 433 ALA A N 1
ATOM 3419 C CA . ALA A 1 433 ? 0.602 -7.573 -13.554 1.00 95.69 433 ALA A CA 1
ATOM 3420 C C . ALA A 1 433 ? 1.473 -7.138 -14.747 1.00 95.69 433 ALA A C 1
ATOM 3422 O O . ALA A 1 433 ? 2.610 -7.584 -14.847 1.00 95.69 433 ALA A O 1
ATOM 3423 N N . PHE A 1 434 ? 1.021 -6.230 -15.624 1.00 96.88 434 PHE A N 1
ATOM 3424 C CA . PHE A 1 434 ? 1.886 -5.668 -16.673 1.00 96.88 434 PHE A CA 1
ATOM 3425 C C . PHE A 1 434 ? 3.080 -4.903 -16.086 1.00 96.88 434 PHE A C 1
ATOM 3427 O O . PHE A 1 434 ? 4.149 -4.893 -16.696 1.00 96.88 434 PHE A O 1
ATOM 3434 N N . CYS A 1 435 ? 2.928 -4.298 -14.903 1.00 96.06 435 CYS A N 1
ATOM 3435 C CA . CYS A 1 435 ? 4.010 -3.590 -14.221 1.00 96.06 435 CYS A CA 1
ATOM 3436 C C . CYS A 1 435 ? 4.899 -4.494 -13.352 1.00 96.06 435 CYS A C 1
ATOM 3438 O O . CYS A 1 435 ? 5.836 -4.006 -12.727 1.00 96.06 435 CYS A O 1
ATOM 3440 N N . GLY A 1 436 ? 4.629 -5.803 -13.300 1.00 93.69 436 GLY A N 1
ATOM 3441 C CA . GLY A 1 436 ? 5.369 -6.722 -12.439 1.00 93.69 436 GLY A CA 1
ATOM 3442 C C . GLY A 1 436 ? 4.769 -6.915 -11.050 1.00 93.69 436 GLY A C 1
ATOM 3443 O O . GLY A 1 436 ? 5.358 -7.650 -10.265 1.00 93.69 436 GLY A O 1
ATOM 3444 N N . PHE A 1 437 ? 3.617 -6.329 -10.722 1.00 93.69 437 PHE A N 1
ATOM 3445 C CA . PHE A 1 437 ? 2.977 -6.493 -9.410 1.00 93.69 437 PHE A CA 1
ATOM 3446 C C . PHE A 1 437 ? 2.006 -7.677 -9.332 1.00 93.69 437 PHE A C 1
ATOM 3448 O O . PHE A 1 437 ? 1.469 -8.141 -10.338 1.00 93.69 437 PHE A O 1
ATOM 3455 N N . SER A 1 438 ? 1.753 -8.145 -8.107 1.00 92.88 438 SER A N 1
ATOM 3456 C CA . SER A 1 438 ? 0.824 -9.236 -7.827 1.00 92.88 438 SER A CA 1
ATOM 3457 C C . SER A 1 438 ? -0.569 -8.721 -7.488 1.00 92.88 438 SER A C 1
ATOM 3459 O O . SER A 1 438 ? -0.749 -7.795 -6.698 1.00 92.88 438 SER A O 1
ATOM 3461 N N . VAL A 1 439 ? -1.573 -9.395 -8.050 1.00 92.38 439 VAL A N 1
ATOM 3462 C CA . VAL A 1 439 ? -2.983 -9.212 -7.688 1.00 92.38 439 VAL A CA 1
ATOM 3463 C C . VAL A 1 439 ? -3.245 -9.658 -6.247 1.00 92.38 439 VAL A C 1
ATOM 3465 O O . VAL A 1 439 ? -3.998 -9.004 -5.530 1.00 92.38 439 VAL A O 1
ATOM 3468 N N . LYS A 1 440 ? -2.647 -10.776 -5.814 1.00 92.06 440 LYS A N 1
ATOM 3469 C CA . LYS A 1 440 ? -2.794 -11.300 -4.450 1.00 92.06 440 LYS A CA 1
ATOM 3470 C C . LYS A 1 440 ? -2.202 -10.322 -3.440 1.00 92.06 440 LYS A C 1
ATOM 3472 O O . LYS A 1 440 ? -2.884 -9.987 -2.476 1.00 92.06 440 LYS A O 1
ATOM 3477 N N . GLU A 1 441 ? -0.967 -9.874 -3.663 1.00 92.31 441 GLU A N 1
ATOM 3478 C CA . GLU A 1 441 ? -0.287 -8.944 -2.756 1.00 92.31 441 GLU A CA 1
ATOM 3479 C C . GLU A 1 441 ? -1.037 -7.622 -2.680 1.00 92.31 441 GLU A C 1
ATOM 3481 O O . GLU A 1 441 ? -1.338 -7.181 -1.580 1.00 92.31 441 GLU A O 1
ATOM 3486 N N . TRP A 1 442 ? -1.452 -7.054 -3.816 1.00 93.38 442 TRP A N 1
ATOM 3487 C CA . TRP A 1 442 ? -2.196 -5.796 -3.811 1.00 93.38 442 TRP A CA 1
ATOM 3488 C C . TRP A 1 442 ? -3.552 -5.904 -3.107 1.00 93.38 442 TRP A C 1
ATOM 3490 O O . TRP A 1 442 ? -3.948 -5.010 -2.367 1.00 93.38 442 TRP A O 1
ATOM 3500 N N . ARG A 1 443 ? -4.267 -7.027 -3.254 1.00 94.06 443 ARG A N 1
ATOM 3501 C CA . ARG A 1 443 ? -5.499 -7.274 -2.486 1.00 94.06 443 ARG A CA 1
ATOM 3502 C C . ARG A 1 443 ? -5.258 -7.295 -0.975 1.00 94.06 443 ARG A C 1
ATOM 3504 O O . ARG A 1 443 ? -6.157 -6.933 -0.223 1.00 94.06 443 ARG A O 1
ATOM 3511 N N . ILE A 1 444 ? -4.080 -7.720 -0.525 1.00 95.19 444 ILE A N 1
ATOM 3512 C CA . ILE A 1 444 ? -3.720 -7.724 0.895 1.00 95.19 444 ILE A CA 1
ATOM 3513 C C . ILE A 1 444 ? -3.242 -6.331 1.320 1.00 95.19 444 ILE A C 1
ATOM 3515 O O . ILE A 1 444 ? -3.869 -5.723 2.185 1.00 95.19 444 ILE A O 1
ATOM 3519 N N . SER A 1 445 ? -2.180 -5.810 0.699 1.00 94.62 445 SER A N 1
ATOM 3520 C CA . SER A 1 445 ? -1.574 -4.528 1.067 1.00 94.62 445 SER A CA 1
ATOM 3521 C C . SER A 1 445 ? -2.550 -3.373 0.898 1.00 94.62 445 SER A C 1
ATOM 3523 O O . SER A 1 445 ? -2.778 -2.627 1.844 1.00 94.62 445 SER A O 1
ATOM 3525 N N . HIS A 1 446 ? -3.208 -3.275 -0.250 1.00 94.75 446 HIS A N 1
ATOM 3526 C CA . HIS A 1 446 ? -4.084 -2.154 -0.541 1.00 94.75 446 HIS A CA 1
ATOM 3527 C C . HIS A 1 446 ? -5.473 -2.368 0.061 1.00 94.75 446 HIS A C 1
ATOM 3529 O O . HIS A 1 446 ? -5.932 -1.590 0.887 1.00 94.75 446 HIS A O 1
ATOM 3535 N N . SER A 1 447 ? -6.165 -3.451 -0.306 1.00 94.81 447 SER A N 1
ATOM 3536 C CA . SER A 1 447 ? -7.589 -3.584 0.040 1.00 94.81 447 SER A CA 1
ATOM 3537 C C . SER A 1 447 ? -7.857 -4.023 1.485 1.00 94.81 447 SER A C 1
ATOM 3539 O O . SER A 1 447 ? -8.885 -3.638 2.038 1.00 94.81 447 SER A O 1
ATOM 3541 N N . LEU A 1 448 ? -6.995 -4.850 2.092 1.00 95.94 448 LEU A N 1
ATOM 3542 C CA . LEU A 1 448 ? -7.198 -5.352 3.461 1.00 95.94 448 LEU A CA 1
ATOM 3543 C C . LEU A 1 448 ? -6.411 -4.571 4.515 1.00 95.94 448 LEU A C 1
ATOM 3545 O O . LEU A 1 448 ? -6.856 -4.512 5.658 1.00 95.94 448 LEU A O 1
ATOM 3549 N N . SER A 1 449 ? -5.263 -3.999 4.155 1.00 96.69 449 SER A N 1
ATOM 3550 C CA . SER A 1 449 ? -4.425 -3.253 5.095 1.00 96.69 449 SER A CA 1
ATOM 3551 C C . SER A 1 449 ? -4.637 -1.740 4.962 1.00 96.69 449 SER A C 1
ATOM 3553 O O . SER A 1 449 ? -5.138 -1.119 5.895 1.00 96.69 449 SER A O 1
ATOM 3555 N N . HIS A 1 450 ? -4.389 -1.163 3.782 1.00 96.56 450 HIS A N 1
ATOM 3556 C CA . HIS A 1 450 ? -4.416 0.283 3.566 1.00 96.56 450 HIS A CA 1
ATOM 3557 C C . HIS A 1 450 ? -5.834 0.861 3.572 1.00 96.56 450 HIS A C 1
ATOM 3559 O O . HIS A 1 450 ? -6.112 1.790 4.310 1.00 96.56 450 HIS A O 1
ATOM 3565 N N . HIS A 1 451 ? -6.775 0.290 2.818 1.00 95.75 451 HIS A N 1
ATOM 3566 C CA . HIS A 1 451 ? -8.165 0.772 2.759 1.00 95.75 451 HIS A CA 1
ATOM 3567 C C . HIS A 1 451 ? -8.866 0.733 4.113 1.00 95.75 451 HIS A C 1
ATOM 3569 O O . HIS A 1 451 ? -9.599 1.649 4.481 1.00 95.75 451 HIS A O 1
ATOM 3575 N N . LEU A 1 452 ? -8.660 -0.350 4.862 1.00 96.56 452 LEU A N 1
ATOM 3576 C CA . LEU A 1 452 ? -9.329 -0.533 6.146 1.00 96.56 452 LEU A CA 1
ATOM 3577 C C . LEU A 1 452 ? -8.701 0.342 7.231 1.00 96.56 452 LEU A C 1
ATOM 3579 O O . LEU A 1 452 ? -9.418 0.794 8.125 1.00 96.56 452 LEU A O 1
ATOM 3583 N N . PHE A 1 453 ? -7.390 0.581 7.137 1.00 96.44 453 PHE A N 1
ATOM 3584 C CA . PHE A 1 453 ? -6.575 1.142 8.207 1.00 96.44 453 PHE A CA 1
ATOM 3585 C C . PHE A 1 453 ? -5.540 2.179 7.710 1.00 96.44 453 PHE A C 1
ATOM 3587 O O . PHE A 1 453 ? -4.377 2.086 8.117 1.00 96.44 453 PHE A O 1
ATOM 3594 N N . PRO A 1 454 ? -5.901 3.159 6.853 1.00 96.19 454 PRO A N 1
ATOM 3595 C CA . PRO A 1 454 ? -4.920 4.021 6.192 1.00 96.19 454 PRO A CA 1
ATOM 3596 C C . PRO A 1 454 ? -4.122 4.854 7.195 1.00 96.19 454 PRO A C 1
ATOM 3598 O O . PRO A 1 454 ? -4.659 5.339 8.194 1.00 96.19 454 PRO A O 1
ATOM 3601 N N . ASN A 1 455 ? -2.830 5.031 6.931 1.00 95.12 455 ASN A N 1
ATOM 3602 C CA . ASN A 1 455 ? -1.889 5.758 7.789 1.00 95.12 455 ASN A CA 1
ATOM 3603 C C . ASN A 1 455 ? -1.737 5.193 9.219 1.00 95.12 455 ASN A C 1
ATOM 3605 O O . ASN A 1 455 ? -1.148 5.850 10.082 1.00 95.12 455 ASN A O 1
ATOM 3609 N N . SER A 1 456 ? -2.241 3.986 9.492 1.00 93.75 456 SER A N 1
ATOM 3610 C CA . SER A 1 456 ? -2.028 3.299 10.767 1.00 93.75 456 SER A CA 1
ATOM 3611 C C . SER A 1 456 ? -0.810 2.368 10.722 1.00 93.75 456 SER A C 1
ATOM 3613 O O . SER A 1 456 ? -0.266 2.073 9.661 1.00 93.75 456 SER A O 1
ATOM 3615 N N . ARG A 1 457 ? -0.428 1.779 11.859 1.00 89.88 457 ARG A N 1
ATOM 3616 C CA . ARG A 1 457 ? 0.525 0.653 11.878 1.00 89.88 457 ARG A CA 1
ATOM 3617 C C . ARG A 1 457 ? 0.054 -0.615 11.174 1.00 89.88 457 ARG A C 1
ATOM 3619 O O . ARG A 1 457 ? 0.883 -1.473 10.881 1.00 89.88 457 ARG A O 1
ATOM 3626 N N . GLN A 1 458 ? -1.249 -0.771 10.952 1.00 92.50 458 GLN A N 1
ATOM 3627 C CA . GLN A 1 458 ? -1.783 -1.886 10.174 1.00 92.50 458 GLN A CA 1
ATOM 3628 C C . GLN A 1 458 ? -1.637 -1.642 8.663 1.00 92.50 458 GLN A C 1
ATOM 3630 O O . GLN A 1 458 ? -1.799 -2.590 7.901 1.00 92.50 458 GLN A O 1
ATOM 3635 N N . ASP A 1 459 ? -1.293 -0.423 8.234 1.00 94.94 459 ASP A N 1
ATOM 3636 C CA . ASP A 1 459 ? -1.114 -0.052 6.833 1.00 94.94 459 ASP A CA 1
ATOM 3637 C C . ASP A 1 459 ? 0.244 -0.528 6.289 1.00 94.94 459 ASP A C 1
ATOM 3639 O O . ASP A 1 459 ? 1.310 -0.009 6.646 1.00 94.94 459 ASP A O 1
ATOM 3643 N N . LEU A 1 460 ? 0.229 -1.522 5.399 1.00 93.19 460 LEU A N 1
ATOM 3644 C CA . LEU A 1 460 ? 1.428 -1.982 4.697 1.00 93.19 460 LEU A CA 1
ATOM 3645 C C . LEU A 1 460 ? 1.974 -0.927 3.730 1.00 93.19 460 LEU A C 1
ATOM 3647 O O . LEU A 1 460 ? 3.183 -0.889 3.521 1.00 93.19 460 LEU A O 1
ATOM 3651 N N . GLU A 1 461 ? 1.135 -0.055 3.171 1.00 91.75 461 GLU A N 1
ATOM 3652 C CA . GLU A 1 461 ? 1.574 1.001 2.248 1.00 91.75 461 GLU A CA 1
ATOM 3653 C C . GLU A 1 461 ? 2.264 2.163 2.969 1.00 91.75 461 GLU A C 1
ATOM 3655 O O . GLU A 1 461 ? 2.951 2.958 2.335 1.00 91.75 461 GLU A O 1
ATOM 3660 N N . LEU A 1 462 ? 2.184 2.198 4.302 1.00 90.62 462 LEU A N 1
ATOM 3661 C CA . LEU A 1 462 ? 3.026 3.035 5.151 1.00 90.62 462 LEU A CA 1
ATOM 3662 C C . LEU A 1 462 ? 4.223 2.241 5.686 1.00 90.62 462 LEU A C 1
ATOM 3664 O O . LEU A 1 462 ? 5.378 2.626 5.507 1.00 90.62 462 LEU A O 1
ATOM 3668 N N . THR A 1 463 ? 3.961 1.109 6.338 1.00 89.00 463 THR A N 1
ATOM 3669 C CA . THR A 1 463 ? 4.979 0.401 7.121 1.00 89.00 463 THR A CA 1
ATOM 3670 C C . THR A 1 463 ? 5.999 -0.355 6.273 1.00 89.00 463 THR A C 1
ATOM 3672 O O . THR A 1 463 ? 7.148 -0.463 6.706 1.00 89.00 463 THR A O 1
ATOM 3675 N N . ALA A 1 464 ? 5.639 -0.865 5.089 1.00 87.38 464 ALA A N 1
ATOM 3676 C CA . ALA A 1 464 ? 6.552 -1.638 4.236 1.00 87.38 464 ALA A CA 1
ATOM 3677 C C . ALA A 1 464 ? 7.636 -0.779 3.571 1.00 87.38 464 ALA A C 1
ATOM 3679 O O . ALA A 1 464 ? 8.653 -1.312 3.129 1.00 87.38 464 ALA A O 1
ATOM 3680 N N . PHE A 1 465 ? 7.449 0.542 3.524 1.00 88.25 465 PHE A N 1
ATOM 3681 C CA . PHE A 1 465 ? 8.483 1.462 3.065 1.00 88.25 465 PHE A CA 1
ATOM 3682 C C . PHE A 1 465 ? 9.495 1.816 4.152 1.00 88.25 465 PHE A C 1
ATOM 3684 O O . PHE A 1 465 ? 10.527 2.401 3.837 1.00 88.25 465 PHE A O 1
ATOM 3691 N N . GLU A 1 466 ? 9.262 1.467 5.416 1.00 87.50 466 GLU A N 1
ATOM 3692 C CA . GLU A 1 466 ? 10.231 1.730 6.475 1.00 87.50 466 GLU A CA 1
ATOM 3693 C C . GLU A 1 466 ? 11.422 0.757 6.393 1.00 87.50 466 GLU A C 1
ATOM 3695 O O . GLU A 1 466 ? 11.224 -0.438 6.171 1.00 87.50 466 GLU A O 1
ATOM 3700 N N . PRO A 1 467 ? 12.666 1.230 6.611 1.00 85.50 467 PRO A N 1
ATOM 3701 C CA . PRO A 1 467 ? 13.030 2.568 7.088 1.00 85.50 467 PRO A CA 1
ATOM 3702 C C . PRO A 1 467 ? 13.243 3.623 5.983 1.00 85.50 467 PRO A C 1
ATOM 3704 O O . PRO A 1 467 ? 13.624 4.744 6.321 1.00 85.50 467 PRO A O 1
ATOM 3707 N N . ILE A 1 468 ? 13.023 3.288 4.703 1.00 87.94 468 ILE A N 1
ATOM 3708 C CA . ILE A 1 468 ? 13.278 4.152 3.532 1.00 87.94 468 ILE A CA 1
ATOM 3709 C C . ILE A 1 468 ? 12.364 5.383 3.535 1.00 87.94 468 ILE A C 1
ATOM 3711 O O . ILE A 1 468 ? 12.850 6.499 3.431 1.00 87.94 468 ILE A O 1
ATOM 3715 N N . PHE A 1 469 ? 11.054 5.222 3.692 1.00 91.38 469 PHE A N 1
ATOM 3716 C CA . PHE A 1 469 ? 10.134 6.345 3.885 1.00 91.38 469 PHE A CA 1
ATOM 3717 C C . PHE A 1 469 ? 9.433 6.202 5.227 1.00 91.38 469 PHE A C 1
ATOM 3719 O O . PHE A 1 469 ? 8.975 5.120 5.581 1.00 91.38 469 PHE A O 1
ATOM 3726 N N . GLN A 1 470 ? 9.385 7.294 5.991 1.00 92.69 470 GLN A N 1
ATOM 3727 C CA . GLN A 1 470 ? 8.810 7.314 7.334 1.00 92.69 470 GLN A CA 1
ATOM 3728 C C . GLN A 1 470 ? 7.767 8.424 7.410 1.00 92.69 470 GLN A C 1
ATOM 3730 O O . GLN A 1 470 ? 8.102 9.588 7.638 1.00 92.69 470 GLN A O 1
ATOM 3735 N N . TRP A 1 471 ? 6.499 8.071 7.208 1.00 92.94 471 TRP A N 1
ATOM 3736 C CA . TRP A 1 471 ? 5.391 9.027 7.282 1.00 92.94 471 TRP A CA 1
ATOM 3737 C C . TRP A 1 471 ? 4.821 9.181 8.693 1.00 92.94 471 TRP A C 1
ATOM 3739 O O . TRP A 1 471 ? 4.369 10.272 9.022 1.00 92.94 471 TRP A O 1
ATOM 3749 N N . ALA A 1 472 ? 4.909 8.168 9.560 1.00 91.62 472 ALA A N 1
ATOM 3750 C CA . ALA A 1 472 ? 4.440 8.275 10.946 1.00 91.62 472 ALA A CA 1
ATOM 3751 C C . ALA A 1 472 ? 5.191 9.395 11.702 1.00 91.62 472 ALA A C 1
ATOM 3753 O O . ALA A 1 472 ? 6.416 9.400 11.639 1.00 91.62 472 ALA A O 1
ATOM 3754 N N . PRO A 1 473 ? 4.529 10.338 12.399 1.00 91.69 473 PRO A N 1
ATOM 3755 C CA . PRO A 1 473 ? 5.102 11.550 13.019 1.00 91.69 473 PRO A CA 1
ATOM 3756 C C . PRO A 1 473 ? 5.999 11.325 14.253 1.00 91.69 473 PRO A C 1
ATOM 3758 O O . PRO A 1 473 ? 5.905 12.038 15.248 1.00 91.69 473 PRO A O 1
ATOM 3761 N N . ARG A 1 474 ? 6.901 10.347 14.208 1.00 85.25 474 ARG A N 1
ATOM 3762 C CA . ARG A 1 474 ? 7.738 9.986 15.353 1.00 85.25 474 ARG A CA 1
ATOM 3763 C C . ARG A 1 474 ? 8.791 11.055 15.662 1.00 85.25 474 ARG A C 1
ATOM 3765 O O . ARG A 1 474 ? 9.402 11.612 14.744 1.00 85.25 474 ARG A O 1
ATOM 3772 N N . LYS A 1 475 ? 9.036 11.304 16.953 1.00 85.88 475 LYS A N 1
ATOM 3773 C CA . LYS A 1 475 ? 10.047 12.269 17.426 1.00 85.88 475 LYS A CA 1
ATOM 3774 C C . LYS A 1 475 ? 11.476 11.849 17.056 1.00 85.88 475 LYS A C 1
ATOM 3776 O O . LYS A 1 475 ? 12.308 12.713 16.794 1.00 85.88 475 LYS A O 1
ATOM 3781 N N . ASP A 1 476 ? 11.721 10.543 16.952 1.00 85.38 476 ASP A N 1
ATOM 3782 C CA . ASP A 1 476 ? 13.015 9.899 16.683 1.00 85.38 476 ASP A CA 1
ATOM 3783 C C . ASP A 1 476 ? 13.424 9.856 15.194 1.00 85.38 476 ASP A C 1
ATOM 3785 O O . ASP A 1 476 ? 14.452 9.269 14.846 1.00 85.38 476 ASP A O 1
ATOM 3789 N N . LYS A 1 477 ? 12.652 10.459 14.276 1.00 87.31 477 LYS A N 1
ATOM 3790 C CA . LYS A 1 477 ? 13.016 10.462 12.850 1.00 87.31 477 LYS A CA 1
ATOM 3791 C C . LYS A 1 477 ? 14.376 11.130 12.617 1.00 87.31 477 LYS A C 1
ATOM 3793 O O . LYS A 1 477 ? 14.540 12.333 12.827 1.00 87.31 477 LYS A O 1
ATOM 3798 N N . SER A 1 478 ? 15.305 10.374 12.034 1.00 88.75 478 SER A N 1
ATOM 3799 C CA . SER A 1 478 ? 16.613 10.894 11.617 1.00 88.75 478 SER A CA 1
ATOM 3800 C C . SER A 1 478 ? 16.508 12.004 10.563 1.00 88.75 478 SER A C 1
ATOM 3802 O O . SER A 1 478 ? 15.565 12.058 9.767 1.00 88.75 478 SER A O 1
ATOM 3804 N N . PHE A 1 479 ? 17.541 12.848 10.474 1.00 89.19 479 PHE A N 1
ATOM 3805 C CA . PHE A 1 479 ? 17.674 13.845 9.405 1.00 89.19 479 PHE A CA 1
ATOM 3806 C C . PHE A 1 479 ? 17.529 13.226 8.001 1.00 89.19 479 PHE A C 1
ATOM 3808 O O . PHE A 1 479 ? 16.872 13.795 7.125 1.00 89.19 479 PHE A O 1
ATOM 3815 N N . THR A 1 480 ? 18.086 12.027 7.801 1.00 88.25 480 THR A N 1
ATOM 3816 C CA . THR A 1 480 ? 18.013 11.288 6.535 1.00 88.25 480 THR A CA 1
ATOM 3817 C C . THR A 1 480 ? 16.580 10.909 6.171 1.00 88.25 480 THR A C 1
ATOM 3819 O O . THR A 1 480 ? 16.161 11.125 5.035 1.00 88.25 480 THR A O 1
ATOM 3822 N N . ALA A 1 481 ? 15.812 10.377 7.125 1.00 89.31 481 ALA A N 1
ATOM 3823 C CA . ALA A 1 481 ? 14.413 10.011 6.906 1.00 89.31 481 ALA A CA 1
ATOM 3824 C C . ALA A 1 481 ? 13.532 11.240 6.618 1.00 89.31 481 ALA A C 1
ATOM 3826 O O . ALA A 1 481 ? 12.580 11.153 5.842 1.00 89.31 481 ALA A O 1
ATOM 3827 N N . ARG A 1 482 ? 13.877 12.391 7.207 1.00 92.94 482 ARG A N 1
ATOM 3828 C CA . ARG A 1 482 ? 13.090 13.628 7.128 1.00 92.94 482 ARG A CA 1
ATOM 3829 C C . ARG A 1 482 ? 13.334 14.437 5.866 1.00 92.94 482 ARG A C 1
ATOM 3831 O O . ARG A 1 482 ? 12.379 14.816 5.203 1.00 92.94 482 ARG A O 1
ATOM 3838 N N . PHE A 1 483 ? 14.596 14.729 5.566 1.00 93.75 483 PHE A N 1
ATOM 3839 C CA . PHE A 1 483 ? 14.961 15.711 4.543 1.00 93.75 483 PHE A CA 1
ATOM 3840 C C . PHE A 1 483 ? 15.739 15.090 3.389 1.00 93.75 483 PHE A C 1
ATOM 3842 O O . PHE A 1 483 ? 15.530 15.458 2.236 1.00 93.75 483 PHE A O 1
ATOM 3849 N N . PHE A 1 484 ? 16.617 14.121 3.664 1.00 93.06 484 PHE A N 1
ATOM 3850 C CA . PHE A 1 484 ? 17.367 13.468 2.587 1.00 93.06 484 PHE A CA 1
ATOM 3851 C C . PHE A 1 484 ? 16.477 12.550 1.734 1.00 93.06 484 PHE A C 1
ATOM 3853 O O . PHE A 1 484 ? 16.731 12.384 0.540 1.00 93.06 484 PHE A O 1
ATOM 3860 N N . SER A 1 485 ? 15.388 12.030 2.310 1.00 92.69 485 SER A N 1
ATOM 3861 C CA . SER A 1 485 ? 14.337 11.281 1.605 1.00 92.69 485 SER A CA 1
ATOM 3862 C C . SER A 1 485 ? 13.706 12.041 0.450 1.00 92.69 485 SER A C 1
ATOM 3864 O O . SER A 1 485 ? 13.343 11.436 -0.559 1.00 92.69 485 SER A O 1
ATOM 3866 N N . TRP A 1 486 ? 13.671 13.369 0.516 1.00 93.25 486 TRP A N 1
ATOM 3867 C CA . TRP A 1 486 ? 13.181 14.196 -0.581 1.00 93.25 486 TRP A CA 1
ATOM 3868 C C . TRP A 1 486 ? 14.060 14.066 -1.824 1.00 93.25 486 TRP A C 1
ATOM 3870 O O . TRP A 1 486 ? 13.549 14.062 -2.939 1.00 93.25 486 TRP A O 1
ATOM 3880 N N . LEU A 1 487 ? 15.374 13.904 -1.637 1.00 92.56 487 LEU A N 1
ATOM 3881 C CA . LEU A 1 487 ? 16.329 13.817 -2.735 1.00 92.56 487 LEU A CA 1
ATOM 3882 C C . LEU A 1 487 ? 16.361 12.424 -3.367 1.00 92.56 487 LEU A C 1
ATOM 3884 O O . LEU A 1 487 ? 16.399 12.315 -4.591 1.00 92.56 487 LEU A O 1
ATOM 3888 N N . TYR A 1 488 ? 16.349 11.358 -2.559 1.00 93.94 488 TYR A N 1
ATOM 3889 C CA . TYR A 1 488 ? 16.404 9.999 -3.106 1.00 93.94 488 TYR A CA 1
ATOM 3890 C C . TYR A 1 488 ? 15.037 9.435 -3.502 1.00 93.94 488 TYR A C 1
ATOM 3892 O O . TYR A 1 488 ? 15.002 8.484 -4.281 1.00 93.94 488 TYR A O 1
ATOM 3900 N N . SER A 1 489 ? 13.916 9.992 -3.025 1.00 92.75 489 SER A N 1
ATOM 3901 C CA . SER A 1 489 ? 12.584 9.455 -3.346 1.00 92.75 489 SER A CA 1
ATOM 3902 C C . SER A 1 489 ? 12.297 9.343 -4.849 1.00 92.75 489 SER A C 1
ATOM 3904 O O . SER A 1 489 ? 11.896 8.252 -5.257 1.00 92.75 489 SER A O 1
ATOM 3906 N N . PRO A 1 490 ? 12.596 10.336 -5.721 1.00 93.06 490 PRO A N 1
ATOM 3907 C CA . PRO A 1 490 ? 12.340 10.199 -7.156 1.00 93.06 490 PRO A CA 1
ATOM 3908 C C . PRO A 1 490 ? 13.155 9.063 -7.786 1.00 93.06 490 PRO A C 1
ATOM 3910 O O . PRO A 1 490 ? 12.687 8.396 -8.704 1.00 93.06 490 PRO A O 1
ATOM 3913 N N . ILE A 1 491 ? 14.364 8.817 -7.268 1.00 94.88 491 ILE A N 1
ATOM 3914 C CA . ILE A 1 491 ? 15.242 7.733 -7.723 1.00 94.88 491 ILE A CA 1
ATOM 3915 C C . ILE A 1 491 ? 14.682 6.383 -7.275 1.00 94.88 491 ILE A C 1
ATOM 3917 O O . ILE A 1 491 ? 14.638 5.450 -8.070 1.00 94.88 491 ILE A O 1
ATOM 3921 N N . VAL A 1 492 ? 14.216 6.270 -6.028 1.00 94.81 492 VAL A N 1
ATOM 3922 C CA . VAL A 1 492 ? 13.580 5.045 -5.524 1.00 94.81 492 VAL A CA 1
ATOM 3923 C C . VAL A 1 492 ? 12.331 4.715 -6.345 1.00 94.81 492 VAL A C 1
ATOM 3925 O O . VAL A 1 492 ? 12.163 3.567 -6.755 1.00 94.81 492 VAL A O 1
ATOM 3928 N N . TYR A 1 493 ? 11.503 5.712 -6.673 1.00 95.81 493 TYR A N 1
ATOM 3929 C CA . TYR A 1 493 ? 10.270 5.525 -7.448 1.00 95.81 493 TYR A CA 1
ATOM 3930 C C . TYR A 1 493 ? 10.512 4.874 -8.811 1.00 95.81 493 TYR A C 1
ATOM 3932 O O . TYR A 1 493 ? 9.674 4.099 -9.262 1.00 95.81 493 TYR A O 1
ATOM 3940 N N . CYS A 1 494 ? 11.664 5.112 -9.441 1.00 97.31 494 CYS A N 1
ATOM 3941 C CA . CYS A 1 494 ? 12.046 4.505 -10.717 1.00 97.31 494 CYS A CA 1
ATOM 3942 C C . CYS A 1 494 ? 12.192 2.974 -10.676 1.00 97.31 494 CYS A C 1
ATOM 3944 O O . CYS A 1 494 ? 12.085 2.340 -11.720 1.00 97.31 494 CYS A O 1
ATOM 3946 N N . PHE A 1 495 ? 12.448 2.369 -9.512 1.00 96.69 495 PHE A N 1
ATOM 3947 C CA . PHE A 1 495 ? 12.834 0.952 -9.419 1.00 96.69 495 PHE A CA 1
ATOM 3948 C C . PHE A 1 495 ? 11.899 0.099 -8.556 1.00 96.69 495 PHE A C 1
ATOM 3950 O O . PHE A 1 495 ? 12.158 -1.088 -8.352 1.00 96.69 495 PHE A O 1
ATOM 3957 N N . LEU A 1 496 ? 10.799 0.661 -8.055 1.00 94.94 496 LEU A N 1
ATOM 3958 C CA . LEU A 1 496 ? 9.858 -0.077 -7.211 1.00 94.94 496 LEU A CA 1
ATOM 3959 C C . LEU A 1 496 ? 9.101 -1.175 -7.981 1.00 94.94 496 LEU A C 1
ATOM 3961 O O . LEU A 1 496 ? 8.873 -2.238 -7.411 1.00 94.94 496 LEU A O 1
ATOM 3965 N N . PHE A 1 497 ? 8.794 -0.992 -9.272 1.00 96.88 497 PHE A N 1
ATOM 3966 C CA . PHE A 1 497 ? 8.283 -2.076 -10.133 1.00 96.88 497 PHE A CA 1
ATOM 3967 C C . PHE A 1 497 ? 9.232 -3.279 -10.177 1.00 96.88 497 PHE A C 1
ATOM 3969 O O . PHE A 1 497 ? 8.818 -4.409 -9.908 1.00 96.88 497 PHE A O 1
ATOM 3976 N N . HIS A 1 498 ? 10.522 -3.040 -10.422 1.00 96.00 498 HIS A N 1
ATOM 3977 C CA . HIS A 1 498 ? 11.546 -4.088 -10.411 1.00 96.00 498 HIS A CA 1
ATOM 3978 C C . HIS A 1 498 ? 11.693 -4.736 -9.039 1.00 96.00 498 HIS A C 1
ATOM 3980 O O . HIS A 1 498 ? 11.717 -5.960 -8.951 1.00 96.00 498 HIS A O 1
ATOM 3986 N N . SER A 1 499 ? 11.765 -3.926 -7.980 1.00 92.19 499 SER A N 1
ATOM 3987 C CA . SER A 1 499 ? 11.900 -4.392 -6.597 1.00 92.19 499 SER A CA 1
ATOM 3988 C C . SER A 1 499 ? 10.786 -5.367 -6.222 1.00 92.19 499 SER A C 1
ATOM 3990 O O . SER A 1 499 ? 11.068 -6.482 -5.787 1.00 92.19 499 SER A O 1
ATOM 3992 N N . GLN A 1 500 ? 9.526 -4.995 -6.464 1.00 90.25 500 GLN A N 1
ATOM 3993 C CA . GLN A 1 500 ? 8.379 -5.847 -6.148 1.00 90.25 500 GLN A CA 1
ATOM 3994 C C . GLN A 1 500 ? 8.375 -7.125 -6.983 1.00 90.25 500 GLN A C 1
ATOM 3996 O O . GLN A 1 500 ? 8.143 -8.209 -6.450 1.00 90.25 500 GLN A O 1
ATOM 4001 N N . TRP A 1 501 ? 8.680 -7.032 -8.282 1.00 92.12 501 TRP A N 1
ATOM 4002 C CA . TRP A 1 501 ? 8.703 -8.219 -9.129 1.00 92.12 501 TRP A CA 1
ATOM 4003 C C . TRP A 1 501 ? 9.806 -9.204 -8.716 1.00 92.12 501 TRP A C 1
ATOM 4005 O O . TRP A 1 501 ? 9.537 -10.392 -8.551 1.00 92.12 501 TRP A O 1
ATOM 4015 N N . ILE A 1 502 ? 11.026 -8.714 -8.474 1.00 91.06 502 ILE A N 1
ATOM 4016 C CA . ILE A 1 502 ? 12.163 -9.530 -8.020 1.00 91.06 502 ILE A CA 1
ATOM 4017 C C . ILE A 1 502 ? 11.884 -10.129 -6.638 1.00 91.06 502 ILE A C 1
ATOM 4019 O O . ILE A 1 502 ? 12.098 -11.323 -6.438 1.00 91.06 502 ILE A O 1
ATOM 4023 N N . SER A 1 503 ? 11.384 -9.320 -5.701 1.00 86.44 503 SER A N 1
ATOM 4024 C CA . SER A 1 503 ? 11.021 -9.763 -4.352 1.00 86.44 503 SER A CA 1
ATOM 4025 C C . SER A 1 503 ? 10.027 -10.922 -4.409 1.00 86.44 503 SER A C 1
ATOM 4027 O O . SER A 1 503 ? 10.257 -11.966 -3.798 1.00 86.44 503 SER A O 1
ATOM 4029 N N . ARG A 1 504 ? 8.980 -10.804 -5.234 1.00 86.38 504 ARG A N 1
ATOM 4030 C CA . ARG A 1 504 ? 7.985 -11.866 -5.396 1.00 86.38 504 ARG A CA 1
ATOM 4031 C C . ARG A 1 504 ? 8.570 -13.144 -5.987 1.00 86.38 504 ARG A C 1
ATOM 4033 O O . ARG A 1 504 ? 8.297 -14.221 -5.463 1.00 86.38 504 ARG A O 1
ATOM 4040 N N . LEU A 1 505 ? 9.404 -13.038 -7.025 1.00 89.00 505 LEU A N 1
ATOM 4041 C CA . LEU A 1 505 ? 10.067 -14.198 -7.634 1.00 89.00 505 LEU A CA 1
ATOM 4042 C C . LEU A 1 505 ? 10.925 -14.983 -6.629 1.00 89.00 505 LEU A C 1
ATOM 4044 O O . LEU A 1 505 ? 11.070 -16.196 -6.774 1.00 89.00 505 LEU A O 1
ATOM 4048 N N . ILE A 1 506 ? 11.485 -14.304 -5.624 1.00 87.56 506 ILE A N 1
ATOM 4049 C CA . ILE A 1 506 ? 12.331 -14.910 -4.589 1.00 87.56 506 ILE A CA 1
ATOM 4050 C C . ILE A 1 506 ? 11.495 -15.452 -3.421 1.00 87.56 506 ILE A C 1
ATOM 4052 O O . ILE A 1 506 ? 11.783 -16.538 -2.923 1.00 87.56 506 ILE A O 1
ATOM 4056 N N . LEU A 1 507 ? 10.490 -14.700 -2.963 1.00 83.69 507 LEU A N 1
ATOM 4057 C CA . LEU A 1 507 ? 9.822 -14.949 -1.682 1.00 83.69 507 LEU A CA 1
ATOM 4058 C C . LEU A 1 507 ? 8.493 -15.702 -1.800 1.00 83.69 507 LEU A C 1
ATOM 4060 O O . LEU A 1 507 ? 8.201 -16.537 -0.947 1.00 83.69 507 LEU A O 1
ATOM 4064 N N . SER A 1 508 ? 7.666 -15.400 -2.805 1.00 82.38 508 SER A N 1
ATOM 4065 C CA . SER A 1 508 ? 6.291 -15.923 -2.901 1.00 82.38 508 SER A CA 1
ATOM 4066 C C . SER A 1 508 ? 5.810 -15.982 -4.365 1.00 82.38 508 SER A C 1
ATOM 4068 O O . SER A 1 508 ? 4.875 -15.272 -4.740 1.00 82.38 508 SER A O 1
ATOM 4070 N N . PRO A 1 509 ? 6.449 -16.793 -5.237 1.00 86.81 509 PRO A N 1
ATOM 4071 C CA . PRO A 1 509 ? 6.107 -16.840 -6.658 1.00 86.81 509 PRO A CA 1
ATOM 4072 C C . PRO A 1 509 ? 4.718 -17.451 -6.901 1.00 86.81 509 PRO A C 1
ATOM 4074 O O . PRO A 1 509 ? 4.377 -18.500 -6.352 1.00 86.81 509 PRO A O 1
ATOM 4077 N N . GLU A 1 510 ? 3.937 -16.862 -7.812 1.00 87.56 510 GLU A N 1
ATOM 4078 C CA . GLU A 1 510 ? 2.563 -17.299 -8.132 1.00 87.56 510 GLU A CA 1
ATOM 4079 C C . GLU A 1 510 ? 2.467 -18.156 -9.412 1.00 87.56 510 GLU A C 1
ATOM 4081 O O . GLU A 1 510 ? 1.441 -18.213 -10.100 1.00 87.56 510 GLU A O 1
ATOM 4086 N N . GLY A 1 511 ? 3.552 -18.855 -9.751 1.00 90.19 511 GLY A N 1
ATOM 4087 C CA . GLY A 1 511 ? 3.608 -19.777 -10.885 1.00 90.19 511 GLY A CA 1
ATOM 4088 C C . GLY A 1 511 ? 3.447 -19.072 -12.234 1.00 90.19 511 GLY A C 1
ATOM 4089 O O . GLY A 1 511 ? 4.203 -18.165 -12.568 1.00 90.19 511 GLY A O 1
ATOM 4090 N N . ALA A 1 512 ? 2.470 -19.496 -13.042 1.00 91.44 512 ALA A N 1
ATOM 4091 C CA . ALA A 1 512 ? 2.292 -18.988 -14.408 1.00 91.44 512 ALA A CA 1
ATOM 4092 C C . ALA A 1 512 ? 1.923 -17.493 -14.478 1.00 91.44 512 ALA A C 1
ATOM 4094 O O . ALA A 1 512 ? 2.111 -16.872 -15.524 1.00 91.44 512 ALA A O 1
ATOM 4095 N N . LEU A 1 513 ? 1.423 -16.902 -13.385 1.00 91.19 513 LEU A N 1
ATOM 4096 C CA . LEU A 1 513 ? 1.117 -15.469 -13.328 1.00 91.19 513 LEU A CA 1
ATOM 4097 C C . LEU A 1 513 ? 2.377 -14.597 -13.450 1.00 91.19 513 LEU A C 1
ATOM 4099 O O . LEU A 1 513 ? 2.290 -13.478 -13.952 1.00 91.19 513 LEU A O 1
ATOM 4103 N N . GLU A 1 514 ? 3.555 -15.134 -13.115 1.00 91.62 514 GLU A N 1
ATOM 4104 C CA . GLU A 1 514 ? 4.839 -14.439 -13.283 1.00 91.62 514 GLU A CA 1
ATOM 4105 C C . GLU A 1 514 ? 5.227 -14.209 -14.749 1.00 91.62 514 GLU A C 1
ATOM 4107 O O . GLU A 1 514 ? 6.155 -13.456 -15.037 1.00 91.62 514 GLU A O 1
ATOM 4112 N N . LEU A 1 515 ? 4.512 -14.835 -15.690 1.00 94.06 515 LEU A N 1
ATOM 4113 C CA . LEU A 1 515 ? 4.730 -14.665 -17.124 1.00 94.06 515 LEU A CA 1
ATOM 4114 C C . LEU A 1 515 ? 3.968 -13.463 -17.703 1.00 94.06 515 LEU A C 1
ATOM 4116 O O . LEU A 1 515 ? 4.275 -13.033 -18.811 1.00 94.06 515 LEU A O 1
ATOM 4120 N N . ILE A 1 516 ? 2.993 -12.899 -16.982 1.00 95.25 516 ILE A N 1
ATOM 4121 C CA . ILE A 1 516 ? 2.182 -11.770 -17.470 1.00 95.25 516 ILE A CA 1
ATOM 4122 C C . ILE A 1 516 ? 3.024 -10.512 -17.765 1.00 95.25 516 ILE A C 1
ATOM 4124 O O . ILE A 1 516 ? 2.838 -9.938 -18.841 1.00 95.25 516 ILE A O 1
ATOM 4128 N N . PRO A 1 517 ? 3.989 -10.096 -16.917 1.00 95.56 517 PRO A N 1
ATOM 4129 C CA . PRO A 1 517 ? 4.866 -8.966 -17.237 1.00 95.56 517 PRO A CA 1
ATOM 4130 C C . PRO A 1 517 ? 5.656 -9.169 -18.544 1.00 95.56 517 PRO A C 1
ATOM 4132 O O . PRO A 1 517 ? 5.983 -8.202 -19.234 1.00 95.56 517 PRO A O 1
ATOM 4135 N N . LEU A 1 518 ? 5.922 -10.428 -18.925 1.00 96.69 518 LEU A N 1
ATOM 4136 C CA . LEU A 1 518 ? 6.659 -10.788 -20.141 1.00 96.69 518 LEU A CA 1
ATOM 4137 C C . LEU A 1 518 ? 5.836 -10.620 -21.428 1.00 96.69 518 LEU A C 1
ATOM 4139 O O . LEU A 1 518 ? 6.393 -10.742 -22.518 1.00 96.69 518 LEU A O 1
ATOM 4143 N N . ILE A 1 519 ? 4.545 -10.281 -21.338 1.00 97.44 519 ILE A N 1
ATOM 4144 C CA . ILE A 1 519 ? 3.715 -9.951 -22.507 1.00 97.44 519 ILE A CA 1
ATOM 4145 C C . ILE A 1 519 ? 4.303 -8.764 -23.279 1.00 97.44 519 ILE A C 1
ATOM 4147 O O . ILE A 1 519 ? 4.298 -8.782 -24.507 1.00 97.44 519 ILE A O 1
ATOM 4151 N N . LEU A 1 520 ? 4.842 -7.756 -22.584 1.00 97.81 520 LEU A N 1
ATOM 4152 C CA . LEU A 1 520 ? 5.439 -6.574 -23.215 1.00 97.81 520 LEU A CA 1
ATOM 4153 C C . LEU A 1 520 ? 6.672 -6.922 -24.068 1.00 97.81 520 LEU A C 1
ATOM 4155 O O . LEU A 1 520 ? 6.636 -6.656 -25.272 1.00 97.81 520 LEU A O 1
ATOM 4159 N N . PRO A 1 521 ? 7.737 -7.546 -23.523 1.00 98.38 521 PRO A N 1
ATOM 4160 C CA . PRO A 1 521 ? 8.883 -7.940 -24.337 1.00 98.38 521 PRO A CA 1
ATOM 4161 C C . PRO A 1 521 ? 8.516 -9.006 -25.381 1.00 98.38 521 PRO A C 1
ATOM 4163 O O . PRO A 1 521 ? 9.032 -8.952 -26.494 1.00 98.38 521 PRO A O 1
ATOM 4166 N N . ALA A 1 522 ? 7.583 -9.924 -25.095 1.00 98.44 522 ALA A N 1
ATOM 4167 C CA . ALA A 1 522 ? 7.107 -10.882 -26.095 1.00 98.44 522 ALA A CA 1
ATOM 4168 C C . ALA A 1 522 ? 6.421 -10.182 -27.281 1.00 98.44 522 ALA A C 1
ATOM 4170 O O . ALA A 1 522 ? 6.694 -10.515 -28.433 1.00 98.44 522 ALA A O 1
ATOM 4171 N N . ALA A 1 523 ? 5.576 -9.178 -27.034 1.00 98.38 523 ALA A N 1
ATOM 4172 C CA . ALA A 1 523 ? 4.942 -8.396 -28.092 1.00 98.38 523 ALA A CA 1
ATOM 4173 C C . ALA A 1 523 ? 5.974 -7.639 -28.943 1.00 98.38 523 ALA A C 1
ATOM 4175 O O . ALA A 1 523 ? 5.892 -7.681 -30.170 1.00 98.38 523 ALA A O 1
ATOM 4176 N N . MET A 1 524 ? 6.992 -7.031 -28.322 1.00 98.69 524 MET A N 1
ATOM 4177 C CA . MET A 1 524 ? 8.102 -6.396 -29.049 1.00 98.69 524 MET A CA 1
ATOM 4178 C C . MET A 1 524 ? 8.803 -7.387 -29.990 1.00 98.69 524 MET A C 1
ATOM 4180 O O . MET A 1 524 ? 9.048 -7.067 -31.154 1.00 98.69 524 MET A O 1
ATOM 4184 N N . MET A 1 525 ? 9.068 -8.606 -29.513 1.00 98.50 525 MET A N 1
ATOM 4185 C CA . MET A 1 525 ? 9.728 -9.647 -30.303 1.00 98.50 525 MET A CA 1
ATOM 4186 C C . MET A 1 525 ? 8.854 -10.150 -31.453 1.00 98.50 525 MET A C 1
ATOM 4188 O O . MET A 1 525 ? 9.303 -10.186 -32.595 1.00 98.50 525 MET A O 1
ATOM 4192 N N . PHE A 1 526 ? 7.606 -10.533 -31.176 1.00 98.19 526 PHE A N 1
ATOM 4193 C CA . PHE A 1 526 ? 6.760 -11.223 -32.156 1.00 98.19 526 PHE A CA 1
ATOM 4194 C C . PHE A 1 526 ? 5.994 -10.280 -33.087 1.00 98.19 526 PHE A C 1
ATOM 4196 O O . PHE A 1 526 ? 5.798 -10.614 -34.252 1.00 98.19 526 PHE A O 1
ATOM 4203 N N . LEU A 1 527 ? 5.564 -9.112 -32.602 1.00 97.44 527 LEU A N 1
ATOM 4204 C CA . LEU A 1 527 ? 4.835 -8.125 -33.407 1.00 97.44 527 LEU A CA 1
ATOM 4205 C C . LEU A 1 527 ? 5.777 -7.090 -34.027 1.00 97.44 527 LEU A C 1
ATOM 4207 O O . LEU A 1 527 ? 5.529 -6.616 -35.132 1.00 97.44 527 LEU A O 1
ATOM 4211 N N . GLY A 1 528 ? 6.845 -6.730 -33.311 1.00 96.88 528 GLY A N 1
ATOM 4212 C CA . GLY A 1 528 ? 7.820 -5.733 -33.752 1.00 96.88 528 GLY A CA 1
ATOM 4213 C C . GLY A 1 528 ? 9.037 -6.307 -34.478 1.00 96.88 528 GLY A C 1
ATOM 4214 O O . GLY A 1 528 ? 9.806 -5.535 -35.044 1.00 96.88 528 GLY A O 1
ATOM 4215 N N . ASN A 1 529 ? 9.231 -7.633 -34.470 1.00 97.25 529 ASN A N 1
ATOM 4216 C CA . ASN A 1 529 ? 10.452 -8.288 -34.959 1.00 97.25 529 ASN A CA 1
ATOM 4217 C C . ASN A 1 529 ? 11.733 -7.709 -34.315 1.00 97.25 529 ASN A C 1
ATOM 4219 O O . ASN A 1 529 ? 12.770 -7.555 -34.962 1.00 97.25 529 ASN A O 1
ATOM 4223 N N . VAL A 1 530 ? 11.643 -7.338 -33.034 1.00 97.94 530 VAL A N 1
ATOM 4224 C CA . VAL A 1 530 ? 12.749 -6.776 -32.252 1.00 97.94 530 VAL A CA 1
ATOM 4225 C C . VAL A 1 530 ? 13.554 -7.914 -31.615 1.00 97.94 530 VAL A C 1
ATOM 4227 O O . VAL A 1 530 ? 12.995 -8.905 -31.150 1.00 97.94 530 VAL A O 1
ATOM 4230 N N . SER A 1 531 ? 14.884 -7.785 -31.566 1.00 98.25 531 SER A N 1
ATOM 4231 C CA . SER A 1 531 ? 15.742 -8.797 -30.931 1.00 98.25 531 SER A CA 1
ATOM 4232 C C . SER A 1 531 ? 15.394 -8.998 -29.446 1.00 98.25 531 SER A C 1
ATOM 4234 O O . SER A 1 531 ? 14.873 -8.090 -28.794 1.00 98.25 531 SER A O 1
ATOM 4236 N N . LEU A 1 532 ? 15.725 -10.164 -28.875 1.00 98.00 532 LEU A N 1
ATOM 4237 C CA . LEU A 1 532 ? 15.524 -10.431 -27.442 1.00 98.00 532 LEU A CA 1
ATOM 4238 C C . LEU A 1 532 ? 16.226 -9.383 -26.560 1.00 98.00 532 LEU A C 1
ATOM 4240 O O . LEU A 1 532 ? 15.630 -8.869 -25.618 1.00 98.00 532 LEU A O 1
ATOM 4244 N N . TYR A 1 533 ? 17.475 -9.038 -26.894 1.00 98.00 533 TYR A N 1
ATOM 4245 C CA . TYR A 1 533 ? 18.257 -8.045 -26.156 1.00 98.00 533 TYR A CA 1
ATOM 4246 C C . TYR A 1 533 ? 17.602 -6.660 -26.207 1.00 98.00 533 TYR A C 1
ATOM 4248 O O . TYR A 1 533 ? 17.353 -6.053 -25.167 1.00 98.00 533 TYR A O 1
ATOM 4256 N N . SER A 1 534 ? 17.258 -6.182 -27.405 1.00 97.88 534 SER A N 1
ATOM 4257 C CA . SER A 1 534 ? 16.616 -4.874 -27.574 1.00 97.88 534 SER A CA 1
ATOM 4258 C C . SER A 1 534 ? 15.243 -4.830 -26.895 1.00 97.88 534 SER A C 1
ATOM 4260 O O . SER A 1 534 ? 14.915 -3.841 -26.246 1.00 97.88 534 SER A O 1
ATOM 4262 N N . SER A 1 535 ? 14.465 -5.914 -26.971 1.00 98.50 535 SER A N 1
ATOM 4263 C CA . SER A 1 535 ? 13.165 -6.022 -26.294 1.00 98.50 535 SER A CA 1
ATOM 4264 C C . SER A 1 535 ? 13.317 -5.945 -24.775 1.00 98.50 535 SER A C 1
ATOM 4266 O O . SER A 1 535 ? 12.552 -5.250 -24.114 1.00 98.50 535 SER A O 1
ATOM 4268 N N . PHE A 1 536 ? 14.345 -6.589 -24.212 1.00 98.19 536 PHE A N 1
ATOM 4269 C CA . PHE A 1 536 ? 14.661 -6.485 -22.788 1.00 98.19 536 PHE A CA 1
ATOM 4270 C C . PHE A 1 536 ? 15.035 -5.052 -22.381 1.00 98.19 536 PHE A C 1
ATOM 4272 O O . PHE A 1 536 ? 14.541 -4.561 -21.365 1.00 98.19 536 PHE A O 1
ATOM 4279 N N . VAL A 1 537 ? 15.860 -4.357 -23.172 1.00 98.44 537 VAL A N 1
ATOM 4280 C CA . VAL A 1 537 ? 16.255 -2.961 -22.903 1.00 98.44 537 VAL A CA 1
ATOM 4281 C C . VAL A 1 537 ? 15.041 -2.029 -22.924 1.00 98.44 537 VAL A C 1
ATOM 4283 O O . VAL A 1 537 ? 14.838 -1.260 -21.981 1.00 98.44 537 VAL A O 1
ATOM 4286 N N . TRP A 1 538 ? 14.198 -2.112 -23.955 1.00 98.56 538 TRP A N 1
ATOM 4287 C CA . TRP A 1 538 ? 13.028 -1.239 -24.086 1.00 98.56 538 TRP A CA 1
ATOM 4288 C C . TRP A 1 538 ? 11.943 -1.543 -23.059 1.00 98.56 538 TRP A C 1
ATOM 4290 O O . TRP A 1 538 ? 11.357 -0.616 -22.502 1.00 98.56 538 TRP A O 1
ATOM 4300 N N . TRP A 1 539 ? 11.719 -2.816 -22.737 1.00 98.50 539 TRP A N 1
ATOM 4301 C CA . TRP A 1 539 ? 10.814 -3.201 -21.661 1.00 98.50 539 TRP A CA 1
ATOM 4302 C C . TRP A 1 539 ? 11.254 -2.624 -20.315 1.00 98.50 539 TRP A C 1
ATOM 4304 O O . TRP A 1 539 ? 10.459 -1.958 -19.655 1.00 98.50 539 TRP A O 1
ATOM 4314 N N . ASN A 1 540 ? 12.527 -2.781 -19.942 1.00 98.31 540 ASN A N 1
ATOM 4315 C CA . ASN A 1 540 ? 13.047 -2.202 -18.703 1.00 98.31 540 ASN A CA 1
ATOM 4316 C C . ASN A 1 540 ? 13.004 -0.672 -18.705 1.00 98.31 540 ASN A C 1
ATOM 4318 O O . ASN A 1 540 ? 12.667 -0.079 -17.685 1.00 98.31 540 ASN A O 1
ATOM 4322 N N . THR A 1 541 ? 13.275 -0.033 -19.846 1.00 98.62 541 THR A N 1
ATOM 4323 C CA . THR A 1 541 ? 13.133 1.425 -19.999 1.00 98.62 541 THR A CA 1
ATOM 4324 C C . THR A 1 541 ? 11.705 1.874 -19.675 1.00 98.62 541 THR A C 1
ATOM 4326 O O . THR A 1 541 ? 11.507 2.796 -18.885 1.00 98.62 541 THR A O 1
ATOM 4329 N N . ILE A 1 542 ? 10.701 1.188 -20.228 1.00 98.75 542 ILE A N 1
ATOM 4330 C CA . ILE A 1 542 ? 9.283 1.487 -19.986 1.00 98.75 542 ILE A CA 1
ATOM 4331 C C . ILE A 1 542 ? 8.896 1.203 -18.532 1.00 98.75 542 ILE A C 1
ATOM 4333 O O . ILE A 1 542 ? 8.170 2.001 -17.947 1.00 98.75 542 ILE A O 1
ATOM 4337 N N . LEU A 1 543 ? 9.392 0.115 -17.930 1.00 98.50 543 LEU A N 1
ATOM 4338 C CA . LEU A 1 543 ? 9.146 -0.184 -16.517 1.00 98.50 543 LEU A CA 1
ATOM 4339 C C . LEU A 1 543 ? 9.727 0.894 -15.597 1.00 98.50 543 LEU A C 1
ATOM 4341 O O . LEU A 1 543 ? 9.032 1.319 -14.684 1.00 98.50 543 LEU A O 1
ATOM 4345 N N . VAL A 1 544 ? 10.948 1.376 -15.854 1.00 98.62 544 VAL A N 1
ATOM 4346 C CA . VAL A 1 544 ? 11.579 2.439 -15.052 1.00 98.62 544 VAL A CA 1
ATOM 4347 C C . VAL A 1 544 ? 10.756 3.728 -15.101 1.00 98.62 544 VAL A C 1
ATOM 4349 O O . VAL A 1 544 ? 10.402 4.296 -14.066 1.00 98.62 544 VAL A O 1
ATOM 4352 N N . MET A 1 545 ? 10.395 4.172 -16.308 1.00 98.56 545 MET A N 1
ATOM 4353 C CA . MET A 1 545 ? 9.585 5.379 -16.496 1.00 98.56 545 MET A CA 1
ATOM 4354 C C . MET A 1 545 ? 8.171 5.203 -15.926 1.00 98.56 545 MET A C 1
ATOM 4356 O O . MET A 1 545 ? 7.638 6.110 -15.292 1.00 98.56 545 MET A O 1
ATOM 4360 N N . GLY A 1 546 ? 7.572 4.026 -16.120 1.00 98.44 546 GLY A N 1
ATOM 4361 C CA . GLY A 1 546 ? 6.234 3.696 -15.639 1.00 98.44 546 GLY A CA 1
ATOM 4362 C C . GLY A 1 546 ? 6.173 3.626 -14.117 1.00 98.44 546 GLY A C 1
ATOM 4363 O O . GLY A 1 546 ? 5.223 4.139 -13.534 1.00 98.44 546 GLY A O 1
ATOM 4364 N N . SER A 1 547 ? 7.207 3.067 -13.481 1.00 98.50 547 SER A N 1
ATOM 4365 C CA . SER A 1 547 ? 7.358 3.012 -12.025 1.00 98.50 547 SER A CA 1
ATOM 4366 C C . SER A 1 547 ? 7.421 4.422 -11.449 1.00 98.50 547 SER A C 1
ATOM 4368 O O . SER A 1 547 ? 6.649 4.750 -10.550 1.00 98.50 547 SER A O 1
ATOM 4370 N N . PHE A 1 548 ? 8.251 5.296 -12.030 1.00 98.06 548 PHE A N 1
ATOM 4371 C CA . PHE A 1 548 ? 8.297 6.701 -11.628 1.00 98.06 548 PHE A CA 1
ATOM 4372 C C . PHE A 1 548 ? 6.920 7.371 -11.741 1.00 98.06 548 PHE A C 1
ATOM 4374 O O . PHE A 1 548 ? 6.443 7.950 -10.767 1.00 98.06 548 PHE A O 1
ATOM 4381 N N . CYS A 1 549 ? 6.249 7.251 -12.892 1.00 97.50 549 CYS A N 1
ATOM 4382 C CA . CYS A 1 549 ? 4.920 7.831 -13.096 1.00 97.50 549 CYS A CA 1
ATOM 4383 C C . CYS A 1 549 ? 3.881 7.291 -12.103 1.00 97.50 549 CYS A C 1
ATOM 4385 O O . CYS A 1 549 ? 3.096 8.069 -11.568 1.00 97.50 549 CYS A O 1
ATOM 4387 N N . PHE A 1 550 ? 3.865 5.980 -11.858 1.00 96.94 550 PHE A N 1
ATOM 4388 C CA . PHE A 1 550 ? 2.912 5.350 -10.949 1.00 96.94 550 PHE A CA 1
ATOM 4389 C C . PHE A 1 550 ? 3.130 5.800 -9.509 1.00 96.94 550 PHE A C 1
ATOM 4391 O O . PHE A 1 550 ? 2.187 6.267 -8.883 1.00 96.94 550 PHE A O 1
ATOM 4398 N N . PHE A 1 551 ? 4.358 5.733 -8.992 1.00 94.62 551 PHE A N 1
ATOM 4399 C CA . PHE A 1 551 ? 4.636 6.118 -7.606 1.00 94.62 551 PHE A CA 1
ATOM 4400 C C . PHE A 1 551 ? 4.542 7.621 -7.374 1.00 94.62 551 PHE A C 1
ATOM 4402 O O . PHE A 1 551 ? 4.141 8.041 -6.291 1.00 94.62 551 PHE A O 1
ATOM 4409 N N . TRP A 1 552 ? 4.798 8.432 -8.402 1.00 92.88 552 TRP A N 1
ATOM 4410 C CA . TRP A 1 552 ? 4.475 9.852 -8.359 1.00 92.88 552 TRP A CA 1
ATOM 4411 C C . TRP A 1 552 ? 2.973 10.093 -8.158 1.00 92.88 552 TRP A C 1
ATOM 4413 O O . TRP A 1 552 ? 2.598 10.974 -7.391 1.00 92.88 552 TRP A O 1
ATOM 4423 N N . VAL A 1 553 ? 2.105 9.310 -8.804 1.00 92.31 553 VAL A N 1
ATOM 4424 C CA . VAL A 1 553 ? 0.645 9.412 -8.638 1.00 92.31 553 VAL A CA 1
ATOM 4425 C C . VAL A 1 553 ? 0.172 8.785 -7.322 1.00 92.31 553 VAL A C 1
ATOM 4427 O O . VAL A 1 553 ? -0.637 9.395 -6.627 1.00 92.31 553 VAL A O 1
ATOM 4430 N N . ALA A 1 554 ? 0.667 7.593 -6.984 1.00 89.75 554 ALA A N 1
ATOM 4431 C CA . ALA A 1 554 ? 0.212 6.785 -5.855 1.00 89.75 554 ALA A CA 1
ATOM 4432 C C . ALA A 1 554 ? 0.630 7.371 -4.499 1.00 89.75 554 ALA A C 1
ATOM 4434 O O . ALA A 1 554 ? -0.199 7.474 -3.606 1.00 89.75 554 ALA A O 1
ATOM 4435 N N . LEU A 1 555 ? 1.879 7.824 -4.339 1.00 86.50 555 LEU A N 1
ATOM 4436 C CA . LEU A 1 555 ? 2.347 8.371 -3.054 1.00 86.50 555 LEU A CA 1
ATOM 4437 C C . LEU A 1 555 ? 1.891 9.811 -2.818 1.00 86.50 555 LEU A C 1
ATOM 4439 O O . LEU A 1 555 ? 1.788 10.243 -1.676 1.00 86.50 555 LEU A O 1
ATOM 4443 N N . ASN A 1 556 ? 1.575 10.540 -3.889 1.00 83.56 556 ASN A N 1
ATOM 4444 C CA . ASN A 1 556 ? 0.905 11.841 -3.810 1.00 83.56 556 ASN A CA 1
ATOM 4445 C C . ASN A 1 556 ? -0.617 11.708 -3.994 1.00 83.56 556 ASN A C 1
ATOM 4447 O O . ASN A 1 556 ? -1.303 12.658 -4.396 1.00 83.56 556 ASN A O 1
ATOM 4451 N N . ALA A 1 557 ? -1.149 10.508 -3.748 1.00 75.69 557 ALA A N 1
ATOM 4452 C CA . ALA A 1 557 ? -2.568 10.317 -3.531 1.00 75.69 557 ALA A CA 1
ATOM 4453 C C . ALA A 1 557 ? -2.985 10.923 -2.180 1.00 75.69 557 ALA A C 1
ATOM 4455 O O . ALA A 1 557 ? -2.221 11.578 -1.474 1.00 75.69 557 ALA A O 1
ATOM 4456 N N . ALA A 1 558 ? -4.247 10.729 -1.851 1.00 82.62 558 ALA A N 1
ATOM 4457 C CA . ALA A 1 558 ? -4.999 11.416 -0.818 1.00 82.62 558 ALA A CA 1
ATOM 4458 C C . ALA A 1 558 ? -4.584 11.152 0.650 1.00 82.62 558 ALA A C 1
ATOM 4460 O O . ALA A 1 558 ? -5.368 11.495 1.527 1.00 82.62 558 ALA A O 1
ATOM 4461 N N . HIS A 1 559 ? -3.424 10.553 0.957 1.00 90.06 559 HIS A N 1
ATOM 4462 C CA . HIS A 1 559 ? -3.135 9.990 2.298 1.00 90.06 559 HIS A CA 1
ATOM 4463 C C . HIS A 1 559 ? -2.045 10.711 3.091 1.00 90.06 559 HIS A C 1
ATOM 4465 O O . HIS A 1 559 ? -2.183 10.909 4.298 1.00 90.06 559 HIS A O 1
ATOM 4471 N N . HIS A 1 560 ? -0.946 11.099 2.442 1.00 92.81 560 HIS A N 1
ATOM 4472 C CA . HIS A 1 560 ? 0.251 11.569 3.139 1.00 92.81 560 HIS A CA 1
ATOM 4473 C C . HIS A 1 560 ? 0.275 13.095 3.211 1.00 92.81 560 HIS A C 1
ATOM 4475 O O . HIS A 1 560 ? 0.875 13.762 2.376 1.00 92.81 560 HIS A O 1
ATOM 4481 N N . HIS A 1 561 ? -0.387 13.665 4.214 1.00 95.38 561 HIS A N 1
ATOM 4482 C CA . HIS A 1 561 ? -0.419 15.112 4.436 1.00 95.38 561 HIS A CA 1
ATOM 4483 C C . HIS A 1 561 ? -0.296 15.442 5.938 1.00 95.38 561 HIS A C 1
ATOM 4485 O O . HIS A 1 561 ? -0.888 14.722 6.741 1.00 95.38 561 HIS A O 1
ATOM 4491 N N . PRO A 1 562 ? 0.370 16.548 6.343 1.00 94.94 562 PRO A N 1
ATOM 4492 C CA . PRO A 1 562 ? 0.524 16.952 7.750 1.00 94.94 562 PRO A CA 1
ATOM 4493 C C . PRO A 1 562 ? -0.764 17.238 8.513 1.00 94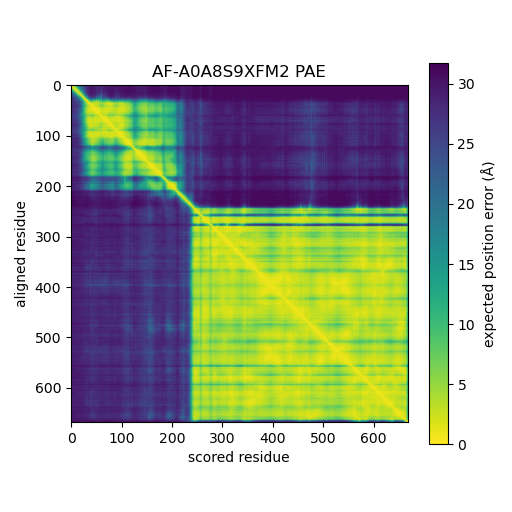.94 562 PRO A C 1
ATOM 4495 O O . PRO A 1 562 ? -0.727 17.336 9.732 1.00 94.94 562 PRO A O 1
ATOM 4498 N N . GLU A 1 563 ? -1.875 17.392 7.803 1.00 94.12 563 GLU A N 1
ATOM 4499 C CA . GLU A 1 563 ? -3.208 17.616 8.379 1.00 94.12 563 GLU A CA 1
ATOM 4500 C C . GLU A 1 563 ? -4.069 16.347 8.402 1.00 94.12 563 GLU A C 1
ATOM 4502 O O . GLU A 1 563 ? -5.228 16.410 8.800 1.00 94.12 563 GLU A O 1
ATOM 4507 N N . LEU A 1 564 ? -3.543 15.225 7.907 1.00 95.38 564 LEU A N 1
ATOM 4508 C CA . LEU A 1 564 ? -4.223 13.938 7.937 1.00 95.38 564 LEU A CA 1
ATOM 4509 C C . LEU A 1 564 ? -3.695 13.108 9.097 1.00 95.38 564 LEU A C 1
ATOM 4511 O O . LEU A 1 564 ? -2.506 13.156 9.431 1.00 95.38 564 LEU A O 1
ATOM 4515 N N . LEU A 1 565 ? -4.596 12.341 9.697 1.00 95.38 565 LEU A N 1
ATOM 4516 C CA . LEU A 1 565 ? -4.297 11.478 10.824 1.00 95.38 565 LEU A CA 1
ATOM 4517 C C . LEU A 1 565 ? -3.285 10.408 10.401 1.00 95.38 565 LEU A C 1
ATOM 4519 O O . LEU A 1 565 ? -3.511 9.678 9.434 1.00 95.38 565 LEU A O 1
ATOM 4523 N N . HIS A 1 566 ? -2.181 10.318 11.137 1.00 95.62 566 HIS A N 1
ATOM 4524 C CA . HIS A 1 566 ? -1.209 9.231 11.057 1.00 95.62 566 HIS A CA 1
ATOM 4525 C C . HIS A 1 566 ? -0.978 8.639 12.446 1.00 95.62 566 HIS A C 1
ATOM 4527 O O . HIS A 1 566 ? -1.072 9.352 13.442 1.00 95.62 566 HIS A O 1
ATOM 4533 N N . ASP A 1 567 ? -0.626 7.355 12.522 1.00 92.06 567 ASP A N 1
ATOM 4534 C CA . ASP A 1 567 ? -0.384 6.709 13.815 1.00 92.06 567 ASP A CA 1
ATOM 4535 C C . ASP A 1 567 ? 0.701 7.434 14.629 1.00 92.06 567 ASP A C 1
ATOM 4537 O O . ASP A 1 567 ? 1.798 7.696 14.131 1.00 92.06 567 ASP A O 1
ATOM 4541 N N . GLY A 1 568 ? 0.377 7.759 15.876 1.00 90.50 568 GLY A N 1
ATOM 4542 C CA . GLY A 1 568 ? 1.126 8.662 16.754 1.00 90.50 568 GLY A CA 1
ATOM 4543 C C . GLY A 1 568 ? 0.399 9.990 17.005 1.00 90.50 568 GLY A C 1
ATOM 4544 O O . GLY A 1 568 ? 0.535 10.558 18.085 1.00 90.50 568 GLY A O 1
ATOM 4545 N N . ASP A 1 569 ? -0.426 10.461 16.064 1.00 94.19 569 ASP A N 1
ATOM 4546 C CA . ASP A 1 569 ? -1.318 11.608 16.283 1.00 94.19 569 ASP A CA 1
ATOM 4547 C C . ASP A 1 569 ? -2.413 11.269 17.310 1.00 94.19 569 ASP A C 1
ATOM 4549 O O . ASP A 1 569 ? -2.738 10.103 17.533 1.00 94.19 569 ASP A O 1
ATOM 4553 N N . GLU A 1 570 ? -3.013 12.276 17.938 1.00 93.62 570 GLU A N 1
ATOM 4554 C CA . GLU A 1 570 ? -4.116 12.086 18.880 1.00 93.62 570 GLU A CA 1
ATOM 4555 C C . GLU A 1 570 ? -5.457 12.065 18.116 1.00 93.62 570 GLU A C 1
ATOM 4557 O O . GLU A 1 570 ? -5.901 13.108 17.623 1.00 93.62 570 GLU A O 1
ATOM 4562 N N . PRO A 1 571 ? -6.116 10.897 17.975 1.00 94.56 571 PRO A N 1
ATOM 4563 C CA . PRO A 1 571 ? -7.392 10.799 17.277 1.00 94.56 571 PRO A CA 1
ATOM 4564 C C . PRO A 1 571 ? -8.513 11.455 18.092 1.00 94.56 571 PRO A C 1
ATOM 4566 O O . PRO A 1 571 ? -8.388 11.700 19.293 1.00 94.56 571 PRO A O 1
ATOM 4569 N N . ARG A 1 572 ? -9.672 11.668 17.454 1.00 93.94 572 ARG A N 1
ATOM 4570 C CA . ARG A 1 572 ? -10.876 12.212 18.117 1.00 93.94 572 ARG A CA 1
ATOM 4571 C C . ARG A 1 572 ? -11.271 11.423 19.366 1.00 93.94 572 ARG A C 1
ATOM 4573 O O . ARG A 1 572 ? -11.741 12.001 20.342 1.00 93.94 572 ARG A O 1
ATOM 4580 N N . ASN A 1 573 ? -11.102 10.103 19.313 1.00 93.19 573 ASN A N 1
ATOM 4581 C CA . ASN A 1 573 ? -11.266 9.193 20.436 1.00 93.19 573 ASN A CA 1
ATOM 4582 C C . ASN A 1 573 ? -10.258 8.044 20.297 1.00 93.19 573 ASN A C 1
ATOM 4584 O O . ASN A 1 573 ? -10.157 7.417 19.246 1.00 93.19 573 ASN A O 1
ATOM 4588 N N . GLU A 1 574 ? -9.506 7.796 21.361 1.00 89.50 574 GLU A N 1
ATOM 4589 C CA . GLU A 1 574 ? -8.332 6.913 21.378 1.00 89.50 574 GLU A CA 1
ATOM 4590 C C . GLU A 1 574 ? -8.670 5.469 21.748 1.00 89.50 574 GLU A C 1
ATOM 4592 O O . GLU A 1 574 ? -7.860 4.561 21.543 1.00 89.50 574 GLU A O 1
ATOM 4597 N N . GLU A 1 575 ? -9.856 5.259 22.319 1.00 89.69 575 GLU A N 1
ATOM 4598 C CA . GLU A 1 575 ? -10.363 3.941 22.679 1.00 89.69 575 GLU A CA 1
ATOM 4599 C C . GLU A 1 575 ? -11.262 3.388 21.578 1.00 89.69 575 GLU A C 1
ATOM 4601 O O . GLU A 1 575 ? -11.104 2.238 21.165 1.00 89.69 575 GLU A O 1
ATOM 4606 N N . LYS A 1 576 ? -12.228 4.199 21.128 1.00 91.88 576 LYS A N 1
ATOM 4607 C CA . LYS A 1 576 ? -13.257 3.797 20.169 1.00 91.88 576 LYS A CA 1
ATOM 4608 C C . LYS A 1 576 ? -13.624 4.931 19.227 1.00 91.88 576 LYS A C 1
ATOM 4610 O O . LYS A 1 576 ? -14.131 5.962 19.659 1.00 91.88 576 LYS A O 1
ATOM 4615 N N . MET A 1 577 ? -13.446 4.705 17.931 1.00 95.12 577 MET A N 1
ATOM 4616 C CA . MET A 1 577 ? -13.706 5.694 16.886 1.00 95.12 577 MET A CA 1
ATOM 4617 C C . MET A 1 577 ? -14.635 5.116 15.818 1.00 95.12 577 MET A C 1
ATOM 4619 O O . MET A 1 577 ? -14.480 3.964 15.417 1.00 95.12 577 MET A O 1
ATOM 4623 N N . ASP A 1 578 ? -15.593 5.908 15.332 1.00 98.00 578 ASP A N 1
ATOM 4624 C CA . ASP A 1 578 ? -16.394 5.508 14.169 1.00 98.00 578 ASP A CA 1
ATOM 4625 C C . ASP A 1 578 ? -15.470 5.334 12.957 1.00 98.00 578 ASP A C 1
ATOM 4627 O O . ASP A 1 578 ? -14.699 6.237 12.615 1.00 98.00 578 ASP A O 1
ATOM 4631 N N . TRP A 1 579 ? -15.547 4.169 12.308 1.00 98.19 579 TRP A N 1
ATOM 4632 C CA . TRP A 1 579 ? -14.659 3.834 11.193 1.00 98.19 579 TRP A CA 1
ATOM 4633 C C . TRP A 1 579 ? -14.757 4.835 10.037 1.00 98.19 579 TRP A C 1
ATOM 4635 O O . TRP A 1 579 ? -13.752 5.181 9.424 1.00 98.19 579 TRP A O 1
ATOM 4645 N N . GLY A 1 580 ? -15.959 5.335 9.743 1.00 97.94 580 GLY A N 1
ATOM 4646 C CA . GLY A 1 580 ? -16.168 6.281 8.656 1.00 97.94 580 GLY A CA 1
ATOM 4647 C C . GLY A 1 580 ? -15.544 7.639 8.955 1.00 97.94 580 GLY A C 1
ATOM 4648 O O . GLY A 1 580 ? -14.935 8.213 8.060 1.00 97.94 580 GLY A O 1
ATOM 4649 N N . ILE A 1 581 ? -15.627 8.124 10.199 1.00 97.56 581 ILE A N 1
ATOM 4650 C CA . ILE A 1 581 ? -14.950 9.369 10.611 1.00 97.56 581 ILE A CA 1
ATOM 4651 C C . ILE A 1 581 ? -13.433 9.214 10.489 1.00 97.56 581 ILE A C 1
ATOM 4653 O O . ILE A 1 581 ? -12.771 10.108 9.972 1.00 97.56 581 ILE A O 1
ATOM 4657 N N . TYR A 1 582 ? -12.889 8.064 10.892 1.00 97.50 582 TYR A N 1
ATOM 4658 C CA . TYR A 1 582 ? -11.463 7.777 10.743 1.00 97.50 582 TYR A CA 1
ATOM 4659 C C . TYR A 1 582 ? -10.998 7.847 9.281 1.00 97.50 582 TYR A C 1
ATOM 4661 O O . TYR A 1 582 ? -9.975 8.467 9.000 1.00 97.50 582 TYR A O 1
ATOM 4669 N N . GLN A 1 583 ? -11.776 7.305 8.337 1.00 97.50 583 GLN A N 1
ATOM 4670 C CA . GLN A 1 583 ? -11.470 7.432 6.907 1.00 97.50 583 GLN A CA 1
ATOM 4671 C C . GLN A 1 583 ? -11.477 8.898 6.434 1.00 97.50 583 GLN A C 1
ATOM 4673 O O . GLN A 1 583 ? -10.640 9.267 5.615 1.00 97.50 583 GLN A O 1
ATOM 4678 N N . ILE A 1 584 ? -12.374 9.750 6.955 1.00 96.25 584 ILE A N 1
ATOM 4679 C CA . ILE A 1 584 ? -12.376 11.194 6.640 1.00 96.25 584 ILE A CA 1
ATOM 4680 C C . ILE A 1 584 ? -11.132 11.895 7.203 1.00 96.25 584 ILE A C 1
ATOM 4682 O O . ILE A 1 584 ? -10.557 12.746 6.531 1.00 96.25 584 ILE A O 1
ATOM 4686 N N . ASP A 1 585 ? -10.704 11.542 8.416 1.00 96.25 585 ASP A N 1
ATOM 4687 C CA . ASP A 1 585 ? -9.536 12.160 9.052 1.00 96.25 585 ASP A CA 1
ATOM 4688 C C . ASP A 1 585 ? -8.204 11.685 8.429 1.00 96.25 585 ASP A C 1
ATOM 4690 O O . ASP A 1 585 ? -7.202 12.396 8.511 1.00 96.25 585 ASP A O 1
ATOM 4694 N N . ALA A 1 586 ? -8.175 10.510 7.789 1.00 95.94 586 ALA A N 1
ATOM 4695 C CA . ALA A 1 586 ? -6.973 9.918 7.192 1.00 95.94 586 ALA A CA 1
ATOM 4696 C C . ALA A 1 586 ? -6.847 10.107 5.664 1.00 95.94 586 ALA A C 1
ATOM 4698 O O . ALA A 1 586 ? -5.780 9.840 5.109 1.00 95.94 586 ALA A O 1
ATOM 4699 N N . VAL A 1 587 ? -7.902 10.552 4.968 1.00 94.81 587 VAL A N 1
ATOM 4700 C CA . VAL A 1 587 ? -7.942 10.634 3.494 1.00 94.81 587 VAL A CA 1
ATOM 4701 C C . VAL A 1 587 ? -8.520 11.970 3.013 1.00 94.81 587 VAL A C 1
ATOM 4703 O O . VAL A 1 587 ? -9.548 12.425 3.507 1.00 94.81 587 VAL A O 1
ATOM 4706 N N . ARG A 1 588 ? -7.913 12.581 1.986 1.00 93.88 588 ARG A N 1
ATOM 4707 C CA . ARG A 1 588 ? -8.350 13.854 1.382 1.00 93.88 588 ARG A CA 1
ATOM 4708 C C . ARG A 1 588 ? -8.453 13.824 -0.141 1.00 93.88 588 ARG A C 1
ATOM 4710 O O . ARG A 1 588 ? -7.459 13.668 -0.845 1.00 93.88 588 ARG A O 1
ATOM 4717 N N . ASP A 1 589 ? -9.633 14.128 -0.665 1.00 94.44 589 ASP A N 1
ATOM 4718 C CA . ASP A 1 589 ? -9.845 14.226 -2.110 1.00 94.44 589 ASP A CA 1
ATOM 4719 C C . ASP A 1 589 ? -9.165 15.444 -2.759 1.00 94.44 589 ASP A C 1
ATOM 4721 O O . ASP A 1 589 ? -9.027 16.512 -2.157 1.00 94.44 589 ASP A O 1
ATOM 4725 N N . ARG A 1 590 ? -8.788 15.290 -4.038 1.00 92.94 590 ARG A N 1
ATOM 4726 C CA . ARG A 1 590 ? -8.201 16.352 -4.876 1.00 92.94 590 ARG A CA 1
ATOM 4727 C C . ARG A 1 590 ? -9.274 17.086 -5.662 1.00 92.94 590 ARG A C 1
ATOM 4729 O O . ARG A 1 590 ? -9.944 16.467 -6.488 1.00 92.94 590 ARG A O 1
ATOM 4736 N N . GLY A 1 591 ? -9.400 18.393 -5.456 1.00 90.00 591 GLY A N 1
ATOM 4737 C CA . GLY A 1 591 ? -10.452 19.215 -6.059 1.00 90.00 591 GLY A CA 1
ATOM 4738 C C . GLY A 1 591 ? -10.447 19.227 -7.591 1.00 90.00 591 GLY A C 1
ATOM 4739 O O . GLY A 1 591 ? -11.510 19.298 -8.198 1.00 90.00 591 GLY A O 1
ATOM 4740 N N . GLU A 1 592 ? -9.279 19.108 -8.224 1.00 90.56 592 GLU A N 1
ATOM 4741 C CA . GLU A 1 592 ? -9.130 19.114 -9.687 1.00 90.56 592 GLU A CA 1
ATOM 4742 C C . GLU A 1 592 ? -9.488 17.773 -10.344 1.00 90.56 592 GLU A C 1
ATOM 4744 O O . GLU A 1 592 ? -9.733 17.718 -11.548 1.00 90.56 592 GLU A O 1
ATOM 4749 N N . ILE A 1 593 ? -9.483 16.686 -9.569 1.00 88.50 593 ILE A N 1
ATOM 4750 C CA . ILE A 1 593 ? -9.719 15.317 -10.054 1.00 88.50 593 ILE A CA 1
ATOM 4751 C C . ILE A 1 593 ? -11.126 14.852 -9.683 1.00 88.50 593 ILE A C 1
ATOM 4753 O O . ILE A 1 593 ? -11.779 14.180 -10.480 1.00 88.50 593 ILE A O 1
ATOM 4757 N N . TYR A 1 594 ? -11.574 15.219 -8.482 1.00 86.44 594 TYR A N 1
ATOM 4758 C CA . TYR A 1 594 ? -12.882 14.923 -7.911 1.00 86.44 594 TYR A CA 1
ATOM 4759 C C . TYR A 1 594 ? -14.002 15.057 -8.956 1.00 86.44 594 TYR A C 1
ATOM 4761 O O . TYR A 1 594 ? -14.175 16.103 -9.586 1.00 86.44 594 TYR A O 1
ATOM 4769 N N . GLY A 1 595 ? -14.767 13.985 -9.161 1.00 86.62 595 GLY A N 1
ATOM 4770 C CA . GLY A 1 595 ? -15.921 13.968 -10.061 1.00 86.62 595 GLY A CA 1
ATOM 4771 C C . GLY A 1 595 ? -15.643 13.987 -11.564 1.00 86.62 595 GLY A C 1
ATOM 4772 O O . GLY A 1 595 ? -16.582 13.902 -12.357 1.00 86.62 595 GLY A O 1
ATOM 4773 N N . VAL A 1 596 ? -14.383 14.061 -11.993 1.00 92.31 596 VAL A N 1
ATOM 4774 C CA . VAL A 1 596 ? -14.009 14.033 -13.413 1.00 92.31 596 VAL A CA 1
ATOM 4775 C C . VAL A 1 596 ? -13.625 12.608 -13.797 1.00 92.31 596 VAL A C 1
ATOM 4777 O O . VAL A 1 596 ? -12.455 12.240 -13.749 1.00 92.31 596 VAL A O 1
ATOM 4780 N N . PHE A 1 597 ? -14.609 11.795 -14.195 1.00 92.94 597 PHE A N 1
ATOM 4781 C CA . PHE A 1 597 ? -14.442 10.342 -14.380 1.00 92.94 597 PHE A CA 1
ATOM 4782 C C . PHE A 1 597 ? -13.145 9.897 -15.100 1.00 92.94 597 PHE A C 1
ATOM 4784 O O . PHE A 1 597 ? -12.453 9.032 -14.559 1.00 92.94 597 PHE A O 1
ATOM 4791 N N . PRO A 1 598 ? -12.749 10.467 -16.262 1.00 94.12 598 PRO A N 1
ATOM 4792 C CA . PRO A 1 598 ? -11.504 10.069 -16.921 1.00 94.12 598 PRO A CA 1
ATOM 4793 C C . PRO A 1 598 ? -10.246 10.284 -16.072 1.00 94.12 598 PRO A C 1
ATOM 4795 O O . PRO A 1 598 ? -9.313 9.497 -16.183 1.00 94.12 598 PRO A O 1
ATOM 4798 N N . LEU A 1 599 ? -10.214 11.326 -15.233 1.00 94.12 599 LEU A N 1
ATOM 4799 C CA . LEU A 1 599 ? -9.115 11.583 -14.300 1.00 94.12 599 LEU A CA 1
ATOM 4800 C C . LEU A 1 599 ? -9.229 10.688 -13.066 1.00 94.12 599 LEU A C 1
ATOM 4802 O O . LEU A 1 599 ? -8.233 10.113 -12.638 1.00 94.12 599 LEU A O 1
ATOM 4806 N N . VAL A 1 600 ? -10.444 10.518 -12.536 1.00 93.62 600 VAL A N 1
ATOM 4807 C CA . VAL A 1 600 ? -10.724 9.678 -11.365 1.00 93.62 600 VAL A CA 1
ATOM 4808 C C . VAL A 1 600 ? -10.189 8.261 -11.560 1.00 93.62 600 VAL A C 1
ATOM 4810 O O . VAL A 1 600 ? -9.445 7.764 -10.717 1.00 93.62 600 VAL A O 1
ATOM 4813 N N . ILE A 1 601 ? -10.503 7.632 -12.694 1.00 94.31 601 ILE A N 1
ATOM 4814 C CA . ILE A 1 601 ? -10.168 6.223 -12.923 1.00 94.31 601 ILE A CA 1
ATOM 4815 C C . ILE A 1 601 ? -8.674 5.974 -13.200 1.00 94.31 601 ILE A C 1
ATOM 4817 O O . ILE A 1 601 ? -8.210 4.852 -13.012 1.00 94.31 601 ILE A O 1
ATOM 4821 N N . VAL A 1 602 ? -7.911 6.990 -13.629 1.00 94.88 602 VAL A N 1
ATOM 4822 C CA . VAL A 1 602 ? -6.474 6.853 -13.958 1.00 94.88 602 VAL A CA 1
ATOM 4823 C C . VAL A 1 602 ? -5.534 7.506 -12.942 1.00 94.88 602 VAL A C 1
ATOM 4825 O O . VAL A 1 602 ? -4.326 7.316 -13.055 1.00 94.88 602 VAL A O 1
ATOM 4828 N N . LEU A 1 603 ? -6.052 8.257 -11.962 1.00 94.00 603 LEU A N 1
ATOM 4829 C CA . LEU A 1 603 ? -5.246 8.959 -10.954 1.00 94.00 603 LEU A CA 1
ATOM 4830 C C . LEU A 1 603 ? -5.620 8.633 -9.502 1.00 94.00 603 LEU A C 1
ATOM 4832 O O . LEU A 1 603 ? -5.116 9.313 -8.619 1.00 94.00 603 LEU A O 1
ATOM 4836 N N . PHE A 1 604 ? -6.467 7.637 -9.219 1.00 92.81 604 PHE A N 1
ATOM 4837 C CA . PHE A 1 604 ? -7.039 7.403 -7.878 1.00 92.81 604 PHE A CA 1
ATOM 4838 C C . PHE A 1 604 ? -7.842 8.613 -7.361 1.00 92.81 604 PHE A C 1
ATOM 4840 O O . PHE A 1 604 ? -7.573 9.155 -6.283 1.00 92.81 604 PHE A O 1
ATOM 4847 N N . GLY A 1 605 ? -8.763 9.122 -8.182 1.00 92.25 605 GLY A N 1
ATOM 4848 C CA . GLY A 1 605 ? -9.720 10.142 -7.749 1.00 92.25 605 GLY A CA 1
ATOM 4849 C C . GLY A 1 605 ? -10.877 9.554 -6.947 1.00 92.25 605 GLY A C 1
ATOM 4850 O O . GLY A 1 605 ? -10.984 8.341 -6.806 1.00 92.25 605 GLY A O 1
ATOM 4851 N N . ASP A 1 606 ? -11.748 10.431 -6.452 1.00 94.38 606 ASP A N 1
ATOM 4852 C CA . ASP A 1 606 ? -12.853 10.090 -5.547 1.00 94.38 606 ASP A CA 1
ATOM 4853 C C . ASP A 1 606 ? -12.422 9.179 -4.379 1.00 94.38 606 ASP A C 1
ATOM 4855 O O . ASP A 1 606 ? -13.120 8.246 -3.975 1.00 94.38 606 ASP A O 1
ATOM 4859 N N . HIS A 1 607 ? -11.229 9.452 -3.854 1.00 93.88 607 HIS A N 1
ATOM 4860 C CA . HIS A 1 607 ? -10.451 8.570 -3.000 1.00 93.88 607 HIS A CA 1
ATOM 4861 C C . HIS A 1 607 ? -11.137 8.301 -1.658 1.00 93.88 607 HIS A C 1
ATOM 4863 O O . HIS A 1 607 ? -11.219 7.154 -1.219 1.00 93.88 607 HIS A O 1
ATOM 4869 N N . THR A 1 608 ? -11.703 9.334 -1.029 1.00 95.50 608 THR A N 1
ATOM 4870 C CA . THR A 1 608 ? -12.428 9.190 0.240 1.00 95.50 608 THR A CA 1
ATOM 4871 C C . THR A 1 608 ? -13.644 8.270 0.088 1.00 95.50 608 THR A C 1
ATOM 4873 O O . THR A 1 608 ? -13.866 7.377 0.906 1.00 95.50 608 THR A O 1
ATOM 4876 N N . LEU A 1 609 ? -14.438 8.443 -0.974 1.00 96.38 609 LEU A N 1
ATOM 4877 C CA . LEU A 1 609 ? -15.590 7.575 -1.237 1.00 96.38 609 LEU A CA 1
ATOM 4878 C C . LEU A 1 609 ? -15.170 6.170 -1.666 1.00 96.38 609 LEU A C 1
ATOM 4880 O O . LEU A 1 609 ? -15.853 5.208 -1.312 1.00 96.38 609 LEU A O 1
ATOM 4884 N N . HIS A 1 610 ? -14.061 6.047 -2.395 1.00 96.25 610 HIS A N 1
ATOM 4885 C CA . HIS A 1 610 ? -13.485 4.761 -2.758 1.00 96.25 610 HIS A CA 1
ATOM 4886 C C . HIS A 1 610 ? -13.090 3.958 -1.511 1.00 96.25 610 HIS A C 1
ATOM 4888 O O . HIS A 1 610 ? -13.453 2.792 -1.419 1.00 96.25 610 HIS A O 1
ATOM 4894 N N . HIS A 1 611 ? -12.461 4.584 -0.514 1.00 96.38 611 HIS A N 1
ATOM 4895 C CA . HIS A 1 611 ? -12.158 3.940 0.768 1.00 96.38 611 HIS A CA 1
ATOM 4896 C C . HIS A 1 611 ? -13.417 3.506 1.525 1.00 96.38 611 HIS A C 1
ATOM 4898 O O . HIS A 1 611 ? -13.502 2.384 2.022 1.00 96.38 611 HIS A O 1
ATOM 4904 N N . LEU A 1 612 ? -14.427 4.377 1.593 1.00 97.62 612 LEU A N 1
ATOM 4905 C CA . LEU A 1 612 ? -15.668 4.103 2.326 1.00 97.62 612 LEU A CA 1
ATOM 4906 C C . LEU A 1 612 ? -16.534 3.015 1.663 1.00 97.62 612 LEU A C 1
ATOM 4908 O O . LEU A 1 612 ? -17.218 2.260 2.366 1.00 97.62 612 LEU A O 1
ATOM 4912 N N . PHE A 1 613 ? -16.526 2.945 0.326 1.00 96.88 613 PHE A N 1
ATOM 4913 C CA . PHE A 1 613 ? -17.364 2.055 -0.487 1.00 96.88 613 PHE A CA 1
ATOM 4914 C C . PHE A 1 613 ? -16.597 1.458 -1.685 1.00 96.88 613 PHE A C 1
ATOM 4916 O O . PHE A 1 613 ? -16.971 1.679 -2.844 1.00 96.88 613 PHE A O 1
ATOM 4923 N N . PRO A 1 614 ? -15.565 0.635 -1.442 1.00 95.00 614 PRO A N 1
ATOM 4924 C CA . PRO A 1 614 ? -14.613 0.216 -2.476 1.00 95.00 614 PRO A CA 1
ATOM 4925 C C . PRO A 1 614 ? -15.217 -0.666 -3.571 1.00 95.00 614 PRO A C 1
ATOM 4927 O O . PRO A 1 614 ? -14.684 -0.761 -4.674 1.00 95.00 614 PRO A O 1
ATOM 4930 N N . THR A 1 615 ? -16.351 -1.318 -3.298 1.00 93.94 615 THR A N 1
ATOM 4931 C CA . THR A 1 615 ? -17.047 -2.174 -4.273 1.00 93.94 615 THR A CA 1
ATOM 4932 C C . THR A 1 615 ? -17.924 -1.391 -5.252 1.00 93.94 615 THR A C 1
ATOM 4934 O O . THR A 1 615 ? -18.476 -1.981 -6.188 1.00 93.94 615 THR A O 1
ATOM 4937 N N . ILE A 1 616 ? -18.066 -0.075 -5.077 1.00 94.81 616 ILE A N 1
ATOM 4938 C CA . ILE A 1 616 ? -18.742 0.793 -6.041 1.00 94.81 616 ILE A CA 1
ATOM 4939 C C . ILE A 1 616 ? -17.746 1.164 -7.143 1.00 94.81 616 ILE A C 1
ATOM 4941 O O . ILE A 1 616 ? -16.637 1.608 -6.876 1.00 94.81 616 ILE A O 1
ATOM 4945 N N . ASP A 1 617 ? -18.146 0.961 -8.401 1.00 94.88 617 ASP A N 1
ATOM 4946 C CA . ASP A 1 617 ? -17.325 1.334 -9.556 1.00 94.88 617 ASP A CA 1
ATOM 4947 C C . ASP A 1 617 ? -17.049 2.844 -9.551 1.00 94.88 617 ASP A C 1
ATOM 4949 O O . ASP A 1 617 ? -17.967 3.637 -9.324 1.00 94.88 617 ASP A O 1
ATOM 4953 N N . HIS A 1 618 ? -15.813 3.238 -9.867 1.00 94.06 618 HIS A N 1
ATOM 4954 C CA . HIS A 1 618 ? -15.377 4.641 -9.865 1.00 94.06 618 HIS A CA 1
ATOM 4955 C C . HIS A 1 618 ? -16.268 5.572 -10.699 1.00 94.06 618 HIS A C 1
ATOM 4957 O O . HIS A 1 618 ? -16.388 6.753 -10.394 1.00 94.06 618 HIS A O 1
ATOM 4963 N N . PHE A 1 619 ? -16.953 5.049 -11.721 1.00 93.94 619 PHE A N 1
ATOM 4964 C CA . PHE A 1 619 ? -17.919 5.814 -12.511 1.00 93.94 619 PHE A CA 1
ATOM 4965 C C . PHE A 1 619 ? -19.097 6.364 -11.688 1.00 93.94 619 PHE A C 1
ATOM 4967 O O . PHE A 1 619 ? -19.700 7.367 -12.067 1.00 93.94 619 PHE A O 1
ATOM 4974 N N . HIS A 1 620 ? -19.458 5.711 -10.583 1.00 94.81 620 HIS A N 1
ATOM 4975 C CA . HIS A 1 620 ? -20.627 6.065 -9.780 1.00 94.81 620 HIS A CA 1
ATOM 4976 C C . HIS A 1 620 ? -20.307 6.857 -8.509 1.00 94.81 620 HIS A C 1
ATOM 4978 O O . HIS A 1 620 ? -21.238 7.439 -7.950 1.00 94.81 620 HIS A O 1
ATOM 4984 N N . LEU A 1 621 ? -19.044 6.904 -8.065 1.00 94.81 621 LEU A N 1
ATOM 4985 C CA . LEU A 1 621 ? -18.659 7.509 -6.782 1.00 94.81 621 LEU A CA 1
ATOM 4986 C C . LEU A 1 621 ? -19.077 8.979 -6.687 1.00 94.81 621 LEU A C 1
ATOM 4988 O O . LEU A 1 621 ? -19.708 9.361 -5.704 1.00 94.81 621 LEU A O 1
ATOM 4992 N N . TYR A 1 622 ? -18.868 9.766 -7.745 1.00 92.88 622 TYR A N 1
ATOM 4993 C CA . TYR A 1 622 ? -19.267 11.175 -7.787 1.00 92.88 622 TYR A CA 1
ATOM 4994 C C . TYR A 1 622 ? -20.717 11.449 -7.338 1.00 92.88 622 TYR A C 1
ATOM 4996 O O . TYR A 1 622 ? -20.998 12.451 -6.677 1.00 92.88 622 TYR A O 1
ATOM 5004 N N . ASN A 1 623 ? -21.649 10.542 -7.648 1.00 93.25 623 ASN A N 1
ATOM 5005 C CA . ASN A 1 623 ? -23.066 10.712 -7.316 1.00 93.25 623 ASN A CA 1
ATOM 5006 C C . ASN A 1 623 ? -23.344 10.654 -5.803 1.00 93.25 623 ASN A C 1
ATOM 5008 O O . ASN A 1 623 ? -24.430 11.030 -5.365 1.00 93.25 623 ASN A O 1
ATOM 5012 N N . LEU A 1 624 ? -22.387 10.183 -5.000 1.00 96.12 624 LEU A N 1
ATOM 5013 C CA . LEU A 1 624 ? -22.537 9.985 -3.559 1.00 96.12 624 LEU A CA 1
ATOM 5014 C C . LEU A 1 624 ? -22.055 11.182 -2.735 1.00 96.12 624 LEU A C 1
ATOM 5016 O O . LEU A 1 624 ? -22.357 11.263 -1.545 1.00 96.12 624 LEU A O 1
ATOM 5020 N N . TYR A 1 625 ? -21.366 12.151 -3.339 1.00 95.69 625 TYR A N 1
ATOM 5021 C CA . TYR A 1 625 ? -20.886 13.322 -2.607 1.00 95.69 625 TYR A CA 1
ATOM 5022 C C . TYR A 1 625 ? -21.965 14.193 -1.963 1.00 95.69 625 TYR A C 1
ATOM 5024 O O . TYR A 1 625 ? -21.712 14.673 -0.857 1.00 95.69 625 TYR A O 1
ATOM 5032 N N . PRO A 1 626 ? -23.151 14.420 -2.566 1.00 96.56 626 PRO A N 1
ATOM 5033 C CA . PRO A 1 626 ? -24.222 15.142 -1.882 1.00 96.56 626 PRO A CA 1
ATOM 5034 C C . PRO A 1 626 ? -24.593 14.479 -0.550 1.00 96.56 626 PRO A C 1
ATOM 5036 O O . PRO A 1 626 ? -24.726 15.150 0.471 1.00 96.56 626 PRO A O 1
ATOM 5039 N N . VAL A 1 627 ? -24.668 13.147 -0.554 1.00 97.56 627 VAL A N 1
ATOM 5040 C CA . VAL A 1 627 ? -24.991 12.333 0.619 1.00 97.56 627 VAL A CA 1
ATOM 5041 C C . VAL A 1 627 ? -23.848 12.331 1.640 1.00 97.56 627 VAL A C 1
ATOM 5043 O O . VAL A 1 627 ? -24.101 12.444 2.842 1.00 97.56 627 VAL A O 1
ATOM 5046 N N . LEU A 1 628 ? -22.594 12.247 1.185 1.00 97.38 628 LEU A N 1
ATOM 5047 C CA . LEU A 1 628 ? -21.421 12.353 2.054 1.00 97.38 628 LEU A CA 1
ATOM 5048 C C . LEU A 1 628 ? -21.388 13.709 2.762 1.00 97.38 628 LEU A C 1
ATOM 5050 O O . LEU A 1 628 ? -21.361 13.750 3.987 1.00 97.38 628 LEU A O 1
ATOM 5054 N N . LYS A 1 629 ? -21.475 14.810 2.007 1.00 97.00 629 LYS A N 1
ATOM 5055 C CA . LYS A 1 629 ? -21.435 16.181 2.543 1.00 97.00 629 LYS A CA 1
ATOM 5056 C C . LYS A 1 629 ? -22.572 16.447 3.523 1.00 97.00 629 LYS A C 1
ATOM 5058 O O . LYS A 1 629 ? -22.336 17.041 4.572 1.00 97.00 629 LYS A O 1
ATOM 5063 N N . GLN A 1 630 ? -23.780 15.968 3.217 1.00 97.69 630 GLN A N 1
ATOM 5064 C CA . GLN A 1 630 ? -24.904 16.043 4.147 1.00 97.69 630 GLN A CA 1
ATOM 5065 C C . GLN A 1 630 ? -24.584 15.316 5.461 1.00 97.69 630 GLN A C 1
ATOM 5067 O O . GLN A 1 630 ? -24.817 15.855 6.539 1.00 97.69 630 GLN A O 1
ATOM 5072 N N . THR A 1 631 ? -24.032 14.105 5.382 1.00 98.19 631 THR A N 1
ATOM 5073 C CA . THR A 1 631 ? -23.707 13.309 6.574 1.00 98.19 631 THR A CA 1
ATOM 5074 C C . THR A 1 631 ? -22.571 13.939 7.380 1.00 98.19 631 THR A C 1
ATOM 5076 O O . THR A 1 631 ? -22.684 14.042 8.595 1.00 98.19 631 THR A O 1
ATOM 5079 N N . CYS A 1 632 ? -21.527 14.453 6.728 1.00 97.75 632 CYS A N 1
ATOM 5080 C CA . CYS A 1 632 ? -20.467 15.229 7.377 1.00 97.75 632 CYS A CA 1
ATOM 5081 C C . CYS A 1 632 ? -21.036 16.426 8.152 1.00 97.75 632 CYS A C 1
ATOM 5083 O O . CYS A 1 632 ? -20.740 16.580 9.333 1.00 97.75 632 CYS A O 1
ATOM 5085 N N . SER A 1 633 ? -21.929 17.207 7.533 1.00 97.06 633 SER A N 1
ATOM 5086 C CA . SER A 1 633 ? -22.554 18.363 8.184 1.00 97.06 633 SER A CA 1
ATOM 5087 C C . SER A 1 633 ? -23.374 17.993 9.423 1.00 97.06 633 SER A C 1
ATOM 5089 O O . SER A 1 633 ? -23.346 18.734 10.400 1.00 97.06 633 SER A O 1
ATOM 5091 N N . GLU A 1 634 ? -24.113 16.883 9.400 1.00 97.00 634 GLU A N 1
ATOM 5092 C CA . GLU A 1 634 ? -24.947 16.449 10.532 1.00 97.00 634 GLU A CA 1
ATOM 5093 C C . GLU A 1 634 ? -24.126 15.952 11.727 1.00 97.00 634 GLU A C 1
ATOM 5095 O O . GLU A 1 634 ? -24.546 16.118 12.869 1.00 97.00 634 GLU A O 1
ATOM 5100 N N . PHE A 1 635 ? -22.952 15.375 11.469 1.00 96.25 635 PHE A N 1
ATOM 5101 C CA . PHE A 1 635 ? -22.030 14.898 12.503 1.00 96.25 635 PHE A CA 1
ATOM 5102 C C . PHE A 1 635 ? -20.982 15.949 12.904 1.00 96.25 635 PHE A C 1
ATOM 5104 O O . PHE A 1 635 ? -20.075 15.640 13.672 1.00 96.25 635 PHE A O 1
ATOM 5111 N N . GLY A 1 636 ? -21.083 17.183 12.393 1.00 94.94 636 GLY A N 1
ATOM 5112 C CA . GLY A 1 636 ? -20.127 18.255 12.690 1.00 94.94 636 GLY A CA 1
ATOM 5113 C C . GLY A 1 636 ? -18.712 17.985 12.165 1.00 94.94 636 GLY A C 1
ATOM 5114 O O . GLY A 1 636 ? -17.742 18.489 12.725 1.00 94.94 636 GLY A O 1
ATOM 5115 N N . ILE A 1 637 ? -18.581 17.177 11.111 1.00 93.50 637 ILE A N 1
ATOM 5116 C CA . ILE A 1 637 ? -17.305 16.833 10.480 1.00 93.50 637 ILE A CA 1
ATOM 5117 C C . ILE A 1 637 ? -17.092 17.730 9.263 1.00 93.50 637 ILE A C 1
ATOM 5119 O O . ILE A 1 637 ? -17.938 17.814 8.372 1.00 93.50 637 ILE A O 1
ATOM 5123 N N . GLU A 1 638 ? -15.940 18.388 9.199 1.00 90.88 638 GLU A N 1
ATOM 5124 C CA . GLU A 1 638 ? -15.564 19.202 8.048 1.00 90.88 638 GLU A CA 1
ATOM 5125 C C . GLU A 1 638 ? -14.989 18.319 6.930 1.00 90.88 638 GLU A C 1
ATOM 5127 O O . GLU A 1 638 ? -13.988 17.632 7.120 1.00 90.88 638 GLU A O 1
ATOM 5132 N N . PHE A 1 639 ? -15.601 18.351 5.743 1.00 92.94 639 PHE A N 1
ATOM 5133 C CA . PHE A 1 639 ? -15.076 17.664 4.561 1.00 92.94 639 PHE A CA 1
ATOM 5134 C C . PHE A 1 639 ? -14.225 18.625 3.721 1.00 92.94 639 PHE A C 1
ATOM 5136 O O . PHE A 1 639 ? -14.763 19.501 3.037 1.00 92.94 639 PHE A O 1
ATOM 5143 N N . LYS A 1 640 ? -12.898 18.459 3.769 1.00 91.12 640 LYS A N 1
ATOM 5144 C CA . LYS A 1 640 ? -11.927 19.308 3.061 1.00 91.12 640 LYS A CA 1
ATOM 5145 C C . LYS A 1 640 ? -11.463 18.671 1.755 1.00 91.12 640 LYS A C 1
ATOM 5147 O O . LYS A 1 640 ? -11.210 17.473 1.694 1.00 91.12 640 LYS A O 1
ATOM 5152 N N . LEU A 1 641 ? -11.281 19.505 0.734 1.00 93.19 641 LEU A N 1
ATOM 5153 C CA . LEU A 1 641 ? -10.597 19.145 -0.508 1.00 93.19 641 LEU A CA 1
ATOM 5154 C C . LEU A 1 641 ? -9.186 19.743 -0.497 1.00 93.19 641 LEU A C 1
ATOM 5156 O O . LEU A 1 641 ? -9.002 20.871 -0.042 1.00 93.19 641 LEU A O 1
ATOM 5160 N N . GLY A 1 642 ? -8.209 19.004 -1.015 1.00 92.12 642 GLY A N 1
ATOM 5161 C CA . GLY A 1 642 ? -6.859 19.499 -1.292 1.00 92.12 642 GLY A CA 1
ATOM 5162 C C . GLY A 1 642 ? -6.689 19.844 -2.771 1.00 92.12 642 GLY A C 1
ATOM 5163 O O . GLY A 1 642 ? -7.419 19.329 -3.619 1.00 92.12 642 GLY A O 1
ATOM 5164 N N . SER A 1 643 ? -5.716 20.694 -3.097 1.00 92.44 643 SER A N 1
ATOM 5165 C CA . SER A 1 643 ? -5.240 20.819 -4.485 1.00 92.44 643 SER A CA 1
ATOM 5166 C C . SER A 1 643 ? -4.176 19.758 -4.770 1.00 92.44 643 SER A C 1
ATOM 5168 O O . SER A 1 643 ? -3.520 19.270 -3.846 1.00 92.44 643 SER A O 1
ATOM 5170 N N . LEU A 1 644 ? -3.947 19.413 -6.038 1.00 90.00 644 LEU A N 1
ATOM 5171 C CA . LEU A 1 644 ? -2.885 18.468 -6.403 1.00 90.00 644 LEU A CA 1
ATOM 5172 C C . LEU A 1 644 ? -1.508 18.949 -5.912 1.00 90.00 644 LEU A C 1
ATOM 5174 O O . LEU A 1 644 ? -0.740 18.169 -5.356 1.00 90.00 644 LEU A O 1
ATOM 5178 N N . CYS A 1 645 ? -1.210 20.239 -6.082 1.00 91.56 645 CYS A N 1
ATOM 5179 C CA . CYS A 1 645 ? 0.050 20.833 -5.631 1.00 91.56 645 CYS A CA 1
ATOM 5180 C C . CYS A 1 645 ? 0.192 20.816 -4.103 1.00 91.56 645 CYS A C 1
ATOM 5182 O O . CYS A 1 645 ? 1.291 20.594 -3.594 1.00 91.56 645 CYS A O 1
ATOM 5184 N N . ASP A 1 646 ? -0.908 21.051 -3.386 1.00 93.62 646 ASP A N 1
ATOM 5185 C CA . ASP A 1 646 ? -0.948 21.021 -1.924 1.00 93.62 646 ASP A CA 1
ATOM 5186 C C . ASP A 1 646 ? -0.649 19.618 -1.390 1.00 93.62 646 ASP A C 1
ATOM 5188 O O . ASP A 1 646 ? 0.256 19.461 -0.578 1.00 93.62 646 ASP A O 1
ATOM 5192 N N . LEU A 1 647 ? -1.297 18.582 -1.930 1.00 92.81 647 LEU A N 1
ATOM 5193 C CA . LEU A 1 647 ? -1.041 17.204 -1.502 1.00 92.81 647 LEU A CA 1
ATOM 5194 C C . LEU A 1 647 ? 0.373 16.724 -1.840 1.00 92.81 647 LEU A C 1
ATOM 5196 O O . LEU A 1 647 ? 0.998 16.079 -1.002 1.00 92.81 647 LEU A O 1
ATOM 5200 N N . ILE A 1 648 ? 0.911 17.085 -3.013 1.00 92.81 648 ILE A N 1
ATOM 5201 C CA . ILE A 1 648 ? 2.308 16.771 -3.357 1.00 92.81 648 ILE A CA 1
ATOM 5202 C C . ILE A 1 648 ? 3.255 17.413 -2.342 1.00 92.81 648 ILE A C 1
ATOM 5204 O O . ILE A 1 648 ? 4.130 16.754 -1.788 1.00 92.81 648 ILE A O 1
ATOM 5208 N N . ARG A 1 649 ? 3.077 18.708 -2.059 1.00 94.56 649 ARG A N 1
ATOM 5209 C CA . ARG A 1 649 ? 3.886 19.407 -1.054 1.00 94.56 649 ARG A CA 1
ATOM 5210 C C . ARG A 1 649 ? 3.716 18.772 0.328 1.00 94.56 649 ARG A C 1
ATOM 5212 O O . ARG A 1 649 ? 4.701 18.592 1.043 1.00 94.56 649 ARG A O 1
ATOM 5219 N N . GLY A 1 650 ? 2.484 18.443 0.694 1.00 94.88 650 GLY A N 1
ATOM 5220 C CA . GLY A 1 650 ? 2.123 17.807 1.949 1.00 94.88 650 GLY A CA 1
ATOM 5221 C C . GLY A 1 650 ? 2.840 16.484 2.164 1.00 94.88 650 GLY A C 1
ATOM 5222 O O . GLY A 1 650 ? 3.381 16.276 3.243 1.00 94.88 650 GLY A O 1
ATOM 5223 N N . GLN A 1 651 ? 2.956 15.641 1.140 1.00 94.38 651 GLN A N 1
ATOM 5224 C CA . GLN A 1 651 ? 3.653 14.356 1.241 1.00 94.38 651 GLN A CA 1
ATOM 5225 C C . GLN A 1 651 ? 5.110 14.521 1.694 1.00 94.38 651 GLN A C 1
ATOM 5227 O O . GLN A 1 651 ? 5.557 13.824 2.611 1.00 94.38 651 GLN A O 1
ATOM 5232 N N . PHE A 1 652 ? 5.836 15.492 1.137 1.00 94.81 652 PHE A N 1
ATOM 5233 C CA . PHE A 1 652 ? 7.210 15.782 1.556 1.00 94.81 652 PHE A CA 1
ATOM 5234 C C . PHE A 1 652 ? 7.270 16.440 2.940 1.00 94.81 652 PHE A C 1
ATOM 5236 O O . PHE A 1 652 ? 8.124 16.089 3.759 1.00 94.81 652 PHE A O 1
ATOM 5243 N N . LEU A 1 653 ? 6.339 17.347 3.252 1.00 95.75 653 LEU A N 1
ATOM 5244 C CA . LEU A 1 653 ? 6.229 17.921 4.597 1.00 95.75 653 LEU A CA 1
ATOM 5245 C C . LEU A 1 653 ? 5.934 16.845 5.652 1.00 95.75 653 LEU A C 1
ATOM 5247 O O . LEU A 1 653 ? 6.475 16.918 6.753 1.00 95.75 653 LEU A O 1
ATOM 5251 N N . GLN A 1 654 ? 5.151 15.823 5.310 1.00 95.69 654 GLN A N 1
ATOM 5252 C CA . GLN A 1 654 ? 4.843 14.698 6.187 1.00 95.69 654 GLN A CA 1
ATOM 5253 C C . GLN A 1 654 ? 6.077 13.835 6.462 1.00 95.69 654 GLN A C 1
ATOM 5255 O O . GLN A 1 654 ? 6.302 13.430 7.605 1.00 95.69 654 GLN A O 1
ATOM 5260 N N . LEU A 1 655 ? 6.924 13.597 5.454 1.00 94.25 655 LEU A N 1
ATOM 5261 C CA . LEU A 1 655 ? 8.222 12.943 5.663 1.00 94.25 655 LEU A CA 1
ATOM 5262 C C . LEU A 1 655 ? 9.081 13.724 6.672 1.00 94.25 655 LEU A C 1
ATOM 5264 O O . LEU A 1 655 ? 9.663 13.124 7.576 1.00 94.25 655 LEU A O 1
ATOM 5268 N N . ALA A 1 656 ? 9.092 15.058 6.586 1.00 95.56 656 ALA A N 1
ATOM 5269 C CA . ALA A 1 656 ? 9.844 15.909 7.509 1.00 95.56 656 ALA A CA 1
ATOM 5270 C C . ALA A 1 656 ? 9.201 16.093 8.897 1.00 95.56 656 ALA A C 1
ATOM 5272 O O . ALA A 1 656 ? 9.909 16.470 9.842 1.00 95.56 656 ALA A O 1
ATOM 5273 N N . ARG A 1 657 ? 7.893 15.838 9.039 1.00 94.56 657 ARG A N 1
ATOM 5274 C CA . ARG A 1 657 ? 7.128 15.989 10.288 1.00 94.56 657 ARG A CA 1
ATOM 5275 C C . ARG A 1 657 ? 7.601 14.979 11.337 1.00 94.56 657 ARG A C 1
ATOM 5277 O O . ARG A 1 657 ? 7.598 13.778 11.081 1.00 94.56 657 ARG A O 1
ATOM 5284 N N . ASN A 1 658 ? 7.980 15.466 12.516 1.00 93.56 658 ASN A N 1
ATOM 5285 C CA . ASN A 1 658 ? 8.407 14.670 13.679 1.00 93.56 658 ASN A CA 1
ATOM 5286 C C . ASN A 1 658 ? 7.675 15.088 14.973 1.00 93.56 658 ASN A C 1
ATOM 5288 O O . ASN A 1 658 ? 8.192 14.909 16.072 1.00 93.56 658 ASN A O 1
ATOM 5292 N N . TYR A 1 659 ? 6.508 15.711 14.823 1.00 90.69 659 TYR A N 1
ATOM 5293 C CA . TYR A 1 659 ? 5.618 16.117 15.904 1.00 90.69 659 TYR A CA 1
ATOM 5294 C C . TYR A 1 659 ? 4.208 15.623 15.593 1.00 90.69 659 TYR A C 1
ATOM 5296 O O . TYR A 1 659 ? 3.849 15.472 14.421 1.00 90.69 659 TYR A O 1
ATOM 5304 N N . THR A 1 660 ? 3.428 15.387 16.639 1.00 91.31 660 THR A N 1
ATOM 5305 C CA . THR A 1 660 ? 2.060 14.876 16.560 1.00 91.31 660 THR A CA 1
ATOM 5306 C C . THR A 1 660 ? 1.051 16.025 16.551 1.00 91.31 660 THR A C 1
ATOM 5308 O O . THR A 1 660 ? 1.343 17.129 17.019 1.00 91.31 660 THR A O 1
ATOM 5311 N N . ILE A 1 661 ? -0.134 15.783 15.994 1.00 91.94 661 ILE A N 1
ATOM 5312 C CA . ILE A 1 661 ? -1.274 16.714 16.023 1.00 91.94 661 ILE A CA 1
ATOM 5313 C C . ILE A 1 661 ? -2.472 16.091 16.745 1.00 91.94 661 ILE A C 1
ATOM 5315 O O . ILE A 1 661 ? -2.542 14.871 16.885 1.00 91.94 661 ILE A O 1
ATOM 5319 N N . SER A 1 662 ? -3.418 16.924 17.188 1.00 92.44 662 SER A N 1
ATOM 5320 C CA . SER A 1 662 ? -4.648 16.473 17.845 1.00 92.44 662 SER A CA 1
ATOM 5321 C C . SER A 1 662 ? -5.884 16.736 16.999 1.00 92.44 662 SER A C 1
ATOM 5323 O O . SER A 1 662 ? -6.052 17.818 16.438 1.00 92.44 662 SER A O 1
ATOM 5325 N N . PHE A 1 663 ? -6.756 15.732 16.932 1.00 91.25 663 PHE A N 1
ATOM 5326 C CA . PHE A 1 663 ? -8.075 15.798 16.308 1.00 91.25 663 PHE A CA 1
ATOM 5327 C C . PHE A 1 663 ? -9.204 15.917 17.339 1.00 91.25 663 PHE A C 1
ATOM 5329 O O . PHE A 1 663 ? -10.375 15.991 16.953 1.00 91.25 663 PHE A O 1
ATOM 5336 N N . LYS A 1 664 ? -8.901 15.926 18.645 1.00 86.44 664 LYS A N 1
ATOM 5337 C CA . LYS A 1 664 ? -9.918 16.172 19.673 1.00 86.44 664 LYS A CA 1
ATOM 5338 C C . LYS A 1 6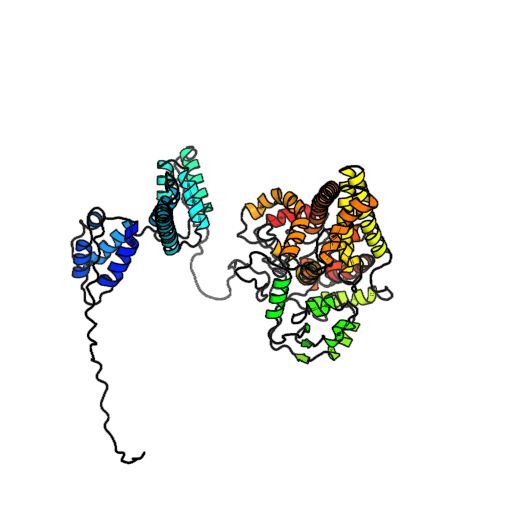64 ? -10.533 17.553 19.453 1.00 86.44 664 LYS A C 1
ATOM 5340 O O . LYS A 1 664 ? -9.840 18.505 19.108 1.00 86.44 664 LYS A O 1
ATOM 5345 N N . ALA A 1 665 ? -11.848 17.656 19.633 1.00 69.75 665 ALA A N 1
ATOM 5346 C CA . ALA A 1 665 ? -12.493 18.961 19.618 1.00 69.75 665 ALA A CA 1
ATOM 5347 C C . ALA A 1 665 ? -11.891 19.812 20.744 1.00 69.75 665 ALA A C 1
ATOM 5349 O O . ALA A 1 665 ? -11.823 19.347 21.885 1.00 69.75 665 ALA A O 1
ATOM 5350 N N . GLU A 1 666 ? -11.449 21.034 20.430 1.00 49.38 666 GLU A N 1
ATOM 5351 C CA . GLU A 1 666 ? -11.109 22.009 21.464 1.00 49.38 666 GLU A CA 1
ATOM 5352 C C . GLU A 1 666 ? -12.336 22.157 22.369 1.00 49.38 666 GLU A C 1
ATOM 5354 O O . GLU A 1 666 ? -13.447 22.385 21.883 1.00 49.38 666 GLU A O 1
ATOM 5359 N N . ALA A 1 667 ? -12.162 21.940 23.674 1.00 35.50 667 ALA A N 1
ATOM 5360 C CA . ALA A 1 667 ? -13.236 22.134 24.636 1.00 35.50 667 ALA A CA 1
ATOM 5361 C C . ALA A 1 667 ? -13.611 23.623 24.630 1.00 35.50 667 ALA A C 1
ATOM 5363 O O . ALA A 1 667 ? -12.890 24.445 25.192 1.00 35.50 667 ALA A O 1
ATOM 5364 N N . SER A 1 668 ? -14.692 23.954 23.921 1.00 27.95 668 SER A N 1
ATOM 5365 C CA . SER A 1 668 ? -15.266 25.299 23.830 1.00 27.95 668 SER A CA 1
ATOM 5366 C C . SER A 1 668 ? -15.911 25.738 25.134 1.00 27.95 668 SER A C 1
ATOM 5368 O O . SER A 1 668 ? -16.682 24.908 25.677 1.00 27.95 668 SER A O 1
#

Foldseek 3Di:
DDDDDDDYDDDDDDDDDDDDPDDPPDDPDDPDDDQAADAQPLLCVVVNVVCLCVPQVPDPVDALLRSLVVVCVRYHHPLNVQCVVPPSDSVCSVVSVVSSCVRRVPLLVNLLVLVCQVVVDDPDPDDDDPVNVVVVVVSVVVSVVSNVVSVAVCVPQSNVLSVVLVVDDPVLSVQLVVVVVVPDDDDSHPCGNVVSVVSSVVVVCVVVVVDDDDPPDPDPDDDDDDDDDDDDDDDDDDDPDQFLFQFDQADFFDDDPPDPFDALVSLLVSQLVQQPPFQFWEDAAQFTFHCPVVLPVPQQHNLVSVSNGNGHCHLVCCQLPLDCPCVVVGVVGTDGTGPDHDNDQADDDCPDLLVLLSVVVVVLCVPPDFDADPVLVCQLVVLLVLLQVLLLVCLLVVDLVSLLVSLLSLLQNLLSLLLCLSGHDDCSVLSVCLLLADSSRCCRQPVVQCLQPNQESSHCVQPRCPPLEHLAQALPDDPCLQPVSVVCVLVVLLCVSVVNNVCCVPPPDPPPSNCSNVSNLVSNCPVNVGDSVSSVVSSSSSSSSNSSVNCLLVLLAFARFPQADHTSAHEQDNRHDHSLLNLQRGGAAAPVQQPPQVSCSRRVGLVSQCSSHVSDRSNCSNSSVVSSVVSCVVVVHDHDHDHSVNSSVRNSNSSNRNDHYHPHPDPD

Nearest PDB structures (foldseek):
  1u9u-assembly1_A  TM=7.953E-01  e=4.482E-03  Bos taurus
  1lqx-assembly1_A  TM=7.956E-01  e=4.891E-03  Bos taurus
  1lr6-assembly1_A  TM=7.953E-01  e=5.577E-03  Bos taurus
  1m20-assembly1_A  TM=7.957E-01  e=6.359E-03  Bos taurus
  1m59-assembly1_A  TM=7.952E-01  e=7.251E-03  Bos taurus

InterPro domains:
  IPR001199 Cytochrome b5-like heme/steroid binding domain [PF00173] (275-337)
  IPR001199 Cytochrome b5-like heme/steroid binding domain [PS50255] (272-339)
  IPR001199 Cytochrome b5-like heme/steroid binding domain [SM01117] (270-339)
  IPR005312 Domain of unknown function DUF1759 [PF03564] (38-178)
  IPR005804 Fatty acid desaturase domain [PF00487] (401-638)
  IPR036400 Cytochrome b5-like heme/steroid binding domain superfamily [G3DSA:3.10.120.10] (268-345)
  IPR036400 Cytochrome b5-like heme/steroid binding domain superfamily [SSF55856] (273-353)
  IPR053100 Cytochrome b5-related [PTHR16740] (259-658)

Solvent-accessible surface area (backbone atoms only — not comparable to full-atom values): 37913 Å² total; per-residue (Å²): 134,87,77,88,80,88,81,88,82,84,88,82,85,90,80,92,77,80,92,76,95,77,79,83,76,80,74,78,91,66,81,81,82,82,81,75,68,40,51,61,55,58,90,51,37,67,62,50,52,53,52,45,39,70,68,46,72,69,36,83,91,57,52,47,41,54,43,33,53,50,52,57,73,36,35,32,67,65,42,29,64,74,39,68,86,57,72,93,40,38,89,41,28,65,59,46,52,47,55,49,42,73,72,54,64,45,63,63,63,46,44,51,53,38,48,48,59,65,72,67,58,72,77,82,84,72,83,89,44,72,68,62,50,51,56,49,50,52,52,52,51,50,34,54,52,54,51,59,72,69,64,55,81,56,57,68,46,50,51,52,42,54,60,55,54,69,76,48,56,72,67,62,46,50,52,52,57,57,62,54,67,74,61,68,89,89,64,83,71,69,74,43,54,64,54,51,49,52,52,52,50,50,51,52,49,62,72,68,65,77,67,82,93,68,86,84,69,88,76,86,78,87,81,87,86,78,88,89,79,86,86,80,86,84,88,88,90,87,79,89,73,87,48,78,54,29,39,83,79,51,72,59,68,64,74,63,96,85,59,91,67,76,45,55,67,53,48,53,52,26,42,32,65,70,36,67,90,29,96,68,25,34,27,49,77,65,32,30,27,56,55,74,87,44,22,88,71,37,82,59,32,39,64,64,51,62,69,49,50,11,17,72,39,38,66,60,48,53,33,61,45,58,51,66,68,55,67,74,50,50,69,81,32,57,74,47,71,54,89,56,82,78,79,59,45,64,45,80,46,80,87,31,65,41,43,48,44,36,57,52,50,50,60,74,46,61,92,59,77,85,57,80,48,72,65,60,50,49,53,34,54,47,25,48,50,47,20,47,54,29,43,16,48,13,52,63,65,71,31,68,69,41,25,50,54,15,9,53,26,43,24,31,16,35,42,33,15,55,65,38,63,57,33,44,78,54,77,61,32,56,49,30,20,56,58,35,48,55,64,69,49,42,50,39,32,45,60,61,17,24,51,69,32,50,52,31,72,54,4,40,80,49,54,49,42,50,81,66,44,43,61,53,29,43,74,83,64,47,66,55,36,25,57,50,32,70,70,49,44,67,61,50,28,29,43,48,34,57,51,51,30,54,48,32,66,74,74,63,63,72,66,76,64,71,52,49,36,48,49,50,35,47,41,14,31,73,76,41,71,36,52,72,69,56,17,50,53,43,43,51,53,25,46,29,52,14,20,29,55,35,43,58,42,59,59,42,30,47,50,42,31,78,87,33,49,32,37,24,20,42,48,69,45,39,70,62,32,46,48,45,56,50,47,57,46,21,32,37,34,36,62,88,29,47,72,39,53,82,46,18,48,43,54,67,32,48,42,47,55,38,50,60,34,46,46,56,37,72,87,55,50,58,77,46,48,68,59,49,52,52,47,30,58,77,70,74,44,85,89,66,68,36,46,67,69,53,33,45,53,22,28,53,49,16,25,49,36,43,61,66,56,75,56,49,76,78,90,126

Radius of gyration: 35.4 Å; Cα contacts (8 Å, |Δi|>4): 807; chains: 1; bounding box: 85×109×105 Å

pLDDT: mean 82.29, std 19.95, range [23.16, 98.81]

Secondary structure (DSSP, 8-state):
-----------------------------PPP-PPPPB-S-TTTHHHHHHHHIIIIIS-TT--HHHHHHHHHHTB-HHHHHHHTTS---GGGHHHHHHHHHHHH--HHHHHHHHHHHHHTPPP--SS--HHHHHHHHHHHHHHHHHHHHTT-TTHHHHHHHHHHHTTS-HHHHHHHHHHHTTS-TT-TT---HHHHHHHHHHHHHHHTT---S--------SS--------------------S-SSTT-------TT-SS--HHHHHHHHHHHSTT-TTPEEETTEEE--GGGGGG-TT-HHHHHHTTTSB-HHHHHHH--SHHHHHHGGGGEEEE-SS--S--EE--TTSHHHHHHHHHHHHTTTPPPS--HHHHHHHHHHHHHHHHHHHHHHHHT-HHHHHHHHHHHHHHHHHHHTTTSSS--GGGGGGGGGT--HHHHIIIIIIIITTSTTSTT-HHHHTTTTT---S--TT--HIIIIIHHHHHHHHHTTHHHHHHHHHHHH---GGGGGGGGHHHHHHHHHH---HHHHHHHHHHHHHHHHHHHHHHHHTSTT--TTS--BTBB-S-SS-EEHHHHHHHH---BTTTTT-HHHHHHHT-SHHHHHH-TTS-HHHHGGGHHHHHHHHHHTT---PPBPHHHHHHHHHHHHH--S--B-SPP--

Mean predicted aligned error: 16.87 Å

Sequence (668 aa):
MANLNRNSAISANSSINTSNPNAQTSRAILPKIPIRKFHGDLSLWPSFKQLFISLIKEESSLSDAERFHYLVSYLEGAALEVVKHIPVLGENFEQAWTSLLEVYDNKRKQACLYLDRLLNFRSLAGKPTADSLQVYLSQVTQSVTSLQNLGITNLAEYLLCELSLRGLDPYTREAFETSIIGDNEAQVDNTSLEESVIVLKSIVYLVDGSVNGSKIVLSSDRICSSPSGRPGGIMPPNIEEDRSNSFVNWVGPIWESSSLLKTSDAWMDSRRRENAGGNQLWRVHDKLYDLNKFADVHPGGKQWINLTRGTDITEAFECHHFTESARNLLPKFFVRDAETARNSPFTFEENGFYCTLRKRVVEAMKGVKRGPTAQSKMFADFFATATVLLATLAAVRESYVIAAASAVCLCCVTVVAHNFFHQRDNFRMYYWAFCGFSVKEWRISHSLSHHLFPNSRQDLELTAFEPIFQWAPRKDKSFTARFFSWLYSPIVYCFLFHSQWISRLILSPEGALELIPLILPAAMMFLGNVSLYSSFVWWNTILVMGSFCFFWVALNAAHHHPELLHDGDEPRNEEKMDWGIYQIDAVRDRGEIYGVFPLVIVLFGDHTLHHLFPTIDHFHLYNLYPVLKQTCSEFGIEFKLGSLCDLIRGQFLQLARNYTISFKAEAS

Organism: Apolygus lucorum (NCBI:txid248454)